Protein AF-0000000085851479 (afdb_homodimer)

Structure (mmCIF, N/CA/C/O backbone):
data_AF-0000000085851479-model_v1
#
loop_
_entity.id
_entity.type
_entity.pdbx_description
1 polymer 'DH domain-containing protein'
#
loop_
_atom_site.group_PDB
_atom_site.id
_atom_site.type_symbol
_atom_site.label_atom_id
_atom_site.label_alt_id
_atom_site.label_comp_id
_atom_site.label_asym_id
_atom_site.label_entity_id
_atom_site.label_seq_id
_atom_site.pdbx_PDB_ins_code
_atom_site.Cartn_x
_atom_site.Cartn_y
_atom_site.Cartn_z
_atom_site.occupancy
_atom_site.B_iso_or_equiv
_atom_site.auth_seq_id
_atom_site.auth_comp_id
_atom_site.auth_asym_id
_atom_site.auth_atom_id
_atom_site.pdbx_PDB_model_num
ATOM 1 N N . SER A 1 1 ? -36.125 -24.547 18.953 1 39.25 1 SER A N 1
ATOM 2 C CA . SER A 1 1 ? -35.969 -23.75 20.172 1 39.25 1 SER A CA 1
ATOM 3 C C . SER A 1 1 ? -35.281 -22.422 19.875 1 39.25 1 SER A C 1
ATOM 5 O O . SER A 1 1 ? -34.625 -22.266 18.844 1 39.25 1 SER A O 1
ATOM 7 N N . ASN A 1 2 ? -35.531 -21.453 20.688 1 46.75 2 ASN A N 1
ATOM 8 C CA . ASN A 1 2 ? -35.062 -20.078 20.641 1 46.75 2 ASN A CA 1
ATOM 9 C C . ASN A 1 2 ? -33.562 -20.031 20.422 1 46.75 2 ASN A C 1
ATOM 11 O O . ASN A 1 2 ? -33.062 -19.141 19.719 1 46.75 2 ASN A O 1
ATOM 15 N N . GLU A 1 3 ? -32.906 -21 20.969 1 50.22 3 GLU A N 1
ATOM 16 C CA . GLU A 1 3 ? -31.438 -21.062 20.891 1 50.22 3 GLU A CA 1
ATOM 17 C C . GLU A 1 3 ? -30.984 -21.422 19.469 1 50.22 3 GLU A C 1
ATOM 19 O O . GLU A 1 3 ? -30 -20.859 18.969 1 50.22 3 GLU A O 1
ATOM 24 N N . MET A 1 4 ? -31.688 -22.312 18.922 1 44.66 4 MET A N 1
ATOM 25 C CA . MET A 1 4 ? -31.328 -22.719 17.562 1 44.66 4 MET A CA 1
ATOM 26 C C . MET A 1 4 ? -31.531 -21.562 16.594 1 44.66 4 MET A C 1
ATOM 28 O O . MET A 1 4 ? -30.719 -21.375 15.68 1 44.66 4 MET A O 1
ATOM 32 N N . LYS A 1 5 ? -32.5 -20.781 16.906 1 50.88 5 LYS A N 1
ATOM 33 C CA . LYS A 1 5 ? -32.781 -19.625 16.062 1 50.88 5 LYS A CA 1
ATOM 34 C C . LYS A 1 5 ? -31.719 -18.547 16.203 1 50.88 5 LYS A C 1
ATOM 36 O O . LYS A 1 5 ? -31.297 -17.953 15.211 1 50.88 5 LYS A O 1
ATOM 41 N N . HIS A 1 6 ? -31.344 -18.578 17.453 1 55.16 6 HIS A N 1
ATOM 42 C CA . HIS A 1 6 ? -30.297 -17.594 17.719 1 55.16 6 HIS A CA 1
ATOM 43 C C . HIS A 1 6 ? -28.984 -17.984 17.047 1 55.16 6 HIS A C 1
ATOM 45 O O . HIS A 1 6 ? -28.297 -17.125 16.484 1 55.16 6 HIS A O 1
ATOM 51 N N . THR A 1 7 ? -28.734 -19.25 17.109 1 54.97 7 THR A N 1
ATOM 52 C CA . THR A 1 7 ? -27.516 -19.75 16.484 1 54.97 7 THR A CA 1
ATOM 53 C C . THR A 1 7 ? -27.594 -19.594 14.969 1 54.97 7 THR A C 1
ATOM 55 O O . THR A 1 7 ? -26.609 -19.219 14.328 1 54.97 7 THR A O 1
ATOM 58 N N . PHE A 1 8 ? -28.719 -19.859 14.586 1 49.66 8 PHE A N 1
ATOM 59 C CA . PHE A 1 8 ? -28.922 -19.75 13.148 1 49.66 8 PHE A CA 1
ATOM 60 C C . PHE A 1 8 ? -28.812 -18.312 12.688 1 49.66 8 PHE A C 1
ATOM 62 O O . PHE A 1 8 ? -28.172 -18.016 11.672 1 49.66 8 PHE A O 1
ATOM 69 N N . LEU A 1 9 ? -29.359 -17.562 13.43 1 55.62 9 LEU A N 1
ATOM 70 C CA . LEU A 1 9 ? -29.312 -16.141 13.102 1 55.62 9 LEU A CA 1
ATOM 71 C C . LEU A 1 9 ? -27.875 -15.609 13.148 1 55.62 9 LEU A C 1
ATOM 73 O O . LEU A 1 9 ? -27.484 -14.812 12.297 1 55.62 9 LEU A O 1
ATOM 77 N N . LYS A 1 10 ? -27.312 -16.203 14.078 1 62.22 10 LYS A N 1
ATOM 78 C CA . LYS A 1 10 ? -25.922 -15.789 14.219 1 62.22 10 LYS A CA 1
ATOM 79 C C . LYS A 1 10 ? -25.094 -16.234 13.023 1 62.22 10 LYS A C 1
ATOM 81 O O . LYS A 1 10 ? -24.281 -15.469 12.508 1 62.22 10 LYS A O 1
ATOM 86 N N . LYS A 1 11 ? -25.359 -17.422 12.641 1 63.19 11 LYS A N 1
ATOM 87 C CA . LYS A 1 11 ? -24.625 -17.953 11.492 1 63.19 11 LYS A CA 1
ATOM 88 C C . LYS A 1 11 ? -24.969 -17.172 10.227 1 63.19 11 LYS A C 1
ATOM 90 O O . LYS A 1 11 ? -24.078 -16.875 9.422 1 63.19 11 LYS A O 1
ATOM 95 N N . CYS A 1 12 ? -26.172 -16.875 10.133 1 63.97 12 CYS A N 1
ATOM 96 C CA . CYS A 1 12 ? -26.625 -16.109 8.969 1 63.97 12 CYS A CA 1
ATOM 97 C C . CYS A 1 12 ? -26 -14.719 8.953 1 63.97 12 CYS A C 1
ATOM 99 O O . CYS A 1 12 ? -25.594 -14.227 7.902 1 63.97 12 CYS A O 1
ATOM 101 N N . LEU A 1 13 ? -25.938 -14.344 10.094 1 67.12 13 LEU A N 1
ATOM 102 C CA . LEU A 1 13 ? -25.391 -12.992 10.195 1 67.12 13 LEU A CA 1
ATOM 103 C C . LEU A 1 13 ? -23.891 -12.992 9.891 1 67.12 13 LEU A C 1
ATOM 105 O O . LEU A 1 13 ? -23.375 -12.062 9.258 1 67.12 13 LEU A O 1
ATOM 109 N N . CYS A 1 14 ? -23.344 -14.039 10.312 1 73.62 14 CYS A N 1
ATOM 110 C CA . CYS A 1 14 ? -21.906 -14.141 10.047 1 73.62 14 CYS A CA 1
ATOM 111 C C . CYS A 1 14 ? -21.641 -14.305 8.562 1 73.62 14 CYS A C 1
ATOM 113 O O . CYS A 1 14 ? -20.703 -13.711 8.023 1 73.62 14 CYS A O 1
ATOM 115 N N . LEU A 1 15 ? -22.469 -15.156 8.008 1 78.75 15 LEU A N 1
ATOM 116 C CA . LEU A 1 15 ? -22.328 -15.352 6.57 1 78.75 15 LEU A CA 1
ATOM 117 C C . LEU A 1 15 ? -22.578 -14.055 5.812 1 78.75 15 LEU A C 1
ATOM 119 O O . LEU A 1 15 ? -21.875 -13.727 4.863 1 78.75 15 LEU A O 1
ATOM 123 N N . PHE A 1 16 ? -23.531 -13.367 6.242 1 78.06 16 PHE A N 1
ATOM 124 C CA . PHE A 1 16 ? -23.859 -12.078 5.645 1 78.06 16 PHE A CA 1
ATOM 125 C C . PHE A 1 16 ? -22.688 -11.109 5.785 1 78.06 16 PHE A C 1
ATOM 127 O O . PHE A 1 16 ? -22.328 -10.414 4.836 1 78.06 16 PHE A O 1
ATOM 134 N N . GLN A 1 17 ? -22.062 -11.148 6.832 1 77.88 17 GLN A N 1
ATOM 135 C CA . GLN A 1 17 ? -20.953 -10.258 7.133 1 77.88 17 GLN A CA 1
ATOM 136 C C . GLN A 1 17 ? -19.766 -10.531 6.219 1 77.88 17 GLN A C 1
ATOM 138 O O . GLN A 1 17 ? -19.125 -9.602 5.723 1 77.88 17 GLN A O 1
ATOM 143 N N . VAL A 1 18 ? -19.578 -11.766 6.008 1 86.81 18 VAL A N 1
ATOM 144 C CA . VAL A 1 18 ? -18.438 -12.133 5.18 1 86.81 18 VAL A CA 1
ATOM 145 C C . VAL A 1 18 ? -18.734 -11.797 3.719 1 86.81 18 VAL A C 1
ATOM 147 O O . VAL A 1 18 ? -17.828 -11.375 2.98 1 86.81 18 VAL A O 1
ATOM 150 N N . ARG A 1 19 ? -19.906 -12 3.359 1 88.81 19 ARG A N 1
ATOM 151 C CA . ARG A 1 19 ? -20.297 -11.633 2.002 1 88.81 19 ARG A CA 1
ATOM 152 C C . ARG A 1 19 ? -20.156 -10.133 1.779 1 88.81 19 ARG A C 1
ATOM 154 O O . ARG A 1 19 ? -19.672 -9.695 0.737 1 88.81 19 ARG A O 1
ATOM 161 N N . PHE A 1 20 ? -20.516 -9.477 2.676 1 84.5 20 PHE A N 1
ATOM 162 C CA . PHE A 1 20 ? -20.438 -8.023 2.568 1 84.5 20 PHE A CA 1
ATOM 163 C C . PHE A 1 20 ? -19 -7.551 2.582 1 84.5 20 PHE A C 1
ATOM 165 O O . PHE A 1 20 ? -18.656 -6.551 1.951 1 84.5 20 PHE A O 1
ATOM 172 N N . GLU A 1 21 ? -18.156 -8.18 3.34 1 88.31 21 GLU A N 1
ATOM 173 C CA . GLU A 1 21 ? -16.734 -7.855 3.355 1 88.31 21 GLU A CA 1
ATOM 174 C C . GLU A 1 21 ? -16.125 -7.969 1.959 1 88.31 21 GLU A C 1
ATOM 176 O O . GLU A 1 21 ? -15.219 -7.211 1.604 1 88.31 21 GLU A O 1
ATOM 181 N N . VAL A 1 22 ? -16.625 -8.953 1.165 1 93.69 22 VAL A N 1
ATOM 182 C CA . VAL A 1 22 ? -16.156 -9.094 -0.211 1 93.69 22 VAL A CA 1
ATOM 183 C C . VAL A 1 22 ? -16.453 -7.812 -0.989 1 93.69 22 VAL A C 1
ATOM 185 O O . VAL A 1 22 ? -15.586 -7.305 -1.711 1 93.69 22 VAL A O 1
ATOM 188 N N . VAL A 1 23 ? -17.594 -7.27 -0.75 1 90.5 23 VAL A N 1
ATOM 189 C CA . VAL A 1 23 ? -18.062 -6.098 -1.482 1 90.5 23 VAL A CA 1
ATOM 190 C C . VAL A 1 23 ? -17.281 -4.863 -1.026 1 90.5 23 VAL A C 1
ATOM 192 O O . VAL A 1 23 ? -16.734 -4.125 -1.851 1 90.5 23 VAL A O 1
ATOM 195 N N . THR A 1 24 ? -17.172 -4.68 0.26 1 85.69 24 THR A N 1
ATOM 196 C CA . THR A 1 24 ? -16.562 -3.475 0.796 1 85.69 24 THR A CA 1
ATOM 197 C C . THR A 1 24 ? -15.055 -3.484 0.54 1 85.69 24 THR A C 1
ATOM 199 O O . THR A 1 24 ? -14.453 -2.438 0.273 1 85.69 24 THR A O 1
ATOM 202 N N . SER A 1 25 ? -14.406 -4.605 0.731 1 90.12 25 SER A N 1
ATOM 203 C CA . SER A 1 25 ? -12.969 -4.68 0.467 1 90.12 25 SER A CA 1
ATOM 204 C C . SER A 1 25 ? -12.672 -4.453 -1.011 1 90.12 25 SER A C 1
ATOM 206 O O . SER A 1 25 ? -11.633 -3.875 -1.356 1 90.12 25 SER A O 1
ATOM 208 N N . GLU A 1 26 ? -13.633 -4.969 -1.928 1 94.25 26 GLU A N 1
ATOM 209 C CA . GLU A 1 26 ? -13.453 -4.699 -3.352 1 94.25 26 GLU A CA 1
ATOM 210 C C . GLU A 1 26 ? -13.562 -3.209 -3.652 1 94.25 26 GLU A C 1
ATOM 212 O O . GLU A 1 26 ? -12.844 -2.688 -4.504 1 94.25 26 GLU A O 1
ATOM 217 N N . ALA A 1 27 ? -14.445 -2.582 -2.973 1 90 27 ALA A N 1
ATOM 218 C CA . ALA A 1 27 ? -14.609 -1.141 -3.141 1 90 27 ALA A CA 1
ATOM 219 C C . ALA A 1 27 ? -13.344 -0.395 -2.723 1 90 27 ALA A C 1
ATOM 221 O O . ALA A 1 27 ? -12.906 0.537 -3.406 1 90 27 ALA A O 1
ATOM 222 N N . SER A 1 28 ? -12.773 -0.755 -1.571 1 88 28 SER A N 1
ATOM 223 C CA . SER A 1 28 ? -11.531 -0.153 -1.096 1 88 28 SER A CA 1
ATOM 224 C C . SER A 1 28 ? -10.391 -0.406 -2.07 1 88 28 SER A C 1
ATOM 226 O O . SER A 1 28 ? -9.578 0.486 -2.326 1 88 28 SER A O 1
ATOM 228 N N . TYR A 1 29 ? -10.344 -1.63 -2.562 1 95 29 TYR A N 1
ATOM 229 C CA . TYR A 1 29 ? -9.336 -2.01 -3.543 1 95 29 TYR A CA 1
ATOM 230 C C . TYR A 1 29 ? -9.469 -1.177 -4.812 1 95 29 TYR A C 1
ATOM 232 O O . TYR A 1 29 ? -8.469 -0.671 -5.336 1 95 29 TYR A O 1
ATOM 240 N N . CYS A 1 30 ? -10.664 -0.998 -5.281 1 95.06 30 CYS A N 1
ATOM 241 C CA . CYS A 1 30 ? -10.93 -0.186 -6.465 1 95.06 30 CYS A CA 1
ATOM 242 C C . CYS A 1 30 ? -10.453 1.248 -6.258 1 95.06 30 CYS A C 1
ATOM 244 O O . CYS A 1 30 ? -9.883 1.854 -7.164 1 95.06 30 CYS A O 1
ATOM 246 N N . ARG A 1 31 ? -10.703 1.735 -5.156 1 91.62 31 ARG A N 1
ATOM 247 C CA . ARG A 1 31 ? -10.266 3.094 -4.848 1 91.62 31 ARG A CA 1
ATOM 248 C C . ARG A 1 31 ? -8.742 3.207 -4.906 1 91.62 31 ARG A C 1
ATOM 250 O O . ARG A 1 31 ? -8.211 4.191 -5.422 1 91.62 31 ARG A O 1
ATOM 257 N N . SER A 1 32 ? -8.086 2.262 -4.293 1 94.62 32 SER A N 1
ATOM 258 C CA . SER A 1 32 ? -6.629 2.256 -4.324 1 94.62 32 SER A CA 1
ATOM 259 C C . SER A 1 32 ? -6.109 2.193 -5.758 1 94.62 32 SER A C 1
ATOM 261 O O . SER A 1 32 ? -5.113 2.838 -6.09 1 94.62 32 SER A O 1
ATOM 263 N N . LEU A 1 33 ? -6.793 1.353 -6.637 1 97.38 33 LEU A N 1
ATOM 264 C CA . LEU A 1 33 ? -6.434 1.265 -8.047 1 97.38 33 LEU A CA 1
ATOM 265 C C . LEU A 1 33 ? -6.641 2.605 -8.742 1 97.38 33 LEU A C 1
ATOM 267 O O . LEU A 1 33 ? -5.848 2.988 -9.609 1 97.38 33 LEU A O 1
ATOM 271 N N . ASP A 1 34 ? -7.688 3.289 -8.312 1 96.88 34 ASP A N 1
ATOM 272 C CA . ASP A 1 34 ? -7.93 4.613 -8.875 1 96.88 34 ASP A CA 1
ATOM 273 C C . ASP A 1 34 ? -6.801 5.578 -8.516 1 96.88 34 ASP A C 1
ATOM 275 O O . ASP A 1 34 ? -6.363 6.367 -9.359 1 96.88 34 ASP A O 1
ATOM 279 N N . ILE A 1 35 ? -6.371 5.512 -7.348 1 95.88 35 ILE A N 1
ATOM 280 C CA . ILE A 1 35 ? -5.32 6.406 -6.871 1 95.88 35 ILE A CA 1
ATOM 281 C C . ILE A 1 35 ? -4.039 6.156 -7.66 1 95.88 35 ILE A C 1
ATOM 283 O O . ILE A 1 35 ? -3.408 7.098 -8.148 1 95.88 35 ILE A O 1
ATOM 287 N N . VAL A 1 36 ? -3.6 4.93 -7.832 1 97.06 36 VAL A N 1
ATOM 288 C CA . VAL A 1 36 ? -2.326 4.645 -8.484 1 97.06 36 VAL A CA 1
ATOM 289 C C . VAL A 1 36 ? -2.412 5.012 -9.969 1 97.06 36 VAL A C 1
ATOM 291 O O . VAL A 1 36 ? -1.451 5.523 -10.539 1 97.06 36 VAL A O 1
ATOM 294 N N . VAL A 1 37 ? -3.523 4.793 -10.578 1 97.19 37 VAL A N 1
ATOM 295 C CA . VAL A 1 37 ? -3.67 5.098 -12 1 97.19 37 VAL A CA 1
ATOM 296 C C . VAL A 1 37 ? -3.721 6.613 -12.195 1 97.19 37 VAL A C 1
ATOM 298 O O . VAL A 1 37 ? -3.016 7.156 -13.047 1 97.19 37 VAL A O 1
ATOM 301 N N . GLU A 1 38 ? -4.504 7.289 -11.375 1 96.38 38 GLU A N 1
ATOM 302 C CA . GLU A 1 38 ? -4.723 8.719 -11.562 1 96.38 38 GLU A CA 1
ATOM 303 C C . GLU A 1 38 ? -3.523 9.531 -11.086 1 96.38 38 GLU A C 1
ATOM 305 O O . GLU A 1 38 ? -3.152 10.523 -11.711 1 96.38 38 GLU A O 1
ATOM 310 N N . ASN A 1 39 ? -2.891 9.125 -10.016 1 96.69 39 ASN A N 1
ATOM 311 C CA . ASN A 1 39 ? -1.846 9.93 -9.383 1 96.69 39 ASN A CA 1
ATOM 312 C C . ASN A 1 39 ? -0.46 9.547 -9.898 1 96.69 39 ASN A C 1
ATOM 314 O O . ASN A 1 39 ? 0.479 10.344 -9.805 1 96.69 39 ASN A O 1
ATOM 318 N N . PHE A 1 40 ? -0.299 8.336 -10.484 1 97.31 40 PHE A N 1
ATOM 319 C CA . PHE A 1 40 ? 1.028 7.895 -10.898 1 97.31 40 PHE A CA 1
ATOM 320 C C . PHE A 1 40 ? 1.048 7.562 -12.383 1 97.31 40 PHE A C 1
ATOM 322 O O . PHE A 1 40 ? 1.773 8.188 -13.156 1 97.31 40 PHE A O 1
ATOM 329 N N . VAL A 1 41 ? 0.233 6.711 -12.836 1 96.44 41 VAL A N 1
ATOM 330 C CA . VAL A 1 41 ? 0.243 6.262 -14.227 1 96.44 41 VAL A CA 1
ATOM 331 C C . VAL A 1 41 ? -0.049 7.438 -15.148 1 96.44 41 VAL A C 1
ATOM 333 O O . VAL A 1 41 ? 0.602 7.598 -16.188 1 96.44 41 VAL A O 1
ATOM 336 N N . MET A 1 42 ? -1.021 8.242 -14.789 1 95.44 42 MET A N 1
ATOM 337 C CA . MET A 1 42 ? -1.469 9.336 -15.648 1 95.44 42 MET A CA 1
ATOM 338 C C . MET A 1 42 ? -0.712 10.617 -15.336 1 95.44 42 MET A C 1
ATOM 340 O O . MET A 1 42 ? -0.934 11.648 -15.977 1 95.44 42 MET A O 1
ATOM 344 N N . ALA A 1 43 ? 0.199 10.578 -14.375 1 95.38 43 ALA A N 1
ATOM 345 C CA . ALA A 1 43 ? 0.942 11.781 -14.008 1 95.38 43 ALA A CA 1
ATOM 346 C C . ALA A 1 43 ? 1.828 12.258 -15.156 1 95.38 43 ALA A C 1
ATOM 348 O O . ALA A 1 43 ? 2.688 11.508 -15.633 1 95.38 43 ALA A O 1
ATOM 349 N N . LYS A 1 44 ? 1.686 13.461 -15.539 1 95.19 44 LYS A N 1
ATOM 350 C CA . LYS A 1 44 ? 2.447 14.031 -16.641 1 95.19 44 LYS A CA 1
ATOM 351 C C . LYS A 1 44 ? 3.939 14.062 -16.328 1 95.19 44 LYS A C 1
ATOM 353 O O . LYS A 1 44 ? 4.77 13.789 -17.203 1 95.19 44 LYS A O 1
ATOM 358 N N . GLN A 1 45 ? 4.254 14.398 -15.156 1 94.62 45 GLN A N 1
ATOM 359 C CA . GLN A 1 45 ? 5.648 14.5 -14.742 1 94.62 45 GLN A CA 1
ATOM 360 C C . GLN A 1 45 ? 6.375 13.172 -14.906 1 94.62 45 GLN A C 1
ATOM 362 O O . GLN A 1 45 ? 7.547 13.141 -15.289 1 94.62 45 GLN A O 1
ATOM 367 N N . LEU A 1 46 ? 5.695 12.094 -14.641 1 94.44 46 LEU A N 1
ATOM 368 C CA . LEU A 1 46 ? 6.293 10.766 -14.766 1 94.44 46 LEU A CA 1
ATOM 369 C C . LEU A 1 46 ? 6.379 10.344 -16.219 1 94.44 46 LEU A C 1
ATOM 371 O O . LEU A 1 46 ? 7.352 9.703 -16.641 1 94.44 46 LEU A O 1
ATOM 375 N N . ASN A 1 47 ? 5.371 10.711 -16.984 1 93.94 47 ASN A N 1
ATOM 376 C CA . ASN A 1 47 ? 5.289 10.289 -18.375 1 93.94 47 ASN A CA 1
ATOM 377 C C . ASN A 1 47 ? 6.379 10.938 -19.234 1 93.94 47 ASN A C 1
ATOM 379 O O . ASN A 1 47 ? 6.805 10.375 -20.234 1 93.94 47 ASN A O 1
ATOM 383 N N . VAL A 1 48 ? 6.852 12.055 -18.734 1 94.62 48 VAL A N 1
ATOM 384 C CA . VAL A 1 48 ? 7.906 12.75 -19.469 1 94.62 48 VAL A CA 1
ATOM 385 C C . VAL A 1 48 ? 9.258 12.102 -19.172 1 94.62 48 VAL A C 1
ATOM 387 O O . VAL A 1 48 ? 10.141 12.078 -20.031 1 94.62 48 VAL A O 1
ATOM 390 N N . ILE A 1 49 ? 9.367 11.57 -18.062 1 95.06 49 ILE A N 1
ATOM 391 C CA . ILE A 1 49 ? 10.656 11.07 -17.594 1 95.06 49 ILE A CA 1
ATOM 392 C C . ILE A 1 49 ? 10.805 9.602 -18.016 1 95.06 49 ILE A C 1
ATOM 394 O O . ILE A 1 49 ? 11.922 9.141 -18.281 1 95.06 49 ILE A O 1
ATOM 398 N N . LEU A 1 50 ? 9.766 8.859 -18.094 1 96.19 50 LEU A N 1
ATOM 399 C CA . LEU A 1 50 ? 9.82 7.414 -18.312 1 96.19 50 LEU A CA 1
ATOM 400 C C . LEU A 1 50 ? 9.828 7.094 -19.812 1 96.19 50 LEU A C 1
ATOM 402 O O . LEU A 1 50 ? 9.062 7.676 -20.578 1 96.19 50 LEU A O 1
ATOM 406 N N . SER A 1 51 ? 10.734 6.203 -20.219 1 95.69 51 SER A N 1
ATOM 407 C CA . SER A 1 51 ? 10.664 5.648 -21.562 1 95.69 51 SER A CA 1
ATOM 408 C C . SER A 1 51 ? 9.43 4.762 -21.734 1 95.69 51 SER A C 1
ATOM 410 O O . SER A 1 51 ? 8.828 4.328 -20.75 1 95.69 51 SER A O 1
ATOM 412 N N . SER A 1 52 ? 9.039 4.52 -22.969 1 93.38 52 SER A N 1
ATOM 413 C CA . SER A 1 52 ? 7.91 3.641 -23.25 1 93.38 52 SER A CA 1
ATOM 414 C C . SER A 1 52 ? 8.133 2.25 -22.656 1 93.38 52 SER A C 1
ATOM 416 O O . SER A 1 52 ? 7.199 1.633 -22.141 1 93.38 52 SER A O 1
ATOM 418 N N . GLN A 1 53 ? 9.305 1.774 -22.688 1 93.81 53 GLN A N 1
ATOM 419 C CA . GLN A 1 53 ? 9.648 0.464 -22.156 1 93.81 53 GLN A CA 1
ATOM 420 C C . GLN A 1 53 ? 9.523 0.441 -20.641 1 93.81 53 GLN A C 1
ATOM 422 O O . GLN A 1 53 ? 8.945 -0.491 -20.062 1 93.81 53 GLN A O 1
ATOM 427 N N . ASP A 1 54 ? 10.047 1.483 -20.062 1 95.19 54 ASP A N 1
ATOM 428 C CA . ASP A 1 54 ? 9.953 1.566 -18.609 1 95.19 54 ASP A CA 1
ATOM 429 C C . ASP A 1 54 ? 8.5 1.628 -18.141 1 95.19 54 ASP A C 1
ATOM 431 O O . ASP A 1 54 ? 8.133 1.001 -17.156 1 95.19 54 ASP A O 1
ATOM 435 N N . LYS A 1 55 ? 7.762 2.379 -18.844 1 94.69 55 LYS A N 1
ATOM 436 C CA . LYS A 1 55 ? 6.348 2.502 -18.516 1 94.69 55 LYS A CA 1
ATOM 437 C C . LYS A 1 55 ? 5.641 1.152 -18.609 1 94.69 55 LYS A C 1
ATOM 439 O O . LYS A 1 55 ? 4.828 0.804 -17.75 1 94.69 55 LYS A O 1
ATOM 444 N N . ASN A 1 56 ? 5.934 0.457 -19.656 1 93.38 56 ASN A N 1
ATOM 445 C CA . ASN A 1 56 ? 5.312 -0.842 -19.891 1 93.38 56 ASN A CA 1
ATOM 446 C C . ASN A 1 56 ? 5.664 -1.84 -18.797 1 93.38 56 ASN A C 1
ATOM 448 O O . ASN A 1 56 ? 4.816 -2.619 -18.359 1 93.38 56 ASN A O 1
ATOM 452 N N . TRP A 1 57 ? 6.875 -1.854 -18.359 1 93.38 57 TRP A N 1
ATOM 453 C CA . TRP A 1 57 ? 7.309 -2.775 -17.312 1 93.38 57 TRP A CA 1
ATOM 454 C C . TRP A 1 57 ? 6.789 -2.334 -15.953 1 93.38 57 TRP A C 1
ATOM 456 O O . TRP A 1 57 ? 6.359 -3.164 -15.148 1 93.38 57 TRP A O 1
ATOM 466 N N . LEU A 1 58 ? 6.789 -1.038 -15.758 1 95.38 58 LEU A N 1
ATOM 467 C CA . LEU A 1 58 ? 6.465 -0.505 -14.438 1 95.38 58 LEU A CA 1
ATOM 468 C C . LEU A 1 58 ? 4.969 -0.604 -14.164 1 95.38 58 LEU A C 1
ATOM 470 O O . LEU A 1 58 ? 4.559 -0.999 -13.07 1 95.38 58 LEU A O 1
ATOM 474 N N . PHE A 1 59 ? 4.156 -0.261 -15.086 1 95.31 59 PHE A N 1
ATOM 475 C CA . PHE A 1 59 ? 2.721 -0.174 -14.852 1 95.31 59 PHE A CA 1
ATOM 476 C C . PHE A 1 59 ? 1.99 -1.328 -15.523 1 95.31 59 PHE A C 1
ATOM 478 O O . PHE A 1 59 ? 0.906 -1.722 -15.086 1 95.31 59 PHE A O 1
ATOM 485 N N . SER A 1 60 ? 2.547 -1.905 -16.516 1 91.12 60 SER A N 1
ATOM 486 C CA . SER A 1 60 ? 2.043 -3.086 -17.219 1 91.12 60 SER A CA 1
ATOM 487 C C . SER A 1 60 ? 0.545 -2.973 -17.484 1 91.12 60 SER A C 1
ATOM 489 O O . SER A 1 60 ? 0.086 -1.991 -18.062 1 91.12 60 SER A O 1
ATOM 491 N N . ARG A 1 61 ? -0.195 -3.928 -16.969 1 91.38 61 ARG A N 1
ATOM 492 C CA . ARG A 1 61 ? -1.62 -4.07 -17.25 1 91.38 61 ARG A CA 1
ATOM 493 C C . ARG A 1 61 ? -2.463 -3.459 -16.141 1 91.38 61 ARG A C 1
ATOM 495 O O . ARG A 1 61 ? -3.58 -3.912 -15.875 1 91.38 61 ARG A O 1
ATOM 502 N N . LEU A 1 62 ? -1.966 -2.441 -15.508 1 95.94 62 LEU A N 1
ATOM 503 C CA . LEU A 1 62 ? -2.643 -1.869 -14.344 1 95.94 62 LEU A CA 1
ATOM 504 C C . LEU A 1 62 ? -3.992 -1.28 -14.742 1 95.94 62 LEU A C 1
ATOM 506 O O . LEU A 1 62 ? -4.949 -1.338 -13.961 1 95.94 62 LEU A O 1
ATOM 510 N N . ASN A 1 63 ? -4.043 -0.744 -15.953 1 96.25 63 ASN A N 1
ATOM 511 C CA . ASN A 1 63 ? -5.312 -0.208 -16.422 1 96.25 63 ASN A CA 1
ATOM 512 C C . ASN A 1 63 ? -6.352 -1.311 -16.609 1 96.25 63 ASN A C 1
ATOM 514 O O . ASN A 1 63 ? -7.531 -1.112 -16.328 1 96.25 63 ASN A O 1
ATOM 518 N N . ASP A 1 64 ? -5.926 -2.396 -17.094 1 97.19 64 ASP A N 1
ATOM 519 C CA . ASP A 1 64 ? -6.82 -3.539 -17.25 1 97.19 64 ASP A CA 1
ATOM 520 C C . ASP A 1 64 ? -7.277 -4.066 -15.891 1 97.19 64 ASP A C 1
ATOM 522 O O . ASP A 1 64 ? -8.438 -4.453 -15.719 1 97.19 64 ASP A O 1
ATOM 526 N N . VAL A 1 65 ? -6.379 -4.129 -14.945 1 98.06 65 VAL A N 1
ATOM 527 C CA . VAL A 1 65 ? -6.699 -4.57 -13.594 1 98.06 65 VAL A CA 1
ATOM 528 C C . VAL A 1 65 ? -7.762 -3.654 -12.992 1 98.06 65 VAL A C 1
ATOM 530 O O . VAL A 1 65 ? -8.727 -4.129 -12.391 1 98.06 65 VAL A O 1
ATOM 533 N N . ARG A 1 66 ? -7.57 -2.344 -13.164 1 98.25 66 ARG A N 1
ATOM 534 C CA . ARG A 1 66 ? -8.531 -1.359 -12.68 1 98.25 66 ARG A CA 1
ATOM 535 C C . ARG A 1 66 ? -9.898 -1.57 -13.32 1 98.25 66 ARG A C 1
ATOM 537 O O . ARG A 1 66 ? -10.922 -1.575 -12.633 1 98.25 66 ARG A O 1
ATOM 544 N N . ALA A 1 67 ? -9.969 -1.764 -14.602 1 98 67 ALA A N 1
ATOM 545 C CA . ALA A 1 67 ? -11.219 -1.915 -15.344 1 98 67 ALA A CA 1
ATOM 546 C C . ALA A 1 67 ? -11.977 -3.152 -14.883 1 98 67 ALA A C 1
ATOM 548 O O . ALA A 1 67 ? -13.195 -3.094 -14.664 1 98 67 ALA A O 1
ATOM 549 N N . ILE A 1 68 ? -11.266 -4.219 -14.719 1 98.19 68 ILE A N 1
ATOM 550 C CA . ILE A 1 68 ? -11.945 -5.457 -14.359 1 98.19 68 ILE A CA 1
ATOM 551 C C . ILE A 1 68 ? -12.414 -5.387 -12.906 1 98.19 68 ILE A C 1
ATOM 553 O O . ILE A 1 68 ? -13.453 -5.945 -12.555 1 98.19 68 ILE A O 1
ATOM 557 N N . SER A 1 69 ? -11.641 -4.809 -12.078 1 98 69 SER A N 1
ATOM 558 C CA . SER A 1 69 ? -12.047 -4.641 -10.688 1 98 69 SER A CA 1
ATOM 559 C C . SER A 1 69 ? -13.32 -3.805 -10.578 1 98 69 SER A C 1
ATOM 561 O O . SER A 1 69 ? -14.227 -4.141 -9.82 1 98 69 SER A O 1
ATOM 563 N N . HIS A 1 70 ? -13.422 -2.691 -11.344 1 97.62 70 HIS A N 1
ATOM 564 C CA . HIS A 1 70 ? -14.617 -1.856 -11.352 1 97.62 70 HIS A CA 1
ATOM 565 C C . HIS A 1 70 ? -15.828 -2.627 -11.867 1 97.62 70 HIS A C 1
ATOM 567 O O . HIS A 1 70 ? -16.938 -2.475 -11.344 1 97.62 70 HIS A O 1
ATOM 573 N N . SER A 1 71 ? -15.617 -3.4 -12.891 1 98.31 71 SER A N 1
ATOM 574 C CA . SER A 1 71 ? -16.703 -4.23 -13.414 1 98.31 71 SER A CA 1
ATOM 575 C C . SER A 1 71 ? -17.188 -5.234 -12.367 1 98.31 71 SER A C 1
ATOM 577 O O . SER A 1 71 ? -18.391 -5.41 -12.18 1 98.31 71 SER A O 1
ATOM 579 N N . PHE A 1 72 ? -16.266 -5.867 -11.719 1 98.5 72 PHE A N 1
ATOM 580 C CA . PHE A 1 72 ? -16.562 -6.828 -10.664 1 98.5 72 PHE A CA 1
ATOM 581 C C . PHE A 1 72 ? -17.344 -6.164 -9.531 1 98.5 72 PHE A C 1
ATOM 583 O O . PHE A 1 72 ? -18.375 -6.676 -9.086 1 98.5 72 PHE A O 1
ATOM 590 N N . LEU A 1 73 ? -16.844 -4.988 -9.133 1 96.75 73 LEU A N 1
ATOM 591 C CA . LEU A 1 73 ? -17.5 -4.258 -8.055 1 96.75 73 LEU A CA 1
ATOM 592 C C . LEU A 1 73 ? -18.922 -3.867 -8.453 1 96.75 73 LEU A C 1
ATOM 594 O O . LEU A 1 73 ? -19.844 -3.969 -7.648 1 96.75 73 LEU A O 1
ATOM 598 N N . SER A 1 74 ? -19.094 -3.467 -9.656 1 96.62 74 SER A N 1
ATOM 599 C CA . SER A 1 74 ? -20.406 -3.088 -10.164 1 96.62 74 SER A CA 1
ATOM 600 C C . SER A 1 74 ? -21.391 -4.254 -10.086 1 96.62 74 SER A C 1
ATOM 602 O O . SER A 1 74 ? -22.531 -4.082 -9.68 1 96.62 74 SER A O 1
ATOM 604 N N . HIS A 1 75 ? -20.969 -5.359 -10.398 1 97.25 75 HIS A N 1
ATOM 605 C CA . HIS A 1 75 ? -21.812 -6.543 -10.352 1 97.25 75 HIS A CA 1
ATOM 606 C C . HIS A 1 75 ? -22.109 -6.965 -8.914 1 97.25 75 HIS A C 1
ATOM 608 O O . HIS A 1 75 ? -23.188 -7.449 -8.617 1 97.25 75 HIS A O 1
ATOM 614 N N . LEU A 1 76 ? -21.109 -6.871 -8.094 1 95.38 76 LEU A N 1
ATOM 615 C CA . LEU A 1 76 ? -21.328 -7.148 -6.684 1 95.38 76 LEU A CA 1
ATOM 616 C C . LEU A 1 76 ? -22.391 -6.215 -6.105 1 95.38 76 LEU A C 1
ATOM 618 O O . LEU A 1 76 ? -23.281 -6.652 -5.379 1 95.38 76 LEU A O 1
ATOM 622 N N . GLU A 1 77 ? -22.266 -4.938 -6.453 1 89.88 77 GLU A N 1
ATOM 623 C CA . GLU A 1 77 ? -23.203 -3.938 -5.965 1 89.88 77 GLU A CA 1
ATOM 624 C C . GLU A 1 77 ? -24.609 -4.195 -6.504 1 89.88 77 GLU A C 1
ATOM 626 O O . GLU A 1 77 ? -25.594 -3.998 -5.793 1 89.88 77 GLU A O 1
ATOM 631 N N . GLN A 1 78 ? -24.734 -4.609 -7.68 1 92.5 78 GLN A N 1
ATOM 632 C CA . GLN A 1 78 ? -26.031 -4.973 -8.258 1 92.5 78 GLN A CA 1
ATOM 633 C C . GLN A 1 78 ? -26.656 -6.145 -7.516 1 92.5 78 GLN A C 1
ATOM 635 O O . GLN A 1 78 ? -27.875 -6.172 -7.305 1 92.5 78 GLN A O 1
ATOM 640 N N . ALA A 1 79 ? -25.875 -7.133 -7.203 1 91.31 79 ALA A N 1
ATOM 641 C CA . ALA A 1 79 ? -26.375 -8.266 -6.43 1 91.31 79 ALA A CA 1
ATOM 642 C C . ALA A 1 79 ? -26.906 -7.816 -5.074 1 91.31 79 ALA A C 1
ATOM 644 O O . ALA A 1 79 ? -27.938 -8.312 -4.613 1 91.31 79 ALA A O 1
ATOM 645 N N . VAL A 1 80 ? -26.234 -6.875 -4.43 1 84.81 80 VAL A N 1
ATOM 646 C CA . VAL A 1 80 ? -26.641 -6.344 -3.139 1 84.81 80 VAL A CA 1
ATOM 647 C C . VAL A 1 80 ? -27.953 -5.582 -3.293 1 84.81 80 VAL A C 1
ATOM 649 O O . VAL A 1 80 ? -28.859 -5.707 -2.461 1 84.81 80 VAL A O 1
ATOM 652 N N . GLU A 1 81 ? -28.062 -4.836 -4.402 1 83.19 81 GLU A N 1
ATOM 653 C CA . GLU A 1 81 ? -29.25 -4.016 -4.645 1 83.19 81 GLU A CA 1
ATOM 654 C C . GLU A 1 81 ? -30.469 -4.883 -4.918 1 83.19 81 GLU A C 1
ATOM 656 O O . GLU A 1 81 ? -31.594 -4.523 -4.547 1 83.19 81 GLU A O 1
ATOM 661 N N . LYS A 1 82 ? -30.25 -5.895 -5.496 1 86.44 82 LYS A N 1
ATOM 662 C CA . LYS A 1 82 ? -31.359 -6.789 -5.84 1 86.44 82 LYS A CA 1
ATOM 663 C C . LYS A 1 82 ? -31.953 -7.441 -4.594 1 86.44 82 LYS A C 1
ATOM 665 O O . LYS A 1 82 ? -33.156 -7.578 -4.477 1 86.44 82 LYS A O 1
ATOM 670 N N . ASP A 1 83 ? -31.078 -7.945 -3.775 1 82.75 83 ASP A N 1
ATOM 671 C CA . ASP A 1 83 ? -31.516 -8.555 -2.527 1 82.75 83 ASP A CA 1
ATOM 672 C C . ASP A 1 83 ? -30.5 -8.328 -1.415 1 82.75 83 ASP A C 1
ATOM 674 O O . ASP A 1 83 ? -29.609 -9.156 -1.206 1 82.75 83 ASP A O 1
ATOM 678 N N . ILE A 1 84 ? -30.719 -7.434 -0.67 1 72.56 84 ILE A N 1
ATOM 679 C CA . ILE A 1 84 ? -29.75 -6.98 0.316 1 72.56 84 ILE A CA 1
ATOM 680 C C . ILE A 1 84 ? -29.594 -8.031 1.411 1 72.56 84 ILE A C 1
ATOM 682 O O . ILE A 1 84 ? -28.516 -8.172 2 1 72.56 84 ILE A O 1
ATOM 686 N N . MET A 1 85 ? -30.625 -8.82 1.639 1 68.62 85 MET A N 1
ATOM 687 C CA . MET A 1 85 ? -30.609 -9.734 2.777 1 68.62 85 MET A CA 1
ATOM 688 C C . MET A 1 85 ? -30.047 -11.094 2.373 1 68.62 85 MET A C 1
ATOM 690 O O . MET A 1 85 ? -29.484 -11.812 3.203 1 68.62 85 MET A O 1
ATOM 694 N N . ARG A 1 86 ? -30.266 -11.43 1.09 1 80.31 86 ARG A N 1
ATOM 695 C CA . ARG A 1 86 ? -29.906 -12.789 0.712 1 80.31 86 ARG A CA 1
ATOM 696 C C . ARG A 1 86 ? -29.016 -12.805 -0.525 1 80.31 86 ARG A C 1
ATOM 698 O O . ARG A 1 86 ? -29.016 -13.766 -1.298 1 80.31 86 ARG A O 1
ATOM 705 N N . PHE A 1 87 ? -28.25 -11.742 -0.719 1 86.75 87 PHE A N 1
ATOM 706 C CA . PHE A 1 87 ? -27.391 -11.711 -1.899 1 86.75 87 PHE A CA 1
ATOM 707 C C . PHE A 1 87 ? -26.234 -12.695 -1.765 1 86.75 87 PHE A C 1
ATOM 709 O O . PHE A 1 87 ? -25.906 -13.117 -0.656 1 86.75 87 PHE A O 1
ATOM 716 N N . THR A 1 88 ? -25.75 -13.172 -2.889 1 91.56 88 THR A N 1
ATOM 717 C CA . THR A 1 88 ? -24.578 -14.039 -2.945 1 91.56 88 THR A CA 1
ATOM 718 C C . THR A 1 88 ? -23.469 -13.383 -3.75 1 91.56 88 THR A C 1
ATOM 720 O O . THR A 1 88 ? -23.719 -12.477 -4.547 1 91.56 88 THR A O 1
ATOM 723 N N . VAL A 1 89 ? -22.281 -13.719 -3.436 1 96.19 89 VAL A N 1
ATOM 724 C CA . VAL A 1 89 ? -21.141 -13.109 -4.125 1 96.19 89 VAL A CA 1
ATOM 725 C C . VAL A 1 89 ? -20.406 -14.156 -4.938 1 96.19 89 VAL A C 1
ATOM 727 O O . VAL A 1 89 ? -19.688 -13.828 -5.887 1 96.19 89 VAL A O 1
ATOM 730 N N . CYS A 1 90 ? -20.531 -15.438 -4.66 1 97.56 90 CYS A N 1
ATOM 731 C CA . CYS A 1 90 ? -19.719 -16.5 -5.262 1 97.56 90 CYS A CA 1
ATOM 732 C C . CYS A 1 90 ? -20.094 -16.688 -6.727 1 97.56 90 CYS A C 1
ATOM 734 O O . CYS A 1 90 ? -19.219 -17 -7.551 1 97.56 90 CYS A O 1
ATOM 736 N N . ASP A 1 91 ? -21.375 -16.547 -7.008 1 97 91 ASP A N 1
ATOM 737 C CA . ASP A 1 91 ? -21.781 -16.641 -8.406 1 97 91 ASP A CA 1
ATOM 738 C C . ASP A 1 91 ? -21.125 -15.555 -9.25 1 97 91 ASP A C 1
ATOM 740 O O . ASP A 1 91 ? -20.688 -15.812 -10.375 1 97 91 ASP A O 1
ATOM 744 N N . THR A 1 92 ? -21.062 -14.375 -8.711 1 97.75 92 THR A N 1
ATOM 745 C CA . THR A 1 92 ? -20.422 -13.258 -9.398 1 97.75 92 THR A CA 1
ATOM 746 C C . THR A 1 92 ? -18.922 -13.523 -9.57 1 97.75 92 THR A C 1
ATOM 748 O O . THR A 1 92 ? -18.359 -13.227 -10.625 1 97.75 92 THR A O 1
ATOM 751 N N . ILE A 1 93 ? -18.312 -14.047 -8.578 1 98.56 93 ILE A N 1
ATOM 752 C CA . ILE A 1 93 ? -16.891 -14.367 -8.617 1 98.56 93 ILE A CA 1
ATOM 753 C C . ILE A 1 93 ? -16.625 -15.398 -9.703 1 98.56 93 ILE A C 1
ATOM 755 O O . ILE A 1 93 ? -15.703 -15.234 -10.516 1 98.56 93 ILE A O 1
ATOM 759 N N . ILE A 1 94 ? -17.422 -16.453 -9.758 1 98.56 94 ILE A N 1
ATOM 760 C CA . ILE A 1 94 ? -17.266 -17.516 -10.75 1 98.56 94 ILE A CA 1
ATOM 761 C C . ILE A 1 94 ? -17.375 -16.938 -12.156 1 98.56 94 ILE A C 1
ATOM 763 O O . ILE A 1 94 ? -16.578 -17.266 -13.031 1 98.56 94 ILE A O 1
ATOM 767 N N . LYS A 1 95 ? -18.312 -16.062 -12.312 1 98.06 95 LYS A N 1
ATOM 768 C CA . LYS A 1 95 ? -18.547 -15.453 -13.617 1 98.06 95 LYS A CA 1
ATOM 769 C C . LYS A 1 95 ? -17.359 -14.609 -14.055 1 98.06 95 LYS A C 1
ATOM 771 O O . LYS A 1 95 ? -17.062 -14.523 -15.25 1 98.06 95 LYS A O 1
ATOM 776 N N . HIS A 1 96 ? -16.625 -14.023 -13.164 1 98.25 96 HIS A N 1
ATOM 777 C CA . HIS A 1 96 ? -15.555 -13.094 -13.484 1 98.25 96 HIS A CA 1
ATOM 778 C C . HIS A 1 96 ? -14.211 -13.805 -13.555 1 98.25 96 HIS A C 1
ATOM 780 O O . HIS A 1 96 ? -13.234 -13.25 -14.062 1 98.25 96 HIS A O 1
ATOM 786 N N . CYS A 1 97 ? -14.078 -15.023 -13.102 1 97.88 97 CYS A N 1
ATOM 787 C CA . CYS A 1 97 ? -12.812 -15.734 -12.945 1 97.88 97 CYS A CA 1
ATOM 788 C C . CYS A 1 97 ? -12.078 -15.836 -14.273 1 97.88 97 CYS A C 1
ATOM 790 O O . CYS A 1 97 ? -10.867 -15.641 -14.336 1 97.88 97 CYS A O 1
ATOM 792 N N . PRO A 1 98 ? -12.797 -16.125 -15.375 1 97.25 98 PRO A N 1
ATOM 793 C CA . PRO A 1 98 ? -12.086 -16.188 -16.656 1 97.25 98 PRO A CA 1
ATOM 794 C C . PRO A 1 98 ? -11.406 -14.859 -17 1 97.25 98 PRO A C 1
ATOM 796 O O . PRO A 1 98 ? -10.266 -14.844 -17.469 1 97.25 98 PRO A O 1
ATOM 799 N N . ARG A 1 99 ? -12.078 -13.812 -16.781 1 97.06 99 ARG A N 1
ATOM 800 C CA . ARG A 1 99 ? -11.516 -12.5 -17.062 1 97.06 99 ARG A CA 1
ATOM 801 C C . ARG A 1 99 ? -10.406 -12.156 -16.062 1 97.06 99 ARG A C 1
ATOM 803 O O . ARG A 1 99 ? -9.414 -11.516 -16.438 1 97.06 99 ARG A O 1
ATOM 810 N N . PHE A 1 100 ? -10.617 -12.523 -14.805 1 97.81 100 PHE A N 1
ATOM 811 C CA . PHE A 1 100 ? -9.562 -12.367 -13.812 1 97.81 100 PHE A CA 1
ATOM 812 C C . PHE A 1 100 ? -8.273 -13.031 -14.281 1 97.81 100 PHE A C 1
ATOM 814 O O . PHE A 1 100 ? -7.199 -12.43 -14.227 1 97.81 100 PHE A O 1
ATOM 821 N N . ARG A 1 101 ? -8.398 -14.219 -14.75 1 96.5 101 ARG A N 1
ATOM 822 C CA . ARG A 1 101 ? -7.234 -14.984 -15.188 1 96.5 101 ARG A CA 1
ATOM 823 C C . ARG A 1 101 ? -6.492 -14.266 -16.312 1 96.5 101 ARG A C 1
ATOM 825 O O . ARG A 1 101 ? -5.262 -14.195 -16.297 1 96.5 101 ARG A O 1
ATOM 832 N N . ASN A 1 102 ? -7.215 -13.719 -17.172 1 96.25 102 ASN A N 1
ATOM 833 C CA . ASN A 1 102 ? -6.648 -13.07 -18.359 1 96.25 102 ASN A CA 1
ATOM 834 C C . ASN A 1 102 ? -5.926 -11.781 -17.984 1 96.25 102 ASN A C 1
ATOM 836 O O . ASN A 1 102 ? -5.043 -11.328 -18.719 1 96.25 102 ASN A O 1
ATOM 840 N N . VAL A 1 103 ? -6.297 -11.234 -16.891 1 97 103 VAL A N 1
ATOM 841 C CA . VAL A 1 103 ? -5.742 -9.922 -16.547 1 97 103 VAL A CA 1
ATOM 842 C C . VAL A 1 103 ? -4.707 -10.07 -15.438 1 97 103 VAL A C 1
ATOM 844 O O . VAL A 1 103 ? -3.605 -9.523 -15.531 1 97 103 VAL A O 1
ATOM 847 N N . TYR A 1 104 ? -5.016 -10.812 -14.422 1 96.62 104 TYR A N 1
ATOM 848 C CA . TYR A 1 104 ? -4.168 -10.875 -13.234 1 96.62 104 TYR A CA 1
ATOM 849 C C . TYR A 1 104 ? -2.941 -11.75 -13.492 1 96.62 104 TYR A C 1
ATOM 851 O O . TYR A 1 104 ? -1.844 -11.438 -13.023 1 96.62 104 TYR A O 1
ATOM 859 N N . VAL A 1 105 ? -3.092 -12.875 -14.211 1 95 105 VAL A N 1
ATOM 860 C CA . VAL A 1 105 ? -1.968 -13.789 -14.406 1 95 105 VAL A CA 1
ATOM 861 C C . VAL A 1 105 ? -0.846 -13.07 -15.156 1 95 105 VAL A C 1
ATOM 863 O O . VAL A 1 105 ? 0.301 -13.055 -14.703 1 95 105 VAL A O 1
ATOM 866 N N . PRO A 1 106 ? -1.152 -12.438 -16.281 1 94.31 106 PRO A N 1
ATOM 867 C CA . PRO A 1 106 ? -0.078 -11.711 -16.953 1 94.31 106 PRO A CA 1
ATOM 868 C C . PRO A 1 106 ? 0.505 -10.586 -16.109 1 94.31 106 PRO A C 1
ATOM 870 O O . PRO A 1 106 ? 1.717 -10.359 -16.125 1 94.31 106 PRO A O 1
ATOM 873 N N . TYR A 1 107 ? -0.299 -9.859 -15.391 1 95.88 107 TYR A N 1
ATOM 874 C CA . TYR A 1 107 ? 0.201 -8.773 -14.555 1 95.88 107 TYR A CA 1
ATOM 875 C C . TYR A 1 107 ? 1.172 -9.305 -13.5 1 95.88 107 TYR A C 1
ATOM 877 O O . TYR A 1 107 ? 2.242 -8.727 -13.289 1 95.88 107 TYR A O 1
ATOM 885 N N . LEU A 1 108 ? 0.753 -10.344 -12.867 1 93.25 108 LEU A N 1
ATOM 886 C CA . LEU A 1 108 ? 1.562 -10.914 -11.797 1 93.25 108 LEU A CA 1
ATOM 887 C C . LEU A 1 108 ? 2.844 -11.531 -12.352 1 93.25 108 LEU A C 1
ATOM 889 O O . LEU A 1 108 ? 3.889 -11.492 -11.695 1 93.25 108 LEU A O 1
ATOM 893 N N . THR A 1 109 ? 2.789 -12.078 -13.492 1 91 109 THR A N 1
ATOM 894 C CA . THR A 1 109 ? 3.959 -12.641 -14.148 1 91 109 THR A CA 1
ATOM 895 C C . THR A 1 109 ? 5.004 -11.562 -14.414 1 91 109 THR A C 1
ATOM 897 O O . THR A 1 109 ? 6.207 -11.828 -14.383 1 91 109 THR A O 1
ATOM 900 N N . ASN A 1 110 ? 4.477 -10.414 -14.594 1 90.62 110 ASN A N 1
ATOM 901 C CA . ASN A 1 110 ? 5.34 -9.281 -14.914 1 90.62 110 ASN A CA 1
ATOM 902 C C . ASN A 1 110 ? 5.945 -8.656 -13.656 1 90.62 110 ASN A C 1
ATOM 904 O O . ASN A 1 110 ? 6.754 -7.734 -13.742 1 90.62 110 ASN A O 1
ATOM 908 N N . GLN A 1 111 ? 5.699 -9.148 -12.539 1 86.62 111 GLN A N 1
ATOM 909 C CA . GLN A 1 111 ? 6.039 -8.5 -11.281 1 86.62 111 GLN A CA 1
ATOM 910 C C . GLN A 1 111 ? 7.551 -8.422 -11.086 1 86.62 111 GLN A C 1
ATOM 912 O O . GLN A 1 111 ? 8.062 -7.434 -10.555 1 86.62 111 GLN A O 1
ATOM 917 N N . SER A 1 112 ? 8.195 -9.438 -11.5 1 83.06 112 SER A N 1
ATOM 918 C CA . SER A 1 112 ? 9.648 -9.414 -11.359 1 83.06 112 SER A CA 1
ATOM 919 C C . SER A 1 112 ? 10.266 -8.273 -12.156 1 83.06 112 SER A C 1
ATOM 921 O O . SER A 1 112 ? 11.141 -7.562 -11.656 1 83.06 112 SER A O 1
ATOM 923 N N . TYR A 1 113 ? 9.805 -8.086 -13.336 1 88.25 113 TYR A N 1
ATOM 924 C CA . TYR A 1 113 ? 10.266 -6.996 -14.188 1 88.25 113 TYR A CA 1
ATOM 925 C C . TYR A 1 113 ? 9.859 -5.645 -13.609 1 88.25 113 TYR A C 1
ATOM 927 O O . TYR A 1 113 ? 10.609 -4.672 -13.695 1 88.25 113 TYR A O 1
ATOM 935 N N . GLN A 1 114 ? 8.734 -5.703 -13.094 1 93.5 114 GLN A N 1
ATOM 936 C CA . GLN A 1 114 ? 8.227 -4.488 -12.461 1 93.5 114 GLN A CA 1
ATOM 937 C C . GLN A 1 114 ? 9.125 -4.051 -11.305 1 93.5 114 GLN A C 1
ATOM 939 O O . GLN A 1 114 ? 9.516 -2.887 -11.227 1 93.5 114 GLN A O 1
ATOM 944 N N . ASP A 1 115 ? 9.516 -4.887 -10.484 1 88.56 115 ASP A N 1
ATOM 945 C CA . ASP A 1 115 ? 10.352 -4.617 -9.32 1 88.56 115 ASP A CA 1
ATOM 946 C C . ASP A 1 115 ? 11.75 -4.172 -9.742 1 88.56 115 ASP A C 1
ATOM 948 O O . ASP A 1 115 ? 12.305 -3.229 -9.172 1 88.56 115 ASP A O 1
ATOM 952 N N . LYS A 1 116 ? 12.297 -4.84 -10.672 1 89.25 116 LYS A N 1
ATOM 953 C CA . LYS A 1 116 ? 13.625 -4.5 -11.172 1 89.25 116 LYS A CA 1
ATOM 954 C C . LYS A 1 116 ? 13.633 -3.109 -11.797 1 89.25 116 LYS A C 1
ATOM 956 O O . LYS A 1 116 ? 14.578 -2.338 -11.594 1 89.25 116 LYS A O 1
ATOM 961 N N . THR A 1 117 ? 12.648 -2.871 -12.602 1 95 117 THR A N 1
ATOM 962 C CA . THR A 1 117 ? 12.539 -1.567 -13.25 1 95 117 THR A CA 1
ATOM 963 C C . THR A 1 117 ? 12.398 -0.461 -12.203 1 95 117 THR A C 1
ATOM 965 O O . THR A 1 117 ? 13.055 0.579 -12.305 1 95 117 THR A O 1
ATOM 968 N N . TYR A 1 118 ? 11.625 -0.651 -11.203 1 95.25 118 TYR A N 1
ATOM 969 C CA . TYR A 1 118 ? 11.43 0.316 -10.125 1 95.25 118 TYR A CA 1
ATOM 970 C C . TYR A 1 118 ? 12.742 0.597 -9.398 1 95.25 118 TYR A C 1
ATOM 972 O O . TYR A 1 118 ? 13.102 1.756 -9.188 1 95.25 118 TYR A O 1
ATOM 980 N N . GLN A 1 119 ? 13.391 -0.421 -9.078 1 89 119 GLN A N 1
ATOM 981 C CA . GLN A 1 119 ? 14.648 -0.291 -8.344 1 89 119 GLN A CA 1
ATOM 982 C C . GLN A 1 119 ? 15.695 0.439 -9.172 1 89 119 GLN A C 1
ATOM 984 O O . GLN A 1 119 ? 16.406 1.311 -8.664 1 89 119 GLN A O 1
ATOM 989 N N . ARG A 1 120 ? 15.812 0.021 -10.352 1 93.94 120 ARG A N 1
ATOM 990 C CA . ARG A 1 120 ? 16.766 0.666 -11.25 1 93.94 120 ARG A CA 1
ATOM 991 C C . ARG A 1 120 ? 16.469 2.158 -11.367 1 93.94 120 ARG A C 1
ATOM 993 O O . ARG A 1 120 ? 17.391 2.98 -11.273 1 93.94 120 ARG A O 1
ATOM 1000 N N . LEU A 1 121 ? 15.195 2.43 -11.617 1 95.38 121 LEU A N 1
ATOM 1001 C CA . LEU A 1 121 ? 14.797 3.826 -11.773 1 95.38 121 LEU A CA 1
ATOM 1002 C C . LEU A 1 121 ? 15.062 4.605 -10.492 1 95.38 121 LEU A C 1
ATOM 1004 O O . LEU A 1 121 ? 15.531 5.746 -10.539 1 95.38 121 LEU A O 1
ATOM 1008 N N . MET A 1 122 ? 14.859 4.055 -9.312 1 91.44 122 MET A N 1
ATOM 1009 C CA . MET A 1 122 ? 15.078 4.695 -8.023 1 91.44 122 MET A CA 1
ATOM 1010 C C . MET A 1 122 ? 16.562 4.941 -7.773 1 91.44 122 MET A C 1
ATOM 1012 O O . MET A 1 122 ? 16.938 5.926 -7.133 1 91.44 122 MET A O 1
ATOM 1016 N N . GLU A 1 123 ? 17.328 4.125 -8.312 1 88.81 123 GLU A N 1
ATOM 1017 C CA . GLU A 1 123 ? 18.766 4.199 -8.07 1 88.81 123 GLU A CA 1
ATOM 1018 C C . GLU A 1 123 ? 19.453 5.082 -9.109 1 88.81 123 GLU A C 1
ATOM 1020 O O . GLU A 1 123 ? 20.375 5.844 -8.781 1 88.81 123 GLU A O 1
ATOM 1025 N N . GLU A 1 124 ? 19 5.012 -10.297 1 92.44 124 GLU A N 1
ATOM 1026 C CA . GLU A 1 124 ? 19.75 5.609 -11.398 1 92.44 124 GLU A CA 1
ATOM 1027 C C . GLU A 1 124 ? 19.156 6.957 -11.805 1 92.44 124 GLU A C 1
ATOM 1029 O O . GLU A 1 124 ? 19.859 7.789 -12.391 1 92.44 124 GLU A O 1
ATOM 1034 N N . SER A 1 125 ? 17.922 7.086 -11.625 1 93.25 125 SER A N 1
ATOM 1035 C CA . SER A 1 125 ? 17.266 8.312 -12.078 1 93.25 125 SER A CA 1
ATOM 1036 C C . SER A 1 125 ? 16.875 9.195 -10.898 1 93.25 125 SER A C 1
ATOM 1038 O O . SER A 1 125 ? 15.859 8.93 -10.234 1 93.25 125 SER A O 1
ATOM 1040 N N . HIS A 1 126 ? 17.609 10.336 -10.773 1 92.75 126 HIS A N 1
ATOM 1041 C CA . HIS A 1 126 ? 17.297 11.289 -9.711 1 92.75 126 HIS A CA 1
ATOM 1042 C C . HIS A 1 126 ? 15.953 11.961 -9.945 1 92.75 126 HIS A C 1
ATOM 1044 O O . HIS A 1 126 ? 15.211 12.203 -8.992 1 92.75 126 HIS A O 1
ATOM 1050 N N . GLU A 1 127 ? 15.695 12.234 -11.148 1 94.94 127 GLU A N 1
ATOM 1051 C CA . GLU A 1 127 ? 14.43 12.875 -11.5 1 94.94 127 GLU A CA 1
ATOM 1052 C C . GLU A 1 127 ? 13.242 11.977 -11.164 1 94.94 127 GLU A C 1
ATOM 1054 O O . GLU A 1 127 ? 12.219 12.453 -10.672 1 94.94 127 GLU A O 1
ATOM 1059 N N . PHE A 1 128 ? 13.383 10.711 -11.492 1 97 128 PHE A N 1
ATOM 1060 C CA . PHE A 1 128 ? 12.32 9.758 -11.172 1 97 128 PHE A CA 1
ATOM 1061 C C . PHE A 1 128 ? 12.062 9.719 -9.672 1 97 128 PHE A C 1
ATOM 1063 O O . PHE A 1 128 ? 10.914 9.773 -9.234 1 97 128 PHE A O 1
ATOM 1070 N N . ARG A 1 129 ? 13.031 9.648 -8.961 1 93.88 129 ARG A N 1
ATOM 1071 C CA . ARG A 1 129 ? 12.93 9.609 -7.504 1 93.88 129 ARG A CA 1
ATOM 1072 C C . ARG A 1 129 ? 12.219 10.844 -6.965 1 93.88 129 ARG A C 1
ATOM 1074 O O . ARG A 1 129 ? 11.328 10.734 -6.121 1 93.88 129 ARG A O 1
ATOM 1081 N N . ARG A 1 130 ? 12.633 11.945 -7.422 1 94.12 130 ARG A N 1
ATOM 1082 C CA . ARG A 1 130 ? 12.07 13.219 -6.977 1 94.12 130 ARG A CA 1
ATOM 1083 C C . ARG A 1 130 ? 10.578 13.297 -7.293 1 94.12 130 ARG A C 1
ATOM 1085 O O . ARG A 1 130 ? 9.773 13.68 -6.438 1 94.12 130 ARG A O 1
ATOM 1092 N N . VAL A 1 131 ? 10.219 12.953 -8.445 1 96.31 131 VAL A N 1
ATOM 1093 C CA . VAL A 1 131 ? 8.836 13.047 -8.891 1 96.31 131 VAL A CA 1
ATOM 1094 C C . VAL A 1 131 ? 7.973 12.055 -8.109 1 96.31 131 VAL A C 1
ATOM 1096 O O . VAL A 1 131 ? 6.863 12.383 -7.688 1 96.31 131 VAL A O 1
ATOM 1099 N N . VAL A 1 132 ? 8.477 10.82 -7.945 1 96.19 132 VAL A N 1
ATOM 1100 C CA . VAL A 1 132 ? 7.73 9.797 -7.215 1 96.19 132 VAL A CA 1
ATOM 1101 C C . VAL A 1 132 ? 7.512 10.25 -5.773 1 96.19 132 VAL A C 1
ATOM 1103 O O . VAL A 1 132 ? 6.41 10.117 -5.234 1 96.19 132 VAL A O 1
ATOM 1106 N N . GLU A 1 133 ? 8.5 10.797 -5.23 1 91.62 133 GLU A N 1
ATOM 1107 C CA . GLU A 1 133 ? 8.391 11.297 -3.865 1 91.62 133 GLU A CA 1
ATOM 1108 C C . GLU A 1 133 ? 7.344 12.406 -3.77 1 91.62 133 GLU A C 1
ATOM 1110 O O . GLU A 1 133 ? 6.574 12.461 -2.807 1 91.62 133 GLU A O 1
ATOM 1115 N N . LYS A 1 134 ? 7.375 13.289 -4.68 1 93.81 134 LYS A N 1
ATOM 1116 C CA . LYS A 1 134 ? 6.402 14.375 -4.73 1 93.81 134 LYS A CA 1
ATOM 1117 C C . LYS A 1 134 ? 4.98 13.844 -4.84 1 93.81 134 LYS A C 1
ATOM 1119 O O . LYS A 1 134 ? 4.082 14.297 -4.133 1 93.81 134 LYS A O 1
ATOM 1124 N N . LEU A 1 135 ? 4.793 12.875 -5.676 1 95.19 135 LEU A N 1
ATOM 1125 C CA . LEU A 1 135 ? 3.473 12.289 -5.891 1 95.19 135 LEU A CA 1
ATOM 1126 C C . LEU A 1 135 ? 3.004 11.539 -4.648 1 95.19 135 LEU A C 1
ATOM 1128 O O . LEU A 1 135 ? 1.816 11.555 -4.32 1 95.19 135 LEU A O 1
ATOM 1132 N N . GLU A 1 136 ? 3.896 10.906 -4.012 1 92.06 136 GLU A N 1
ATOM 1133 C CA . GLU A 1 136 ? 3.58 10.141 -2.809 1 92.06 136 GLU A CA 1
ATOM 1134 C C . GLU A 1 136 ? 3.133 11.062 -1.674 1 92.06 136 GLU A C 1
ATOM 1136 O O . GLU A 1 136 ? 2.441 10.617 -0.752 1 92.06 136 GLU A O 1
ATOM 1141 N N . ARG A 1 137 ? 3.51 12.297 -1.687 1 87.38 137 ARG A N 1
ATOM 1142 C CA . ARG A 1 137 ? 3.166 13.258 -0.643 1 87.38 137 ARG A CA 1
ATOM 1143 C C . ARG A 1 137 ? 1.714 13.703 -0.771 1 87.38 137 ARG A C 1
ATOM 1145 O O . ARG A 1 137 ? 1.152 14.281 0.165 1 87.38 137 ARG A O 1
ATOM 1152 N N . ASN A 1 138 ? 1.131 13.43 -1.971 1 89.31 138 ASN A N 1
ATOM 1153 C CA . ASN A 1 138 ? -0.296 13.695 -2.119 1 89.31 138 ASN A CA 1
ATOM 1154 C C . ASN A 1 138 ? -1.114 12.969 -1.055 1 89.31 138 ASN A C 1
ATOM 1156 O O . ASN A 1 138 ? -0.982 11.758 -0.883 1 89.31 138 ASN A O 1
ATOM 1160 N N . PRO A 1 139 ? -1.948 13.648 -0.339 1 84.75 139 PRO A N 1
ATOM 1161 C CA . PRO A 1 139 ? -2.738 13.047 0.74 1 84.75 139 PRO A CA 1
ATOM 1162 C C . PRO A 1 139 ? -3.6 11.883 0.264 1 84.75 139 PRO A C 1
ATOM 1164 O O . PRO A 1 139 ? -3.92 10.984 1.05 1 84.75 139 PRO A O 1
ATOM 1167 N N . VAL A 1 140 ? -3.936 11.883 -0.998 1 88.88 140 VAL A N 1
ATOM 1168 C CA . VAL A 1 140 ? -4.785 10.812 -1.513 1 88.88 140 VAL A CA 1
ATOM 1169 C C . VAL A 1 140 ? -4.059 9.477 -1.399 1 88.88 140 VAL A C 1
ATOM 1171 O O . VAL A 1 140 ? -4.695 8.422 -1.339 1 88.88 140 VAL A O 1
ATOM 1174 N N . CYS A 1 141 ? -2.727 9.5 -1.317 1 90.19 141 CYS A N 1
ATOM 1175 C CA . CYS A 1 141 ? -1.926 8.281 -1.26 1 90.19 141 CYS A CA 1
ATOM 1176 C C . CYS A 1 141 ? -1.91 7.707 0.151 1 90.19 141 CYS A C 1
ATOM 1178 O O . CYS A 1 141 ? -1.521 6.555 0.351 1 90.19 141 CYS A O 1
ATOM 1180 N N . GLN A 1 142 ? -2.352 8.477 1.056 1 82.69 142 GLN A N 1
ATOM 1181 C CA . GLN A 1 142 ? -2.387 8.023 2.443 1 82.69 142 GLN A CA 1
ATOM 1182 C C . GLN A 1 142 ? -1.029 7.477 2.877 1 82.69 142 GLN A C 1
ATOM 1184 O O . GLN A 1 142 ? -0.951 6.406 3.482 1 82.69 142 GLN A O 1
ATOM 1189 N N . ARG A 1 143 ? 0.046 8.148 2.346 1 80.81 143 ARG A N 1
ATOM 1190 C CA . ARG A 1 143 ? 1.438 7.891 2.701 1 80.81 143 ARG A CA 1
ATOM 1191 C C . ARG A 1 143 ? 1.894 6.535 2.172 1 80.81 143 ARG A C 1
ATOM 1193 O O . ARG A 1 143 ? 2.916 6.004 2.611 1 80.81 143 ARG A O 1
ATOM 1200 N N . LEU A 1 144 ? 1.172 5.957 1.243 1 87.12 144 LEU A N 1
ATOM 1201 C CA . LEU A 1 144 ? 1.6 4.711 0.614 1 87.12 144 LEU A CA 1
ATOM 1202 C C . LEU A 1 144 ? 2.566 4.988 -0.533 1 87.12 144 LEU A C 1
ATOM 1204 O O . LEU A 1 144 ? 2.309 5.852 -1.373 1 87.12 144 LEU A O 1
ATOM 1208 N N . PRO A 1 145 ? 3.631 4.277 -0.51 1 89.94 145 PRO A N 1
ATOM 1209 C CA . PRO A 1 145 ? 4.551 4.43 -1.639 1 89.94 145 PRO A CA 1
ATOM 1210 C C . PRO A 1 145 ? 4.039 3.762 -2.912 1 89.94 145 PRO A C 1
ATOM 1212 O O . PRO A 1 145 ? 3.172 2.889 -2.848 1 89.94 145 PRO A O 1
ATOM 1215 N N . LEU A 1 146 ? 4.586 4.223 -4.008 1 94.12 146 LEU A N 1
ATOM 1216 C CA . LEU A 1 146 ? 4.203 3.664 -5.301 1 94.12 146 LEU A CA 1
ATOM 1217 C C . LEU A 1 146 ? 4.375 2.148 -5.309 1 94.12 146 LEU A C 1
ATOM 1219 O O . LEU A 1 146 ? 3.521 1.427 -5.828 1 94.12 146 LEU A O 1
ATOM 1223 N N . ARG A 1 147 ? 5.414 1.643 -4.754 1 90.69 147 ARG A N 1
ATOM 1224 C CA . ARG A 1 147 ? 5.711 0.214 -4.734 1 90.69 147 ARG A CA 1
ATOM 1225 C C . ARG A 1 147 ? 4.582 -0.567 -4.066 1 90.69 147 ARG A C 1
ATOM 1227 O O . ARG A 1 147 ? 4.262 -1.683 -4.48 1 90.69 147 ARG A O 1
ATOM 1234 N N . SER A 1 148 ? 3.961 -0.003 -3.041 1 90.19 148 SER A N 1
ATOM 1235 C CA . SER A 1 148 ? 2.873 -0.652 -2.316 1 90.19 148 SER A CA 1
ATOM 1236 C C . SER A 1 148 ? 1.618 -0.754 -3.178 1 90.19 148 SER A C 1
ATOM 1238 O O . SER A 1 148 ? 0.871 -1.729 -3.08 1 90.19 148 SER A O 1
ATOM 1240 N N . PHE A 1 149 ? 1.43 0.233 -3.977 1 93.81 149 PHE A N 1
ATOM 1241 C CA . PHE A 1 149 ? 0.281 0.19 -4.875 1 93.81 149 PHE A CA 1
ATOM 1242 C C . PHE A 1 149 ? 0.456 -0.899 -5.926 1 93.81 149 PHE A C 1
ATOM 1244 O O . PHE A 1 149 ? -0.511 -1.561 -6.309 1 93.81 149 PHE A O 1
ATOM 1251 N N . LEU A 1 150 ? 1.689 -1.044 -6.332 1 94.19 150 LEU A N 1
ATOM 1252 C CA . LEU A 1 150 ? 1.976 -1.96 -7.434 1 94.19 150 LEU A CA 1
ATOM 1253 C C . LEU A 1 150 ? 1.761 -3.408 -7.004 1 94.19 150 LEU A C 1
ATOM 1255 O O . LEU A 1 150 ? 1.524 -4.277 -7.844 1 94.19 150 LEU A O 1
ATOM 1259 N N . ILE A 1 151 ? 1.755 -3.75 -5.75 1 92.5 151 ILE A N 1
ATOM 1260 C CA . ILE A 1 151 ? 1.637 -5.121 -5.266 1 92.5 151 ILE A CA 1
ATOM 1261 C C . ILE A 1 151 ? 0.177 -5.43 -4.941 1 92.5 151 ILE A C 1
ATOM 1263 O O . ILE A 1 151 ? -0.185 -6.586 -4.719 1 92.5 151 ILE A O 1
ATOM 1267 N N . LEU A 1 152 ? -0.725 -4.5 -5.008 1 94.44 152 LEU A N 1
ATOM 1268 C CA . LEU A 1 152 ? -2.111 -4.605 -4.57 1 94.44 152 LEU A CA 1
ATOM 1269 C C . LEU A 1 152 ? -2.842 -5.707 -5.332 1 94.44 152 LEU A C 1
ATOM 1271 O O . LEU A 1 152 ? -3.604 -6.477 -4.746 1 94.44 152 LEU A O 1
ATOM 1275 N N . PRO A 1 153 ? -2.641 -5.84 -6.617 1 95.19 153 PRO A N 1
ATOM 1276 C CA . PRO A 1 153 ? -3.379 -6.871 -7.352 1 95.19 153 PRO A CA 1
ATOM 1277 C C . PRO A 1 153 ? -3.078 -8.281 -6.848 1 95.19 153 PRO A C 1
ATOM 1279 O O . PRO A 1 153 ? -3.984 -9.117 -6.754 1 95.19 153 PRO A O 1
ATOM 1282 N N . PHE A 1 154 ? -1.886 -8.539 -6.539 1 91.5 154 PHE A N 1
ATOM 1283 C CA . PHE A 1 154 ? -1.546 -9.828 -5.953 1 91.5 154 PHE A CA 1
ATOM 1284 C C . PHE A 1 154 ? -2.268 -10.031 -4.625 1 91.5 154 PHE A C 1
ATOM 1286 O O . PHE A 1 154 ? -2.826 -11.102 -4.371 1 91.5 154 PHE A O 1
ATOM 1293 N N . GLN A 1 155 ? -2.234 -9.023 -3.814 1 89.56 155 GLN A N 1
ATOM 1294 C CA . GLN A 1 155 ? -2.855 -9.094 -2.496 1 89.56 155 GLN A CA 1
ATOM 1295 C C . GLN A 1 155 ? -4.363 -9.297 -2.607 1 89.56 155 GLN A C 1
ATOM 1297 O O . GLN A 1 155 ? -4.965 -9.992 -1.791 1 89.56 155 GLN A O 1
ATOM 1302 N N . ARG A 1 156 ? -4.84 -8.734 -3.6 1 95.56 156 ARG A N 1
ATOM 1303 C CA . ARG A 1 156 ? -6.289 -8.789 -3.764 1 95.56 156 ARG A CA 1
ATOM 1304 C C . ARG A 1 156 ? -6.762 -10.211 -4.035 1 95.56 156 ARG A C 1
ATOM 1306 O O . ARG A 1 156 ? -7.691 -10.695 -3.387 1 95.56 156 ARG A O 1
ATOM 1313 N N . ILE A 1 157 ? -6.141 -10.844 -5.027 1 94.69 157 ILE A N 1
ATOM 1314 C CA . ILE A 1 157 ? -6.586 -12.18 -5.414 1 94.69 157 ILE A CA 1
ATOM 1315 C C . ILE A 1 157 ? -6.398 -13.148 -4.246 1 94.69 157 ILE A C 1
ATOM 1317 O O . ILE A 1 157 ? -7.234 -14.023 -4.02 1 94.69 157 ILE A O 1
ATOM 1321 N N . THR A 1 158 ? -5.352 -13.039 -3.504 1 91.81 158 THR A N 1
ATOM 1322 C CA . THR A 1 158 ? -5.109 -13.891 -2.348 1 91.81 158 THR A CA 1
ATOM 1323 C C . THR A 1 158 ? -6.145 -13.625 -1.256 1 91.81 158 THR A C 1
ATOM 1325 O O . THR A 1 158 ? -6.652 -14.562 -0.635 1 91.81 158 THR A O 1
ATOM 1328 N N . ARG A 1 159 ? -6.453 -12.344 -1.055 1 91.12 159 ARG A N 1
ATOM 1329 C CA . ARG A 1 159 ? -7.461 -11.984 -0.063 1 91.12 159 ARG A CA 1
ATOM 1330 C C . ARG A 1 159 ? -8.836 -12.492 -0.474 1 91.12 159 ARG A C 1
ATOM 1332 O O . ARG A 1 159 ? -9.625 -12.914 0.373 1 91.12 159 ARG A O 1
ATOM 1339 N N . LEU A 1 160 ? -9.141 -12.359 -1.705 1 96.25 160 LEU A N 1
ATOM 1340 C CA . LEU A 1 160 ? -10.43 -12.82 -2.213 1 96.25 160 LEU A CA 1
ATOM 1341 C C . LEU A 1 160 ? -10.609 -14.312 -1.948 1 96.25 160 LEU A C 1
ATOM 1343 O O . LEU A 1 160 ? -11.695 -14.75 -1.554 1 96.25 160 LEU A O 1
ATOM 1347 N N . LYS A 1 161 ? -9.617 -15.094 -2.164 1 96.38 161 LYS A N 1
ATOM 1348 C CA . LYS A 1 161 ? -9.656 -16.531 -1.873 1 96.38 161 LYS A CA 1
ATOM 1349 C C . LYS A 1 161 ? -9.93 -16.781 -0.394 1 96.38 161 LYS A C 1
ATOM 1351 O O . LYS A 1 161 ? -10.758 -17.625 -0.049 1 96.38 161 LYS A O 1
ATOM 1356 N N . LEU A 1 162 ? -9.242 -16.031 0.421 1 92.38 162 LEU A N 1
ATOM 1357 C CA . LEU A 1 162 ? -9.422 -16.188 1.86 1 92.38 162 LEU A CA 1
ATOM 1358 C C . LEU A 1 162 ? -10.852 -15.844 2.271 1 92.38 162 LEU A C 1
ATOM 1360 O O . LEU A 1 162 ? -11.43 -16.516 3.127 1 92.38 162 LEU A O 1
ATOM 1364 N N . LEU A 1 163 ? -11.398 -14.805 1.741 1 93.75 163 LEU A N 1
ATOM 1365 C CA . LEU A 1 163 ? -12.773 -14.406 2.031 1 93.75 163 LEU A CA 1
ATOM 1366 C C . LEU A 1 163 ? -13.758 -15.492 1.607 1 93.75 163 LEU A C 1
ATOM 1368 O O . LEU A 1 163 ? -14.703 -15.797 2.336 1 93.75 163 LEU A O 1
ATOM 1372 N N . VAL A 1 164 ? -13.523 -16.094 0.401 1 97.31 164 VAL A N 1
ATOM 1373 C CA . VAL A 1 164 ? -14.406 -17.156 -0.09 1 97.31 164 VAL A CA 1
ATOM 1374 C C . VAL A 1 164 ? -14.258 -18.391 0.784 1 97.31 164 VAL A C 1
ATOM 1376 O O . VAL A 1 164 ? -15.234 -19.094 1.043 1 97.31 164 VAL A O 1
ATOM 1379 N N . GLN A 1 165 ? -13.047 -18.656 1.239 1 96.06 165 GLN A N 1
ATOM 1380 C CA . GLN A 1 165 ? -12.828 -19.75 2.176 1 96.06 165 GLN A CA 1
ATOM 1381 C C . GLN A 1 165 ? -13.648 -19.562 3.445 1 96.06 165 GLN A C 1
ATOM 1383 O O . GLN A 1 165 ? -14.219 -20.516 3.973 1 96.06 165 GLN A O 1
ATOM 1388 N N . ASN A 1 166 ? -13.719 -18.359 3.902 1 91.94 166 ASN A N 1
ATOM 1389 C CA . ASN A 1 166 ? -14.539 -18.047 5.066 1 91.94 166 ASN A CA 1
ATOM 1390 C C . ASN A 1 166 ? -16.031 -18.25 4.773 1 91.94 166 ASN A C 1
ATOM 1392 O O . ASN A 1 166 ? -16.781 -18.688 5.652 1 91.94 166 ASN A O 1
ATOM 1396 N N . ILE A 1 167 ? -16.438 -17.953 3.637 1 94.56 167 ILE A N 1
ATOM 1397 C CA . ILE A 1 167 ? -17.828 -18.156 3.234 1 94.56 167 ILE A CA 1
ATOM 1398 C C . ILE A 1 167 ? -18.141 -19.656 3.225 1 94.56 167 ILE A C 1
ATOM 1400 O O . ILE A 1 167 ? -19.188 -20.078 3.707 1 94.56 167 ILE A O 1
ATOM 1404 N N . VAL A 1 168 ? -17.234 -20.469 2.688 1 96.19 168 VAL A N 1
ATOM 1405 C CA . VAL A 1 168 ? -17.422 -21.922 2.645 1 96.19 168 VAL A CA 1
ATOM 1406 C C . VAL A 1 168 ? -17.594 -22.469 4.062 1 96.19 168 VAL A C 1
ATOM 1408 O O . VAL A 1 168 ? -18.5 -23.266 4.316 1 96.19 168 VAL A O 1
ATOM 1411 N N . LYS A 1 169 ? -16.812 -21.984 4.938 1 93.75 169 LYS A N 1
ATOM 1412 C CA . LYS A 1 169 ? -16.812 -22.469 6.32 1 93.75 169 LYS A CA 1
ATOM 1413 C C . LYS A 1 169 ? -18.125 -22.125 7.02 1 93.75 169 LYS A C 1
ATOM 1415 O O . LYS A 1 169 ? -18.562 -22.844 7.918 1 93.75 169 LYS A O 1
ATOM 1420 N N . ARG A 1 170 ? -18.812 -21.078 6.523 1 90.12 170 ARG A N 1
ATOM 1421 C CA . ARG A 1 170 ? -19.984 -20.547 7.238 1 90.12 170 ARG A CA 1
ATOM 1422 C C . ARG A 1 170 ? -21.266 -20.891 6.504 1 90.12 170 ARG A C 1
ATOM 1424 O O . ARG A 1 170 ? -22.359 -20.609 7.004 1 90.12 170 ARG A O 1
ATOM 1431 N N . THR A 1 171 ? -21.125 -21.453 5.363 1 92.31 171 THR A N 1
ATOM 1432 C CA . THR A 1 171 ? -22.297 -21.828 4.578 1 92.31 171 THR A CA 1
ATOM 1433 C C . THR A 1 171 ? -22.766 -23.234 4.941 1 92.31 171 THR A C 1
ATOM 1435 O O . THR A 1 171 ? -21.953 -24.125 5.191 1 92.31 171 THR A O 1
ATOM 1438 N N . ALA A 1 172 ? -24.172 -23.422 5.031 1 91.19 172 ALA A N 1
ATOM 1439 C CA . ALA A 1 172 ? -24.75 -24.719 5.359 1 91.19 172 ALA A CA 1
ATOM 1440 C C . ALA A 1 172 ? -24.312 -25.797 4.367 1 91.19 172 ALA A C 1
ATOM 1442 O O . ALA A 1 172 ? -24.281 -25.562 3.156 1 91.19 172 ALA A O 1
ATOM 1443 N N . PRO A 1 173 ? -23.969 -26.984 4.906 1 92.44 173 PRO A N 1
ATOM 1444 C CA . PRO A 1 173 ? -23.469 -28.062 4.047 1 92.44 173 PRO A CA 1
ATOM 1445 C C . PRO A 1 173 ? -24.531 -28.625 3.117 1 92.44 173 PRO A C 1
ATOM 1447 O O . PRO A 1 173 ? -25.719 -28.609 3.457 1 92.44 173 PRO A O 1
ATOM 1450 N N . LYS A 1 174 ? -24.172 -29.094 1.979 1 94.12 174 LYS A N 1
ATOM 1451 C CA . LYS A 1 174 ? -25 -29.781 1.007 1 94.12 174 LYS A CA 1
ATOM 1452 C C . LYS A 1 174 ? -26.062 -28.859 0.418 1 94.12 174 LYS A C 1
ATOM 1454 O O . LYS A 1 174 ? -27.203 -29.25 0.229 1 94.12 174 LYS A O 1
ATOM 1459 N N . THR A 1 175 ? -25.734 -27.562 0.397 1 93.69 175 THR A N 1
ATOM 1460 C CA . THR A 1 175 ? -26.609 -26.578 -0.24 1 93.69 175 THR A CA 1
ATOM 1461 C C . THR A 1 175 ? -26.016 -26.109 -1.566 1 93.69 175 THR A C 1
ATOM 1463 O O . THR A 1 175 ? -24.844 -26.359 -1.849 1 93.69 175 THR A O 1
ATOM 1466 N N . LYS A 1 176 ? -26.828 -25.609 -2.389 1 93.88 176 LYS A N 1
ATOM 1467 C CA . LYS A 1 176 ? -26.375 -25 -3.641 1 93.88 176 LYS A CA 1
ATOM 1468 C C . LYS A 1 176 ? -25.359 -23.891 -3.383 1 93.88 176 LYS A C 1
ATOM 1470 O O . LYS A 1 176 ? -24.406 -23.734 -4.145 1 93.88 176 LYS A O 1
ATOM 1475 N N . ASP A 1 177 ? -25.609 -23.188 -2.352 1 92.94 177 ASP A N 1
ATOM 1476 C CA . ASP A 1 177 ? -24.719 -22.094 -1.987 1 92.94 177 ASP A CA 1
ATOM 1477 C C . ASP A 1 177 ? -23.312 -22.609 -1.643 1 92.94 177 ASP A C 1
ATOM 1479 O O . ASP A 1 177 ? -22.312 -22 -2.01 1 92.94 177 ASP A O 1
ATOM 1483 N N . GLU A 1 178 ? -23.312 -23.625 -0.971 1 95.31 178 GLU A N 1
ATOM 1484 C CA . GLU A 1 178 ? -22.016 -24.203 -0.619 1 95.31 178 GLU A CA 1
ATOM 1485 C C . GLU A 1 178 ? -21.281 -24.688 -1.859 1 95.31 178 GLU A C 1
ATOM 1487 O O . GLU A 1 178 ? -20.062 -24.516 -1.977 1 95.31 178 GLU A O 1
ATOM 1492 N N . ALA A 1 179 ? -21.984 -25.359 -2.674 1 97.12 179 ALA A N 1
ATOM 1493 C CA . ALA A 1 179 ? -21.391 -25.859 -3.914 1 97.12 179 ALA A CA 1
ATOM 1494 C C . ALA A 1 179 ? -20.797 -24.703 -4.727 1 97.12 179 ALA A C 1
ATOM 1496 O O . ALA A 1 179 ? -19.703 -24.844 -5.297 1 97.12 179 ALA A O 1
ATOM 1497 N N . GLN A 1 180 ? -21.469 -23.625 -4.824 1 97.12 180 GLN A N 1
ATOM 1498 C CA . GLN A 1 180 ? -20.984 -22.453 -5.543 1 97.12 180 GLN A CA 1
ATOM 1499 C C . GLN A 1 180 ? -19.766 -21.859 -4.863 1 97.12 180 GLN A C 1
ATOM 1501 O O . GLN A 1 180 ? -18.812 -21.438 -5.531 1 97.12 180 GLN A O 1
ATOM 1506 N N . ALA A 1 181 ? -19.797 -21.797 -3.598 1 97.75 181 ALA A N 1
ATOM 1507 C CA . ALA A 1 181 ? -18.672 -21.266 -2.842 1 97.75 181 ALA A CA 1
ATOM 1508 C C . ALA A 1 181 ? -17.422 -22.109 -3.049 1 97.75 181 ALA A C 1
ATOM 1510 O O . ALA A 1 181 ? -16.328 -21.578 -3.229 1 97.75 181 ALA A O 1
ATOM 1511 N N . ILE A 1 182 ? -17.594 -23.375 -2.977 1 98.06 182 ILE A N 1
ATOM 1512 C CA . ILE A 1 182 ? -16.469 -24.297 -3.174 1 98.06 182 ILE A CA 1
ATOM 1513 C C . ILE A 1 182 ? -15.922 -24.141 -4.59 1 98.06 182 ILE A C 1
ATOM 1515 O O . ILE A 1 182 ? -14.703 -24.125 -4.789 1 98.06 182 ILE A O 1
ATOM 1519 N N . LYS A 1 183 ? -16.812 -24.062 -5.523 1 98.31 183 LYS A N 1
ATOM 1520 C CA . LYS A 1 183 ? -16.406 -23.859 -6.906 1 98.31 183 LYS A CA 1
ATOM 1521 C C . LYS A 1 183 ? -15.609 -22.578 -7.062 1 98.31 183 LYS A C 1
ATOM 1523 O O . LYS A 1 183 ? -14.562 -22.562 -7.715 1 98.31 183 LYS A O 1
ATOM 1528 N N . ALA A 1 184 ? -16.078 -21.484 -6.504 1 98.44 184 ALA A N 1
ATOM 1529 C CA . ALA A 1 184 ? -15.375 -20.203 -6.547 1 98.44 184 ALA A CA 1
ATOM 1530 C C . ALA A 1 184 ? -13.992 -20.312 -5.918 1 98.44 184 ALA A C 1
ATOM 1532 O O . ALA A 1 184 ? -13.008 -19.797 -6.461 1 98.44 184 ALA A O 1
ATOM 1533 N N . MET A 1 185 ? -13.945 -20.922 -4.809 1 98.12 185 MET A N 1
ATOM 1534 C CA . MET A 1 185 ? -12.688 -21.109 -4.086 1 98.12 185 MET A CA 1
ATOM 1535 C C . MET A 1 185 ? -11.672 -21.844 -4.941 1 98.12 185 MET A C 1
ATOM 1537 O O . MET A 1 185 ? -10.508 -21.438 -5.027 1 98.12 185 MET A O 1
ATOM 1541 N N . LYS A 1 186 ? -12.086 -22.922 -5.551 1 98.12 186 LYS A N 1
ATOM 1542 C CA . LYS A 1 186 ? -11.211 -23.75 -6.379 1 98.12 186 LYS A CA 1
ATOM 1543 C C . LYS A 1 186 ? -10.711 -22.984 -7.594 1 98.12 186 LYS A C 1
ATOM 1545 O O . LYS A 1 186 ? -9.555 -23.125 -7.992 1 98.12 186 LYS A O 1
ATOM 1550 N N . LEU A 1 187 ? -11.594 -22.203 -8.141 1 98.06 187 LEU A N 1
ATOM 1551 C CA . LEU A 1 187 ? -11.219 -21.406 -9.297 1 98.06 187 LEU A CA 1
ATOM 1552 C C . LEU A 1 187 ? -10.172 -20.359 -8.906 1 98.06 187 LEU A C 1
ATOM 1554 O O . LEU A 1 187 ? -9.203 -20.141 -9.648 1 98.06 187 LEU A O 1
ATOM 1558 N N . LEU A 1 188 ? -10.367 -19.75 -7.773 1 97.75 188 LEU A N 1
ATOM 1559 C CA . LEU A 1 188 ? -9.414 -18.766 -7.285 1 97.75 188 LEU A CA 1
ATOM 1560 C C . LEU A 1 188 ? -8.078 -19.422 -6.941 1 97.75 188 LEU A C 1
ATOM 1562 O O . LEU A 1 188 ? -7.016 -18.875 -7.238 1 97.75 188 LEU A O 1
ATOM 1566 N N . GLU A 1 189 ? -8.148 -20.516 -6.328 1 96.69 189 GLU A N 1
ATOM 1567 C CA . GLU A 1 189 ? -6.941 -21.281 -5.996 1 96.69 189 GLU A CA 1
ATOM 1568 C C . GLU A 1 189 ? -6.148 -21.625 -7.25 1 96.69 189 GLU A C 1
ATOM 1570 O O . GLU A 1 189 ? -4.922 -21.531 -7.266 1 96.69 189 GLU A O 1
ATOM 1575 N N . LYS A 1 190 ? -6.859 -22.078 -8.203 1 96.5 190 LYS A N 1
ATOM 1576 C CA . LYS A 1 190 ? -6.223 -22.422 -9.477 1 96.5 190 LYS A CA 1
ATOM 1577 C C . LYS A 1 190 ? -5.559 -21.203 -10.109 1 96.5 190 LYS A C 1
ATOM 1579 O O . LYS A 1 190 ? -4.445 -21.297 -10.633 1 96.5 190 LYS A O 1
ATOM 1584 N N . MET A 1 191 ? -6.188 -20.125 -10.031 1 95.38 191 MET A N 1
ATOM 1585 C CA . MET A 1 191 ? -5.637 -18.906 -10.602 1 95.38 191 MET A CA 1
ATOM 1586 C C . MET A 1 191 ? -4.355 -18.484 -9.883 1 95.38 191 MET A C 1
ATOM 1588 O O . MET A 1 191 ? -3.395 -18.062 -10.516 1 95.38 191 MET A O 1
ATOM 1592 N N . ILE A 1 192 ? -4.402 -18.547 -8.617 1 93.88 192 ILE A N 1
ATOM 1593 C CA . ILE A 1 192 ? -3.227 -18.234 -7.82 1 93.88 192 ILE A CA 1
ATOM 1594 C C . ILE A 1 192 ? -2.088 -19.188 -8.164 1 93.88 192 ILE A C 1
ATOM 1596 O O . ILE A 1 192 ? -0.939 -18.766 -8.312 1 93.88 192 ILE A O 1
ATOM 1600 N N . GLN A 1 193 ? -2.381 -20.438 -8.297 1 94.06 193 GLN A N 1
ATOM 1601 C CA . GLN A 1 193 ? -1.398 -21.453 -8.68 1 94.06 193 GLN A CA 1
ATOM 1602 C C . GLN A 1 193 ? -0.832 -21.172 -10.062 1 94.06 193 GLN A C 1
ATOM 1604 O O . GLN A 1 193 ? 0.38 -21.25 -10.273 1 94.06 193 GLN A O 1
ATOM 1609 N N . ASP A 1 194 ? -1.74 -20.844 -10.984 1 93.31 194 ASP A N 1
ATOM 1610 C CA . ASP A 1 194 ? -1.319 -20.484 -12.336 1 93.31 194 ASP A CA 1
ATOM 1611 C C . ASP A 1 194 ? -0.371 -19.281 -12.312 1 93.31 194 ASP A C 1
ATOM 1613 O O . ASP A 1 194 ? 0.617 -19.25 -13.055 1 93.31 194 ASP A O 1
ATOM 1617 N N . SER A 1 195 ? -0.72 -18.328 -11.523 1 91.81 195 SER A N 1
ATOM 1618 C CA . SER A 1 195 ? 0.105 -17.141 -11.406 1 91.81 195 SER A CA 1
ATOM 1619 C C . SER A 1 195 ? 1.483 -17.469 -10.844 1 91.81 195 SER A C 1
ATOM 1621 O O . SER A 1 195 ? 2.5 -17.016 -11.375 1 91.81 195 SER A O 1
ATOM 1623 N N . ASN A 1 196 ? 1.499 -18.234 -9.844 1 87.69 196 ASN A N 1
ATOM 1624 C CA . ASN A 1 196 ? 2.764 -18.625 -9.234 1 87.69 196 ASN A CA 1
ATOM 1625 C C . ASN A 1 196 ? 3.621 -19.438 -10.203 1 87.69 196 ASN A C 1
ATOM 1627 O O . ASN A 1 196 ? 4.84 -19.266 -10.25 1 87.69 196 ASN A O 1
ATOM 1631 N N . GLU A 1 197 ? 3.037 -20.312 -10.906 1 89.94 197 GLU A N 1
ATOM 1632 C CA . GLU A 1 197 ? 3.744 -21.125 -11.898 1 89.94 197 GLU A CA 1
ATOM 1633 C C . GLU A 1 197 ? 4.305 -20.25 -13.016 1 89.94 197 GLU A C 1
ATOM 1635 O O . GLU A 1 197 ? 5.438 -20.453 -13.461 1 89.94 1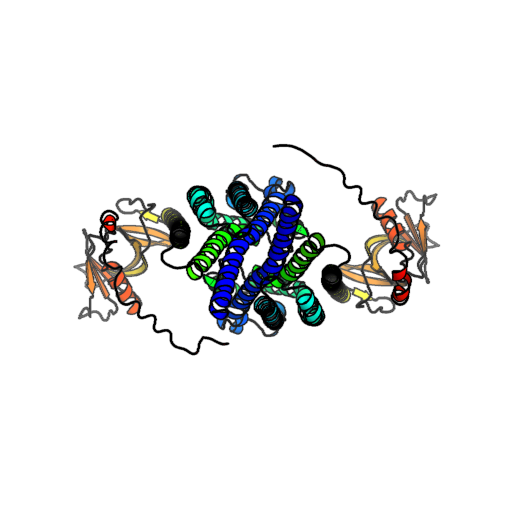97 GLU A O 1
ATOM 1640 N N . SER A 1 198 ? 3.5 -19.359 -13.398 1 90.25 198 SER A N 1
ATOM 1641 C CA . SER A 1 198 ? 3.938 -18.453 -14.461 1 90.25 198 SER A CA 1
ATOM 1642 C C . SER A 1 198 ? 5.109 -17.594 -14 1 90.25 198 SER A C 1
ATOM 1644 O O . SER A 1 198 ? 6.039 -17.344 -14.766 1 90.25 198 SER A O 1
ATOM 1646 N N . ILE A 1 199 ? 5.004 -17.156 -12.852 1 88.44 199 ILE A N 1
ATOM 1647 C CA . ILE A 1 199 ? 6.074 -16.359 -12.266 1 88.44 199 ILE A CA 1
ATOM 1648 C C . ILE A 1 199 ? 7.352 -17.188 -12.188 1 88.44 199 ILE A C 1
ATOM 1650 O O . ILE A 1 199 ? 8.43 -16.719 -12.562 1 88.44 199 ILE A O 1
ATOM 1654 N N . SER A 1 200 ? 7.277 -18.375 -11.734 1 88.44 200 SER A N 1
ATOM 1655 C CA . SER A 1 200 ? 8.422 -19.281 -11.617 1 88.44 200 SER A CA 1
ATOM 1656 C C . SER A 1 200 ? 9.031 -19.594 -12.977 1 88.44 200 SER A C 1
ATOM 1658 O O . SER A 1 200 ? 10.25 -19.625 -13.125 1 88.44 200 SER A O 1
ATOM 1660 N N . GLN A 1 201 ? 8.164 -19.812 -13.914 1 89.25 201 GLN A N 1
ATOM 1661 C CA . GLN A 1 201 ? 8.617 -20.094 -15.273 1 89.25 201 GLN A CA 1
ATOM 1662 C C . GLN A 1 201 ? 9.367 -18.906 -15.859 1 89.25 201 GLN A C 1
ATOM 1664 O O . GLN A 1 201 ? 10.406 -19.078 -16.5 1 89.25 201 GLN A O 1
ATOM 1669 N N . MET A 1 202 ? 8.828 -17.781 -15.609 1 87.94 202 MET A N 1
ATOM 1670 C CA . MET A 1 202 ? 9.461 -16.562 -16.125 1 87.94 202 MET A CA 1
ATOM 1671 C C . MET A 1 202 ? 10.828 -16.359 -15.484 1 87.94 202 MET A C 1
ATOM 1673 O O . MET A 1 202 ? 11.797 -16.016 -16.172 1 87.94 202 MET A O 1
ATOM 1677 N N . LYS A 1 203 ? 10.859 -16.578 -14.281 1 88.56 203 LYS A N 1
ATOM 1678 C CA . LYS A 1 203 ? 12.133 -16.469 -13.586 1 88.56 203 LYS A CA 1
ATOM 1679 C C . LYS A 1 203 ? 13.141 -17.484 -14.125 1 88.56 203 LYS A C 1
ATOM 1681 O O . LYS A 1 203 ? 14.32 -17.172 -14.273 1 88.56 203 LYS A O 1
ATOM 1686 N N . ASN A 1 204 ? 12.68 -18.594 -14.383 1 90.5 204 ASN A N 1
ATOM 1687 C CA . ASN A 1 204 ? 13.516 -19.641 -14.953 1 90.5 204 ASN A CA 1
ATOM 1688 C C . ASN A 1 204 ? 14.023 -19.25 -16.344 1 90.5 204 ASN A C 1
ATOM 1690 O O . ASN A 1 204 ? 15.211 -19.422 -16.641 1 90.5 204 ASN A O 1
ATOM 1694 N N . ILE A 1 205 ? 13.195 -18.797 -17.047 1 90.06 205 ILE A N 1
ATOM 1695 C CA . ILE A 1 205 ? 13.555 -18.391 -18.406 1 90.06 205 ILE A CA 1
ATOM 1696 C C . ILE A 1 205 ? 14.586 -17.266 -18.344 1 90.06 205 ILE A C 1
ATOM 1698 O O . ILE A 1 205 ? 15.562 -17.266 -19.109 1 90.06 205 ILE A O 1
ATOM 1702 N N . GLU A 1 206 ? 14.352 -16.406 -17.516 1 88.06 206 GLU A N 1
ATOM 1703 C CA . GLU A 1 206 ? 15.305 -15.312 -17.344 1 88.06 206 GLU A CA 1
ATOM 1704 C C . GLU A 1 206 ? 16.672 -15.836 -16.938 1 88.06 206 GLU A C 1
ATOM 1706 O O . GLU A 1 206 ? 17.703 -15.352 -17.422 1 88.06 206 GLU A O 1
ATOM 1711 N N . SER A 1 207 ? 16.672 -16.719 -16.109 1 91.5 207 SER A N 1
ATOM 1712 C CA . SER A 1 207 ? 17.922 -17.328 -15.672 1 91.5 207 SER A CA 1
ATOM 1713 C C . SER A 1 207 ? 18.609 -18.062 -16.828 1 91.5 207 SER A C 1
ATOM 1715 O O . SER A 1 207 ? 19.828 -18 -16.969 1 91.5 207 SER A O 1
ATOM 1717 N N . LEU A 1 208 ? 17.859 -18.719 -17.641 1 93.06 208 LEU A N 1
ATOM 1718 C CA . LEU A 1 208 ? 18.391 -19.438 -18.797 1 93.06 208 LEU A CA 1
ATOM 1719 C C . LEU A 1 208 ? 18.953 -18.453 -19.828 1 93.06 208 LEU A C 1
ATOM 1721 O O . LEU A 1 208 ? 19.984 -18.719 -20.438 1 93.06 208 LEU A O 1
ATOM 1725 N N . VAL A 1 209 ? 18.25 -17.391 -19.953 1 92 209 VAL A N 1
ATOM 1726 C CA . VAL A 1 209 ? 18.719 -16.359 -20.875 1 92 209 VAL A CA 1
ATOM 1727 C C . VAL A 1 209 ? 20.062 -15.805 -20.406 1 92 209 VAL A C 1
ATOM 1729 O O . VAL A 1 209 ? 20.984 -15.617 -21.203 1 92 209 VAL A O 1
ATOM 1732 N N . THR A 1 210 ? 20.109 -15.539 -19.156 1 92.06 210 THR A N 1
ATOM 1733 C CA . THR A 1 210 ? 21.344 -15.055 -18.562 1 92.06 210 THR A CA 1
ATOM 1734 C C . THR A 1 210 ? 22.469 -16.078 -18.734 1 92.06 210 THR A C 1
ATOM 1736 O O . THR A 1 210 ? 23.594 -15.719 -19.094 1 92.06 210 THR A O 1
ATOM 1739 N N . LEU A 1 211 ? 22.188 -17.281 -18.516 1 94.12 211 LEU A N 1
ATOM 1740 C CA . LEU A 1 211 ? 23.156 -18.344 -18.672 1 94.12 211 LEU A CA 1
ATOM 1741 C C . LEU A 1 211 ? 23.578 -18.484 -20.141 1 94.12 211 LEU A C 1
ATOM 1743 O O . LEU A 1 211 ? 24.75 -18.672 -20.438 1 94.12 211 LEU A O 1
ATOM 1747 N N . ASN A 1 212 ? 22.656 -18.438 -20.984 1 94 212 ASN A N 1
ATOM 1748 C CA . ASN A 1 212 ? 22.906 -18.562 -22.422 1 94 212 ASN A CA 1
ATOM 1749 C C . ASN A 1 212 ? 23.891 -17.516 -22.906 1 94 212 ASN A C 1
ATOM 1751 O O . ASN A 1 212 ? 24.688 -17.766 -23.812 1 94 212 ASN A O 1
ATOM 1755 N N . ALA A 1 213 ? 23.781 -16.375 -22.312 1 93.38 213 ALA A N 1
ATOM 1756 C CA . ALA A 1 213 ? 24.672 -15.281 -22.688 1 93.38 213 ALA A CA 1
ATOM 1757 C C . ALA A 1 213 ? 26.094 -15.531 -22.172 1 93.38 213 ALA A C 1
ATOM 1759 O O . ALA A 1 213 ? 27.047 -14.945 -22.672 1 93.38 213 ALA A O 1
ATOM 1760 N N . LYS A 1 214 ? 26.25 -16.391 -21.25 1 95.56 214 LYS A N 1
ATOM 1761 C CA . LYS A 1 214 ? 27.531 -16.609 -20.594 1 95.56 214 LYS A CA 1
ATOM 1762 C C . LYS A 1 214 ? 28.156 -17.938 -21.031 1 95.56 214 LYS A C 1
ATOM 1764 O O . LYS A 1 214 ? 29.219 -18.328 -20.547 1 95.56 214 LYS A O 1
ATOM 1769 N N . VAL A 1 215 ? 27.5 -18.609 -21.969 1 95.19 215 VAL A N 1
ATOM 1770 C CA . VAL A 1 215 ? 27.938 -19.969 -22.281 1 95.19 215 VAL A CA 1
ATOM 1771 C C . VAL A 1 215 ? 28.375 -20.047 -23.734 1 95.19 215 VAL A C 1
ATOM 1773 O O . VAL A 1 215 ? 27.75 -19.453 -24.609 1 95.19 215 VAL A O 1
ATOM 1776 N N . ASP A 1 216 ? 29.5 -20.656 -24.031 1 94.81 216 ASP A N 1
ATOM 1777 C CA . ASP A 1 216 ? 29.938 -21.047 -25.359 1 94.81 216 ASP A CA 1
ATOM 1778 C C . ASP A 1 216 ? 30.094 -22.562 -25.453 1 94.81 216 ASP A C 1
ATOM 1780 O O . ASP A 1 216 ? 30.422 -23.219 -24.469 1 94.81 216 ASP A O 1
ATOM 1784 N N . PHE A 1 217 ? 29.844 -23.109 -26.672 1 95.25 217 PHE A N 1
ATOM 1785 C CA . PHE A 1 217 ? 29.891 -24.547 -26.859 1 95.25 217 PHE A CA 1
ATOM 1786 C C . PHE A 1 217 ? 31.109 -24.953 -27.688 1 95.25 217 PHE A C 1
ATOM 1788 O O . PHE A 1 217 ? 31.281 -24.484 -28.812 1 95.25 217 PHE A O 1
ATOM 1795 N N . GLU A 1 218 ? 31.938 -25.734 -27.031 1 94.81 218 GLU A N 1
ATOM 1796 C CA . GLU A 1 218 ? 33.031 -26.391 -27.75 1 94.81 218 GLU A CA 1
ATOM 1797 C C . GLU A 1 218 ? 32.531 -27.672 -28.438 1 94.81 218 GLU A C 1
ATOM 1799 O O . GLU A 1 218 ? 33.125 -28.109 -29.422 1 94.81 218 GLU A O 1
ATOM 1804 N N . CYS A 1 219 ? 31.422 -28.172 -27.938 1 90.38 219 CYS A N 1
ATOM 1805 C CA . CYS A 1 219 ? 30.719 -29.312 -28.5 1 90.38 219 CYS A CA 1
ATOM 1806 C C . CYS A 1 219 ? 29.516 -28.875 -29.328 1 90.38 219 CYS A C 1
ATOM 1808 O O . CYS A 1 219 ? 29.406 -27.703 -29.688 1 90.38 219 CYS A O 1
ATOM 1810 N N . ARG A 1 220 ? 28.797 -29.922 -29.719 1 92.94 220 ARG A N 1
ATOM 1811 C CA . ARG A 1 220 ? 27.562 -29.578 -30.438 1 92.94 220 ARG A CA 1
ATOM 1812 C C . ARG A 1 220 ? 26.719 -28.594 -29.625 1 92.94 220 ARG A C 1
ATOM 1814 O O . ARG A 1 220 ? 26.578 -28.734 -28.422 1 92.94 220 ARG A O 1
ATOM 1821 N N . THR A 1 221 ? 26.219 -27.672 -30.328 1 93.81 221 THR A N 1
ATOM 1822 C CA . THR A 1 221 ? 25.453 -26.625 -29.672 1 93.81 221 THR A CA 1
ATOM 1823 C C . THR A 1 221 ? 24.125 -27.172 -29.172 1 93.81 221 THR A C 1
ATOM 1825 O O . THR A 1 221 ? 23.484 -27.984 -29.844 1 93.81 221 THR A O 1
ATOM 1828 N N . LEU A 1 222 ? 23.734 -26.766 -28.047 1 92.88 222 LEU A N 1
ATOM 1829 C CA . LEU A 1 222 ? 22.453 -27.062 -27.438 1 92.88 222 LEU A CA 1
ATOM 1830 C C . LEU A 1 222 ? 21.656 -25.781 -27.172 1 92.88 222 LEU A C 1
ATOM 1832 O O . LEU A 1 222 ? 22.172 -24.859 -26.531 1 92.88 222 LEU A O 1
ATOM 1836 N N . PRO A 1 223 ? 20.484 -25.766 -27.75 1 94.19 223 PRO A N 1
ATOM 1837 C CA . PRO A 1 223 ? 19.656 -24.625 -27.359 1 94.19 223 PRO A CA 1
ATOM 1838 C C . PRO A 1 223 ? 19.312 -24.641 -25.875 1 94.19 223 PRO A C 1
ATOM 1840 O O . PRO A 1 223 ? 18.688 -25.594 -25.391 1 94.19 223 PRO A O 1
ATOM 1843 N N . LEU A 1 224 ? 19.656 -23.625 -25.156 1 94 224 LEU A N 1
ATOM 1844 C CA . LEU A 1 224 ? 19.5 -23.609 -23.719 1 94 224 LEU A CA 1
ATOM 1845 C C . LEU A 1 224 ? 18.109 -23.078 -23.328 1 94 224 LEU A C 1
ATOM 1847 O O . LEU A 1 224 ? 17.531 -23.531 -22.328 1 94 224 LEU A O 1
ATOM 1851 N N . ILE A 1 225 ? 17.656 -22.156 -24.016 1 93.19 225 ILE A N 1
ATOM 1852 C CA . ILE A 1 225 ? 16.422 -21.469 -23.656 1 93.19 225 ILE A CA 1
ATOM 1853 C C . ILE A 1 225 ? 15.227 -22.359 -24.031 1 93.19 225 ILE A C 1
ATOM 1855 O O . ILE A 1 225 ? 15.031 -22.672 -25.203 1 93.19 225 ILE A O 1
ATOM 1859 N N . SER A 1 226 ? 14.578 -22.812 -23.109 1 90.75 226 SER A N 1
ATOM 1860 C CA . SER A 1 226 ? 13.391 -23.656 -23.266 1 90.75 226 SER A CA 1
ATOM 1861 C C . SER A 1 226 ? 12.375 -23.391 -22.156 1 90.75 226 SER A C 1
ATOM 1863 O O . SER A 1 226 ? 12.75 -23.109 -21.031 1 90.75 226 SER A O 1
ATOM 1865 N N . GLN A 1 227 ? 11.125 -23.562 -22.469 1 87.12 227 GLN A N 1
ATOM 1866 C CA . GLN A 1 227 ? 10.047 -23.312 -21.516 1 87.12 227 GLN A CA 1
ATOM 1867 C C . GLN A 1 227 ? 9.984 -24.406 -20.453 1 87.12 227 GLN A C 1
ATOM 1869 O O . GLN A 1 227 ? 9.617 -24.156 -19.312 1 87.12 227 GLN A O 1
ATOM 1874 N N . SER A 1 228 ? 10.297 -25.578 -20.891 1 89 228 SER A N 1
ATOM 1875 C CA . SER A 1 228 ? 10.125 -26.734 -20.016 1 89 228 SER A CA 1
ATOM 1876 C C . SER A 1 228 ? 11.398 -27.031 -19.234 1 89 228 SER A C 1
ATOM 1878 O O . SER A 1 228 ? 11.383 -27.797 -18.266 1 89 228 SER A O 1
ATOM 1880 N N . ARG A 1 229 ? 12.5 -26.328 -19.578 1 92.38 229 ARG A N 1
ATOM 1881 C CA . ARG A 1 229 ? 13.781 -26.594 -18.938 1 92.38 229 ARG A CA 1
ATOM 1882 C C . ARG A 1 229 ? 13.875 -25.922 -17.578 1 92.38 229 ARG A C 1
ATOM 1884 O O . ARG A 1 229 ? 13.531 -24.734 -17.453 1 92.38 229 ARG A O 1
ATOM 1891 N N . ARG A 1 230 ? 14.258 -26.719 -16.578 1 94 230 ARG A N 1
ATOM 1892 C CA . ARG A 1 230 ? 14.445 -26.203 -15.219 1 94 230 ARG A CA 1
ATOM 1893 C C . ARG A 1 230 ? 15.797 -26.625 -14.656 1 94 230 ARG A C 1
ATOM 1895 O O . ARG A 1 230 ? 16.234 -27.766 -14.867 1 94 230 ARG A O 1
ATOM 1902 N N . LEU A 1 231 ? 16.453 -25.672 -14.031 1 94.5 231 LEU A N 1
ATOM 1903 C CA . LEU A 1 231 ? 17.719 -25.984 -13.375 1 94.5 231 LEU A CA 1
ATOM 1904 C C . LEU A 1 231 ? 17.484 -26.812 -12.117 1 94.5 231 LEU A C 1
ATOM 1906 O O . LEU A 1 231 ? 16.703 -26.422 -11.242 1 94.5 231 LEU A O 1
ATOM 1910 N N . VAL A 1 232 ? 18.016 -27.984 -12.023 1 94.44 232 VAL A N 1
ATOM 1911 C CA . VAL A 1 232 ? 17.891 -28.891 -10.891 1 94.44 232 VAL A CA 1
ATOM 1912 C C . VAL A 1 232 ? 19.031 -28.656 -9.906 1 94.44 232 VAL A C 1
ATOM 1914 O O . VAL A 1 232 ? 18.812 -28.594 -8.695 1 94.44 232 VAL A O 1
ATOM 1917 N N . ARG A 1 233 ? 20.219 -28.578 -10.477 1 95.81 233 ARG A N 1
ATOM 1918 C CA . ARG A 1 233 ? 21.406 -28.375 -9.648 1 95.81 233 ARG A CA 1
ATOM 1919 C C . ARG A 1 233 ? 22.562 -27.844 -10.484 1 95.81 233 ARG A C 1
ATOM 1921 O O . ARG A 1 233 ? 22.641 -28.094 -11.688 1 95.81 233 ARG A O 1
ATOM 1928 N N . GLU A 1 234 ? 23.359 -27.094 -9.867 1 97.31 234 GLU A N 1
ATOM 1929 C CA . GLU A 1 234 ? 24.594 -26.672 -10.508 1 97.31 234 GLU A CA 1
ATOM 1930 C C . GLU A 1 234 ? 25.734 -26.562 -9.5 1 97.31 234 GLU A C 1
ATOM 1932 O O . GLU A 1 234 ? 25.5 -26.406 -8.305 1 97.31 234 GLU A O 1
ATOM 1937 N N . GLY A 1 235 ? 26.891 -26.75 -9.953 1 96.44 235 GLY A N 1
ATOM 1938 C CA . GLY A 1 235 ? 28.016 -26.594 -9.047 1 96.44 235 GLY A CA 1
ATOM 1939 C C . GLY A 1 235 ? 29.312 -27.125 -9.625 1 96.44 235 GLY A C 1
ATOM 1940 O O . GLY A 1 235 ? 29.328 -27.766 -10.68 1 96.44 235 GLY A O 1
ATOM 1941 N N . PRO A 1 236 ? 30.391 -26.781 -8.953 1 96.19 236 PRO A N 1
ATOM 1942 C CA . PRO A 1 236 ? 31.719 -27.234 -9.375 1 96.19 236 PRO A CA 1
ATOM 1943 C C . PRO A 1 236 ? 31.984 -28.688 -8.969 1 96.19 236 PRO A C 1
ATOM 1945 O O . PRO A 1 236 ? 31.547 -29.125 -7.914 1 96.19 236 PRO A O 1
ATOM 1948 N N . VAL A 1 237 ? 32.688 -29.438 -9.836 1 96.56 237 VAL A N 1
ATOM 1949 C CA . VAL A 1 237 ? 33.188 -30.781 -9.57 1 96.56 237 VAL A CA 1
ATOM 1950 C C . VAL A 1 237 ? 34.594 -30.922 -10.203 1 96.56 237 VAL A C 1
ATOM 1952 O O . VAL A 1 237 ? 34.969 -30.156 -11.078 1 96.56 237 VAL A O 1
ATOM 1955 N N . THR A 1 238 ? 35.312 -31.844 -9.711 1 95.38 238 THR A N 1
ATOM 1956 C CA . THR A 1 238 ? 36.625 -32.125 -10.258 1 95.38 238 THR A CA 1
ATOM 1957 C C . THR A 1 238 ? 36.625 -33.438 -11.047 1 95.38 238 THR A C 1
ATOM 1959 O O . THR A 1 238 ? 36.25 -34.469 -10.523 1 95.38 238 THR A O 1
ATOM 1962 N N . GLU A 1 239 ? 37 -33.406 -12.281 1 94.56 239 GLU A N 1
ATOM 1963 C CA . GLU A 1 239 ? 37.125 -34.594 -13.125 1 94.56 239 GLU A CA 1
ATOM 1964 C C . GLU A 1 239 ? 38.531 -35.219 -13 1 94.56 239 GLU A C 1
ATOM 1966 O O . GLU A 1 239 ? 39.531 -34.531 -13.125 1 94.56 239 GLU A O 1
ATOM 1971 N N . LEU A 1 240 ? 38.5 -36.531 -12.82 1 90.12 240 LEU A N 1
ATOM 1972 C CA . LEU A 1 240 ? 39.75 -37.281 -12.805 1 90.12 240 LEU A CA 1
ATOM 1973 C C . LEU A 1 240 ? 39.938 -38.062 -14.102 1 90.12 240 LEU A C 1
ATOM 1975 O O . LEU A 1 240 ? 39.156 -38.969 -14.398 1 90.12 240 LEU A O 1
ATOM 1979 N N . ARG A 1 241 ? 40.875 -37.719 -14.898 1 85.75 241 ARG A N 1
ATOM 1980 C CA . ARG A 1 241 ? 41.125 -38.344 -16.203 1 85.75 241 ARG A CA 1
ATOM 1981 C C . ARG A 1 241 ? 42.344 -39.281 -16.141 1 85.75 241 ARG A C 1
ATOM 1983 O O . ARG A 1 241 ? 43.344 -38.938 -15.539 1 85.75 241 ARG A O 1
ATOM 1990 N N . ASP A 1 242 ? 41.969 -40.719 -16.375 1 71.94 242 ASP A N 1
ATOM 1991 C CA . ASP A 1 242 ? 43.062 -41.688 -16.422 1 71.94 242 ASP A CA 1
ATOM 1992 C C . ASP A 1 242 ? 43.75 -41.688 -17.781 1 71.94 242 ASP A C 1
ATOM 1994 O O . ASP A 1 242 ? 43.125 -41.844 -18.812 1 71.94 242 ASP A O 1
ATOM 1998 N N . PHE A 1 243 ? 44.812 -41.062 -17.953 1 58.09 243 PHE A N 1
ATOM 1999 C CA . PHE A 1 243 ? 45.562 -41.25 -19.188 1 58.09 243 PHE A CA 1
ATOM 2000 C C . PHE A 1 243 ? 46.375 -42.531 -19.125 1 58.09 243 PHE A C 1
ATOM 2002 O O . PHE A 1 243 ? 46.906 -42.906 -18.078 1 58.09 243 PHE A O 1
ATOM 2009 N N . SER A 1 244 ? 45.812 -43.656 -19.969 1 54.88 244 SER A N 1
ATOM 2010 C CA . SER A 1 244 ? 46.438 -44.969 -20.094 1 54.88 244 SER A CA 1
ATOM 2011 C C . SER A 1 244 ? 47.906 -44.906 -19.719 1 54.88 244 SER A C 1
ATOM 2013 O O . SER A 1 244 ? 48.438 -45.844 -19.094 1 54.88 244 SER A O 1
ATOM 2015 N N . LEU A 1 245 ? 48.719 -44.062 -20.406 1 48.19 245 LEU A N 1
ATOM 2016 C CA . LEU A 1 245 ? 50.125 -44.344 -20.359 1 48.19 245 LEU A CA 1
ATOM 2017 C C . LEU A 1 245 ? 50.719 -43.969 -19 1 48.19 245 LEU A C 1
ATOM 2019 O O . LEU A 1 245 ? 51.812 -44.438 -18.625 1 48.19 245 LEU A O 1
ATOM 2023 N N . LYS A 1 246 ? 50.5 -42.625 -18.656 1 50.78 246 LYS A N 1
ATOM 2024 C CA . LYS A 1 246 ? 51.375 -42.156 -17.594 1 50.78 246 LYS A CA 1
ATOM 2025 C C . LYS A 1 246 ? 50.688 -42.219 -16.234 1 50.78 246 LYS A C 1
ATOM 2027 O O . LYS A 1 246 ? 49.5 -41.812 -16.125 1 50.78 246 LYS A O 1
ATOM 2032 N N . ASP A 1 247 ? 50.719 -43.312 -15.406 1 52.31 247 ASP A N 1
ATOM 2033 C CA . ASP A 1 247 ? 50.375 -43.562 -14.008 1 52.31 247 ASP A CA 1
ATOM 2034 C C . ASP A 1 247 ? 49.812 -42.312 -13.344 1 52.31 247 ASP A C 1
ATOM 2036 O O . ASP A 1 247 ? 49.75 -42.219 -12.117 1 52.31 247 ASP A O 1
ATOM 2040 N N . ARG A 1 248 ? 49.719 -41.094 -14.055 1 60.56 248 ARG A N 1
ATOM 2041 C CA . ARG A 1 248 ? 49.281 -39.906 -13.336 1 60.56 248 ARG A CA 1
ATOM 2042 C C . ARG A 1 248 ? 47.875 -39.531 -13.734 1 60.56 248 ARG A C 1
ATOM 2044 O O . ARG A 1 248 ? 47.531 -39.531 -14.922 1 60.56 248 ARG A O 1
ATOM 2051 N N . GLU A 1 249 ? 47.031 -39.469 -12.82 1 68 249 GLU A N 1
ATOM 2052 C CA . GLU A 1 249 ? 45.656 -38.969 -12.992 1 68 249 GLU A CA 1
ATOM 2053 C C . GLU A 1 249 ? 45.625 -37.438 -13.148 1 68 249 GLU A C 1
ATOM 2055 O O . GLU A 1 249 ? 46.25 -36.719 -12.344 1 68 249 GLU A O 1
ATOM 2060 N N . GLU A 1 250 ? 45.188 -36.875 -14.281 1 84.25 250 GLU A N 1
ATOM 2061 C CA . GLU A 1 250 ? 45.031 -35.438 -14.492 1 84.25 250 GLU A CA 1
ATOM 2062 C C . GLU A 1 250 ? 43.688 -34.969 -14.016 1 84.25 250 GLU A C 1
ATOM 2064 O O . GLU A 1 250 ? 42.656 -35.594 -14.266 1 84.25 250 GLU A O 1
ATOM 2069 N N . GLU A 1 251 ? 43.75 -33.875 -13.062 1 89.94 251 GLU A N 1
ATOM 2070 C CA . GLU A 1 251 ? 42.531 -33.25 -12.539 1 89.94 251 GLU A CA 1
ATOM 2071 C C . GLU A 1 251 ? 42.125 -32.062 -13.383 1 89.94 251 GLU A C 1
ATOM 2073 O O . GLU A 1 251 ? 42.969 -31.281 -13.828 1 89.94 251 GLU A O 1
ATOM 2078 N N . ARG A 1 252 ? 40.875 -31.969 -13.633 1 94.06 252 ARG A N 1
ATOM 2079 C CA . ARG A 1 252 ? 40.312 -30.844 -14.344 1 94.06 252 ARG A CA 1
ATOM 2080 C C . ARG A 1 252 ? 39.062 -30.312 -13.609 1 94.06 252 ARG A C 1
ATOM 2082 O O . ARG A 1 252 ? 38.125 -31.062 -13.328 1 94.06 252 ARG A O 1
ATOM 2089 N N . ASN A 1 253 ? 39.094 -28.969 -13.367 1 95.44 253 ASN A N 1
ATOM 2090 C CA . ASN A 1 253 ? 37.938 -28.359 -12.734 1 95.44 253 ASN A CA 1
ATOM 2091 C C . ASN A 1 253 ? 36.812 -28.125 -13.742 1 95.44 253 ASN A C 1
ATOM 2093 O O . ASN A 1 253 ? 36.969 -27.391 -14.719 1 95.44 253 ASN A O 1
ATOM 2097 N N . VAL A 1 254 ? 35.75 -28.75 -13.438 1 96.75 254 VAL A N 1
ATOM 2098 C CA . VAL A 1 254 ? 34.594 -28.594 -14.336 1 96.75 254 VAL A CA 1
ATOM 2099 C C . VAL A 1 254 ? 33.406 -28.062 -13.555 1 96.75 254 VAL A C 1
ATOM 2101 O O . VAL A 1 254 ? 33.406 -28.062 -12.328 1 96.75 254 VAL A O 1
ATOM 2104 N N . TYR A 1 255 ? 32.406 -27.469 -14.266 1 97.75 255 TYR A N 1
ATOM 2105 C CA . TYR A 1 255 ? 31.141 -26.984 -13.719 1 97.75 255 TYR A CA 1
ATOM 2106 C C . TYR A 1 255 ? 29.953 -27.672 -14.383 1 97.75 255 TYR A C 1
ATOM 2108 O O . TYR A 1 255 ? 29.906 -27.797 -15.609 1 97.75 255 TYR A O 1
ATOM 2116 N N . MET A 1 256 ? 29.141 -28.141 -13.531 1 97.81 256 MET A N 1
ATOM 2117 C CA . MET A 1 256 ? 28 -28.891 -14.07 1 97.81 256 MET A CA 1
ATOM 2118 C C . MET A 1 256 ? 26.703 -28.109 -13.867 1 97.81 256 MET A C 1
ATOM 2120 O O . MET A 1 256 ? 26.5 -27.516 -12.805 1 97.81 256 MET A O 1
ATOM 2124 N N . HIS A 1 257 ? 25.891 -27.969 -14.906 1 97.94 257 HIS A N 1
ATOM 2125 C CA . HIS A 1 257 ? 24.5 -27.547 -14.852 1 97.94 257 HIS A CA 1
ATOM 2126 C C . HIS A 1 257 ? 23.562 -28.688 -15.164 1 97.94 257 HIS A C 1
ATOM 2128 O O . HIS A 1 257 ? 23.469 -29.141 -16.312 1 97.94 257 HIS A O 1
ATOM 2134 N N . LEU A 1 258 ? 22.891 -29.156 -14.117 1 97.44 258 LEU A N 1
ATOM 2135 C CA . LEU A 1 258 ? 21.906 -30.219 -14.297 1 97.44 258 LEU A CA 1
ATOM 2136 C C . LEU A 1 258 ? 20.5 -29.641 -14.422 1 97.44 258 LEU A C 1
ATOM 2138 O O . LEU A 1 258 ? 19.969 -29.078 -13.461 1 97.44 258 LEU A O 1
ATOM 2142 N N . PHE A 1 259 ? 19.969 -29.828 -15.648 1 96.81 259 PHE A N 1
ATOM 2143 C CA . PHE A 1 259 ? 18.578 -29.5 -15.867 1 96.81 259 PHE A CA 1
ATOM 2144 C C . PHE A 1 259 ? 17.703 -30.734 -15.82 1 96.81 259 PHE A C 1
ATOM 2146 O O . PHE A 1 259 ? 18.219 -31.859 -15.734 1 96.81 259 PHE A O 1
ATOM 2153 N N . ASN A 1 260 ? 16.422 -30.578 -15.875 1 94.44 260 ASN 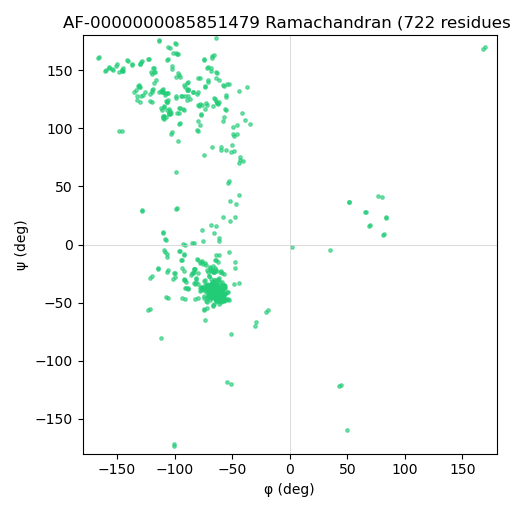A N 1
ATOM 2154 C CA . ASN A 1 260 ? 15.492 -31.688 -15.859 1 94.44 260 ASN A CA 1
ATOM 2155 C C . ASN A 1 260 ? 15.617 -32.531 -17.125 1 94.44 260 ASN A C 1
ATOM 2157 O O . ASN A 1 260 ? 15.258 -33.719 -17.125 1 94.44 260 ASN A O 1
ATOM 2161 N N . ASP A 1 261 ? 16.219 -31.953 -18.172 1 94.56 261 ASP A N 1
ATOM 2162 C CA . ASP A 1 261 ? 16.234 -32.688 -19.438 1 94.56 261 ASP A CA 1
ATOM 2163 C C . ASP A 1 261 ? 17.656 -32.938 -19.922 1 94.56 261 ASP A C 1
ATOM 2165 O O . ASP A 1 261 ? 17.922 -33.875 -20.672 1 94.56 261 ASP A O 1
ATOM 2169 N N . TYR A 1 262 ? 18.641 -31.984 -19.531 1 96.06 262 TYR A N 1
ATOM 2170 C CA . TYR A 1 262 ? 20 -32.156 -20.016 1 96.06 262 TYR A CA 1
ATOM 2171 C C . TYR A 1 262 ? 21 -31.891 -18.891 1 96.06 262 TYR A C 1
ATOM 2173 O O . TYR A 1 262 ? 20.703 -31.188 -17.922 1 96.06 262 TYR A O 1
ATOM 2181 N N . LEU A 1 263 ? 22.156 -32.438 -18.984 1 97.25 263 LEU A N 1
ATOM 2182 C CA . LEU A 1 263 ? 23.328 -32.125 -18.203 1 97.25 263 LEU A CA 1
ATOM 2183 C C . LEU A 1 263 ? 24.359 -31.391 -19.062 1 97.25 263 LEU A C 1
ATOM 2185 O O . LEU A 1 263 ? 24.641 -31.812 -20.188 1 97.25 263 LEU A O 1
ATOM 2189 N N . LEU A 1 264 ? 24.844 -30.25 -18.578 1 97.38 264 LEU A N 1
ATOM 2190 C CA . LEU A 1 264 ? 25.969 -29.547 -19.188 1 97.38 264 LEU A CA 1
ATOM 2191 C C . LEU A 1 264 ? 27.234 -29.719 -18.359 1 97.38 264 LEU A C 1
ATOM 2193 O O . LEU A 1 264 ? 27.203 -29.609 -17.125 1 97.38 264 LEU A O 1
ATOM 2197 N N . VAL A 1 265 ? 28.297 -30.078 -18.969 1 97.38 265 VAL A N 1
ATOM 2198 C CA . VAL A 1 265 ? 29.625 -30.109 -18.375 1 97.38 265 VAL A CA 1
ATOM 2199 C C . VAL A 1 265 ? 30.5 -29.031 -19 1 97.38 265 VAL A C 1
ATOM 2201 O O . VAL A 1 265 ? 30.75 -29.047 -20.219 1 97.38 265 VAL A O 1
ATOM 2204 N N . SER A 1 266 ? 30.891 -28.078 -18.125 1 97.81 266 SER A N 1
ATOM 2205 C CA . SER A 1 266 ? 31.547 -26.906 -18.672 1 97.81 266 SER A CA 1
ATOM 2206 C C . SER A 1 266 ? 32.875 -26.625 -17.953 1 97.81 266 SER A C 1
ATOM 2208 O O . SER A 1 266 ? 33.125 -27.156 -16.875 1 97.81 266 SER A O 1
ATOM 2210 N N . LEU A 1 267 ? 33.75 -25.891 -18.656 1 97.06 267 LEU A N 1
ATOM 2211 C CA . LEU A 1 267 ? 34.938 -25.281 -18.062 1 97.06 267 LEU A CA 1
ATOM 2212 C C . LEU A 1 267 ? 34.688 -23.812 -17.75 1 97.06 267 LEU A C 1
ATOM 2214 O O . LEU A 1 267 ? 34.125 -23.078 -18.578 1 97.06 267 LEU A O 1
ATOM 2218 N N . ARG A 1 268 ? 34.906 -23.391 -16.562 1 95.06 268 ARG A N 1
ATOM 2219 C CA . ARG A 1 268 ? 34.719 -21.984 -16.172 1 95.06 268 ARG A CA 1
ATOM 2220 C C . ARG A 1 268 ? 35.844 -21.109 -16.75 1 95.06 268 ARG A C 1
ATOM 2222 O O . ARG A 1 268 ? 37 -21.5 -16.781 1 95.06 268 ARG A O 1
ATOM 2229 N N . LYS A 1 269 ? 35.438 -20.016 -17.25 1 93 269 LYS A N 1
ATOM 2230 C CA . LYS A 1 269 ? 36.375 -19.031 -17.797 1 93 269 LYS A CA 1
ATOM 2231 C C . LYS A 1 269 ? 36.375 -17.766 -16.969 1 93 269 LYS A C 1
ATOM 2233 O O . LYS A 1 269 ? 35.625 -17.641 -15.992 1 93 269 LYS A O 1
ATOM 2238 N N . GLU A 1 270 ? 37.312 -16.859 -17.375 1 88.31 270 GLU A N 1
ATOM 2239 C CA . GLU A 1 270 ? 37.344 -15.547 -16.719 1 88.31 270 GLU A CA 1
ATOM 2240 C C . GLU A 1 270 ? 36.062 -14.766 -16.953 1 88.31 270 GLU A C 1
ATOM 2242 O O . GLU A 1 270 ? 35.469 -14.867 -18.016 1 88.31 270 GLU A O 1
ATOM 2247 N N . GLY A 1 271 ? 35.594 -13.938 -16.031 1 87.75 271 GLY A N 1
ATOM 2248 C CA . GLY A 1 271 ? 34.438 -13.086 -16.156 1 87.75 271 GLY A CA 1
ATOM 2249 C C . GLY A 1 271 ? 33.125 -13.805 -15.883 1 87.75 271 GLY A C 1
ATOM 2250 O O . GLY A 1 271 ? 32.062 -13.312 -16.219 1 87.75 271 GLY A O 1
ATOM 2251 N N . GLY A 1 272 ? 33.188 -15.016 -15.398 1 90.19 272 GLY A N 1
ATOM 2252 C CA . GLY A 1 272 ? 31.984 -15.742 -15.062 1 90.19 272 GLY A CA 1
ATOM 2253 C C . GLY A 1 272 ? 31.359 -16.438 -16.266 1 90.19 272 GLY A C 1
ATOM 2254 O O . GLY A 1 272 ? 30.156 -16.703 -16.266 1 90.19 272 GLY A O 1
ATOM 2255 N N . ARG A 1 273 ? 32.156 -16.703 -17.234 1 95.69 273 ARG A N 1
ATOM 2256 C CA . ARG A 1 273 ? 31.672 -17.375 -18.438 1 95.69 273 ARG A CA 1
ATOM 2257 C C . ARG A 1 273 ? 31.969 -18.875 -18.391 1 95.69 273 ARG A C 1
ATOM 2259 O O . ARG A 1 273 ? 32.781 -19.312 -17.578 1 95.69 273 ARG A O 1
ATOM 2266 N N . PHE A 1 274 ? 31.266 -19.625 -19.297 1 97.31 274 PHE A N 1
ATOM 2267 C CA . PHE A 1 274 ? 31.406 -21.078 -19.344 1 97.31 274 PHE A CA 1
ATOM 2268 C C . PHE A 1 274 ? 31.625 -21.562 -20.766 1 97.31 274 PHE A C 1
ATOM 2270 O O . PHE A 1 274 ? 31.016 -21.062 -21.703 1 97.31 274 PHE A O 1
ATOM 2277 N N . THR A 1 275 ? 32.594 -22.5 -20.891 1 97.31 275 THR A N 1
ATOM 2278 C CA . THR A 1 275 ? 32.75 -23.266 -22.125 1 97.31 275 THR A CA 1
ATOM 2279 C C . THR A 1 275 ? 32.219 -24.688 -21.953 1 97.31 275 THR A C 1
ATOM 2281 O O . THR A 1 275 ? 32.812 -25.484 -21.234 1 97.31 275 THR A O 1
ATOM 2284 N N . VAL A 1 276 ? 31.125 -24.984 -22.672 1 97.56 276 VAL A N 1
ATOM 2285 C CA . VAL A 1 276 ? 30.531 -26.312 -22.562 1 97.56 276 VAL A CA 1
ATOM 2286 C C . VAL A 1 276 ? 31.359 -27.312 -23.375 1 97.56 276 VAL A C 1
ATOM 2288 O O . VAL A 1 276 ? 31.5 -27.188 -24.594 1 97.56 276 VAL A O 1
ATOM 2291 N N . ILE A 1 277 ? 31.859 -28.328 -22.672 1 96.38 277 ILE A N 1
ATOM 2292 C CA . ILE A 1 277 ? 32.719 -29.312 -23.328 1 96.38 277 ILE A CA 1
ATOM 2293 C C . ILE A 1 277 ? 31.922 -30.562 -23.656 1 96.38 277 ILE A C 1
ATOM 2295 O O . ILE A 1 277 ? 32.281 -31.328 -24.547 1 96.38 277 ILE A O 1
ATOM 2299 N N . ASP A 1 278 ? 30.859 -30.766 -22.906 1 95.31 278 ASP A N 1
ATOM 2300 C CA . ASP A 1 278 ? 30 -31.922 -23.156 1 95.31 278 ASP A CA 1
ATOM 2301 C C . ASP A 1 278 ? 28.594 -31.703 -22.609 1 95.31 278 ASP A C 1
ATOM 2303 O O . ASP A 1 278 ? 28.391 -30.875 -21.719 1 95.31 278 ASP A O 1
ATOM 2307 N N . HIS A 1 279 ? 27.625 -32.344 -23.219 1 96.62 279 HIS A N 1
ATOM 2308 C CA . HIS A 1 279 ? 26.266 -32.375 -22.688 1 96.62 279 HIS A CA 1
ATOM 2309 C C . HIS A 1 279 ? 25.547 -33.656 -23.078 1 96.62 279 HIS A C 1
ATOM 2311 O O . HIS A 1 279 ? 25.922 -34.312 -24.047 1 96.62 279 HIS A O 1
ATOM 2317 N N . ALA A 1 280 ? 24.594 -34.031 -22.328 1 95.88 280 ALA A N 1
ATOM 2318 C CA . ALA A 1 280 ? 23.828 -35.25 -22.594 1 95.88 280 ALA A CA 1
ATOM 2319 C C . ALA A 1 280 ? 22.438 -35.156 -21.984 1 95.88 280 ALA A C 1
ATOM 2321 O O . ALA A 1 280 ? 22.234 -34.5 -20.969 1 95.88 280 ALA A O 1
ATOM 2322 N N . PRO A 1 281 ? 21.453 -35.875 -22.641 1 95.5 281 PRO A N 1
ATOM 2323 C CA . PRO A 1 281 ? 20.141 -35.969 -22 1 95.5 281 PRO A CA 1
ATOM 2324 C C . PRO A 1 281 ? 20.203 -36.719 -20.672 1 95.5 281 PRO A C 1
ATOM 2326 O O . PRO A 1 281 ? 20.922 -37.719 -20.547 1 95.5 281 PRO A O 1
ATOM 2329 N N . VAL A 1 282 ? 19.438 -36.25 -19.812 1 95.56 282 VAL A N 1
ATOM 2330 C CA . VAL A 1 282 ? 19.438 -36.844 -18.484 1 95.56 282 VAL A CA 1
ATOM 2331 C C . VAL A 1 282 ? 19 -38.312 -18.578 1 95.56 282 VAL A C 1
ATOM 2333 O O . VAL A 1 282 ? 19.469 -39.156 -17.797 1 95.56 282 VAL A O 1
ATOM 2336 N N . SER A 1 283 ? 18.141 -38.625 -19.578 1 93.19 283 SER A N 1
ATOM 2337 C CA . SER A 1 283 ? 17.609 -40 -19.75 1 93.19 283 SER A CA 1
ATOM 2338 C C . SER A 1 283 ? 18.734 -40.969 -20.109 1 93.19 283 SER A C 1
ATOM 2340 O O . SER A 1 283 ? 18.562 -42.188 -19.953 1 93.19 283 SER A O 1
ATOM 2342 N N . GLU A 1 284 ? 19.906 -40.438 -20.484 1 94.81 284 GLU A N 1
ATOM 2343 C CA . GLU A 1 284 ? 21 -41.312 -20.938 1 94.81 284 GLU A CA 1
ATOM 2344 C C . GLU A 1 284 ? 22.125 -41.312 -19.906 1 94.81 284 GLU A C 1
ATOM 2346 O O . GLU A 1 284 ? 23.188 -41.906 -20.156 1 94.81 284 GLU A O 1
ATOM 2351 N N . LEU A 1 285 ? 21.828 -40.75 -18.781 1 94.5 285 LEU A N 1
ATOM 2352 C CA . LEU A 1 285 ? 22.875 -40.656 -17.75 1 94.5 285 LEU A CA 1
ATOM 2353 C C . LEU A 1 285 ? 22.75 -41.812 -16.766 1 94.5 285 LEU A C 1
ATOM 2355 O O . LEU A 1 285 ? 21.641 -42.281 -16.484 1 94.5 285 LEU A O 1
ATOM 2359 N N . ARG A 1 286 ? 23.859 -42.312 -16.25 1 94 286 ARG A N 1
ATOM 2360 C CA . ARG A 1 286 ? 23.953 -43.281 -15.148 1 94 286 ARG A CA 1
ATOM 2361 C C . ARG A 1 286 ? 25.031 -42.875 -14.156 1 94 286 ARG A C 1
ATOM 2363 O O . ARG A 1 286 ? 26.125 -42.438 -14.555 1 94 286 ARG A O 1
ATOM 2370 N N . VAL A 1 287 ? 24.609 -42.906 -12.969 1 93.69 287 VAL A N 1
ATOM 2371 C CA . VAL A 1 287 ? 25.562 -42.531 -11.938 1 93.69 287 VAL A CA 1
ATOM 2372 C C . VAL A 1 287 ? 25.844 -43.719 -11.016 1 93.69 287 VAL A C 1
ATOM 2374 O O . VAL A 1 287 ? 24.938 -44.5 -10.703 1 93.69 287 VAL A O 1
ATOM 2377 N N . GLU A 1 288 ? 27.141 -43.812 -10.633 1 90.44 288 GLU A N 1
ATOM 2378 C CA . GLU A 1 288 ? 27.562 -44.875 -9.727 1 90.44 288 GLU A CA 1
ATOM 2379 C C . GLU A 1 288 ? 28.422 -44.312 -8.594 1 90.44 288 GLU A C 1
ATOM 2381 O O . GLU A 1 288 ? 29.375 -43.562 -8.836 1 90.44 288 GLU A O 1
ATOM 2386 N N . ASN A 1 289 ? 27.875 -44.656 -7.496 1 88.94 289 ASN A N 1
ATOM 2387 C CA . ASN A 1 289 ? 28.703 -44.312 -6.34 1 88.94 289 ASN A CA 1
ATOM 2388 C C . ASN A 1 289 ? 30.031 -45.062 -6.355 1 88.94 289 ASN A C 1
ATOM 2390 O O . ASN A 1 289 ? 30.078 -46.25 -6.637 1 88.94 289 ASN A O 1
ATOM 2394 N N . CYS A 1 290 ? 31.062 -44.281 -6.355 1 79 290 CYS A N 1
ATOM 2395 C CA . CYS A 1 290 ? 32.406 -44.906 -6.332 1 79 290 CYS A CA 1
ATOM 2396 C C . CYS A 1 290 ? 33 -44.844 -4.934 1 79 290 CYS A C 1
ATOM 2398 O O . CYS A 1 290 ? 33.188 -43.75 -4.387 1 79 290 CYS A O 1
ATOM 2400 N N . ARG A 1 291 ? 32.812 -46 -4.219 1 65.5 291 ARG A N 1
ATOM 2401 C CA . ARG A 1 291 ? 33.469 -46 -2.918 1 65.5 291 ARG A CA 1
ATOM 2402 C C . ARG A 1 291 ? 34.969 -45.688 -3.057 1 65.5 291 ARG A C 1
ATOM 2404 O O . ARG A 1 291 ? 35.438 -45.375 -4.152 1 65.5 291 ARG A O 1
ATOM 2411 N N . PHE A 1 292 ? 35.875 -46.531 -2.703 1 55.38 292 PHE A N 1
ATOM 2412 C CA . PHE A 1 292 ? 37.312 -46.281 -2.625 1 55.38 292 PHE A CA 1
ATOM 2413 C C . PHE A 1 292 ? 38 -46.75 -3.9 1 55.38 292 PHE A C 1
ATOM 2415 O O . PHE A 1 292 ? 37.594 -47.75 -4.508 1 55.38 292 PHE A O 1
ATOM 2422 N N . LYS A 1 293 ? 38.375 -45.75 -4.801 1 53.19 293 LYS A N 1
ATOM 2423 C CA . LYS A 1 293 ? 39.406 -46.375 -5.633 1 53.19 293 LYS A CA 1
ATOM 2424 C C . LYS A 1 293 ? 40.531 -46.938 -4.781 1 53.19 293 LYS A C 1
ATOM 2426 O O . LYS A 1 293 ? 40.969 -46.281 -3.826 1 53.19 293 LYS A O 1
ATOM 2431 N N . LEU A 1 294 ? 40.625 -48.25 -4.875 1 46.47 294 LEU A N 1
ATOM 2432 C CA . LEU A 1 294 ? 41.656 -48.906 -4.094 1 46.47 294 LEU A CA 1
ATOM 2433 C C . LEU A 1 294 ? 42.875 -48 -3.865 1 46.47 294 LEU A C 1
ATOM 2435 O O . LEU A 1 294 ? 43.375 -47.938 -2.748 1 46.47 294 LEU A O 1
ATOM 2439 N N . HIS A 1 295 ? 43.594 -47.688 -4.949 1 50.12 295 HIS A N 1
ATOM 2440 C CA . HIS A 1 295 ? 44.938 -47.188 -4.742 1 50.12 295 HIS A CA 1
ATOM 2441 C C . HIS A 1 295 ? 44.938 -45.688 -4.441 1 50.12 295 HIS A C 1
ATOM 2443 O O . HIS A 1 295 ? 45.938 -45.156 -4.012 1 50.12 295 HIS A O 1
ATOM 2449 N N . SER A 1 296 ? 43.812 -44.906 -4.832 1 57.16 296 SER A N 1
ATOM 2450 C CA . SER A 1 296 ? 43.969 -43.469 -4.641 1 57.16 296 SER A CA 1
ATOM 2451 C C . SER A 1 296 ? 43.125 -43 -3.463 1 57.16 296 SER A C 1
ATOM 2453 O O . SER A 1 296 ? 42.094 -43.594 -3.125 1 57.16 296 SER A O 1
ATOM 2455 N N . LEU A 1 297 ? 43.594 -42.375 -2.412 1 60.69 297 LEU A N 1
ATOM 2456 C CA . LEU A 1 297 ? 43.094 -41.719 -1.217 1 60.69 297 LEU A CA 1
ATOM 2457 C C . LEU A 1 297 ? 42.031 -40.688 -1.581 1 60.69 297 LEU A C 1
ATOM 2459 O O . LEU A 1 297 ? 41.719 -39.781 -0.784 1 60.69 297 LEU A O 1
ATOM 2463 N N . GLN A 1 298 ? 41.5 -40.844 -2.709 1 72.88 298 GLN A N 1
ATOM 2464 C CA . GLN A 1 298 ? 40.531 -39.75 -3.031 1 72.88 298 GLN A CA 1
ATOM 2465 C C . GLN A 1 298 ? 39.156 -40.094 -2.516 1 72.88 298 GLN A C 1
ATOM 2467 O O . GLN A 1 298 ? 38.688 -41.219 -2.621 1 72.88 298 GLN A O 1
ATOM 2472 N N . LYS A 1 299 ? 38.594 -39.156 -1.766 1 83.12 299 LYS A N 1
ATOM 2473 C CA . LYS A 1 299 ? 37.25 -39.312 -1.174 1 83.12 299 LYS A CA 1
ATOM 2474 C C . LYS A 1 299 ? 36.219 -38.531 -1.979 1 83.12 299 LYS A C 1
ATOM 2476 O O . LYS A 1 299 ? 36.562 -37.719 -2.844 1 83.12 299 LYS A O 1
ATOM 2481 N N . ASN A 1 300 ? 34.938 -38.938 -1.97 1 90.88 300 ASN A N 1
ATOM 2482 C CA . ASN A 1 300 ? 33.781 -38.25 -2.531 1 90.88 300 ASN A CA 1
ATOM 2483 C C . ASN A 1 300 ? 33.719 -38.375 -4.047 1 90.88 300 ASN A C 1
ATOM 2485 O O . ASN A 1 300 ? 33.531 -37.406 -4.766 1 90.88 300 ASN A O 1
ATOM 2489 N N . LEU A 1 301 ? 34.031 -39.625 -4.453 1 91.81 301 LEU A N 1
ATOM 2490 C CA . LEU A 1 301 ? 34.062 -39.906 -5.883 1 91.81 301 LEU A CA 1
ATOM 2491 C C . LEU A 1 301 ? 32.781 -40.531 -6.355 1 91.81 301 LEU A C 1
ATOM 2493 O O . LEU A 1 301 ? 32.125 -41.25 -5.598 1 91.81 301 LEU A O 1
ATOM 2497 N N . PHE A 1 302 ? 32.375 -40.281 -7.539 1 93.19 302 PHE A N 1
ATOM 2498 C CA . PHE A 1 302 ? 31.297 -40.969 -8.211 1 93.19 302 PHE A CA 1
ATOM 2499 C C . PHE A 1 302 ? 31.531 -41.031 -9.719 1 93.19 302 PHE A C 1
ATOM 2501 O O . PHE A 1 302 ? 32.25 -40.188 -10.266 1 93.19 302 PHE A O 1
ATOM 2508 N N . HIS A 1 303 ? 31.062 -42.094 -10.406 1 93.06 303 HIS A N 1
ATOM 2509 C CA . HIS A 1 303 ? 31.156 -42.25 -11.852 1 93.06 303 HIS A CA 1
ATOM 2510 C C . HIS A 1 303 ? 29.906 -41.75 -12.555 1 93.06 303 HIS A C 1
ATOM 2512 O O . HIS A 1 303 ? 28.781 -42.094 -12.156 1 93.06 303 HIS A O 1
ATOM 2518 N N . LEU A 1 304 ? 30.094 -40.906 -13.5 1 94.75 304 LEU A N 1
ATOM 2519 C CA . LEU A 1 304 ? 29.016 -40.438 -14.352 1 94.75 304 LEU A CA 1
ATOM 2520 C C . LEU A 1 304 ? 29.141 -41 -15.758 1 94.75 304 LEU A C 1
ATOM 2522 O O . LEU A 1 304 ? 30.094 -40.688 -16.484 1 94.75 304 LEU A O 1
ATOM 2526 N N . HIS A 1 305 ? 28.25 -41.844 -16.078 1 93.44 305 HIS A N 1
ATOM 2527 C CA . HIS A 1 305 ? 28.25 -42.438 -17.406 1 93.44 305 HIS A CA 1
ATOM 2528 C C . HIS A 1 305 ? 27.375 -41.656 -18.375 1 93.44 305 HIS A C 1
ATOM 2530 O O . HIS A 1 305 ? 26.156 -41.562 -18.172 1 93.44 305 HIS A O 1
ATOM 2536 N N . MET A 1 306 ? 27.906 -41.094 -19.391 1 93.75 306 MET A N 1
ATOM 2537 C CA . MET A 1 306 ? 27.234 -40.406 -20.484 1 93.75 306 MET A CA 1
ATOM 2538 C C . MET A 1 306 ? 27.25 -41.25 -21.75 1 93.75 306 MET A C 1
ATOM 2540 O O . MET A 1 306 ? 27.906 -42.312 -21.797 1 93.75 306 MET A O 1
ATOM 2544 N N . PRO A 1 307 ? 26.531 -40.875 -22.766 1 91.31 307 PRO A N 1
ATOM 2545 C CA . PRO A 1 307 ? 26.469 -41.688 -23.984 1 91.31 307 PRO A CA 1
ATOM 2546 C C . PRO A 1 307 ? 27.844 -41.906 -24.625 1 91.31 307 PRO A C 1
ATOM 2548 O O . PRO A 1 307 ? 28.172 -43 -25.078 1 91.31 307 PRO A O 1
ATOM 2551 N N . GLN A 1 308 ? 28.703 -40.875 -24.578 1 86.88 308 GLN A N 1
ATOM 2552 C CA . GLN A 1 308 ? 29.953 -41 -25.328 1 86.88 308 GLN A CA 1
ATOM 2553 C C . GLN A 1 308 ? 31.141 -41.219 -24.406 1 86.88 308 GLN A C 1
ATOM 2555 O O . GLN A 1 308 ? 32.219 -41.594 -24.859 1 86.88 308 GLN A O 1
ATOM 2560 N N . LYS A 1 309 ? 30.906 -41.094 -23.109 1 90.56 309 LYS A N 1
ATOM 2561 C CA . LYS A 1 309 ? 32.062 -41.188 -22.234 1 90.56 309 LYS A CA 1
ATOM 2562 C C . LYS A 1 309 ? 31.625 -41.375 -20.781 1 90.56 309 LYS A C 1
ATOM 2564 O O . LYS A 1 309 ? 30.484 -41.062 -20.438 1 90.56 309 LYS A O 1
ATOM 2569 N N . ALA A 1 310 ? 32.562 -41.844 -19.984 1 91.62 310 ALA A N 1
ATOM 2570 C CA . ALA A 1 310 ? 32.406 -41.938 -18.547 1 91.62 310 ALA A CA 1
ATOM 2571 C C . ALA A 1 310 ? 33.344 -41 -17.828 1 91.62 310 ALA A C 1
ATOM 2573 O O . ALA A 1 310 ? 34.5 -40.875 -18.203 1 91.62 310 ALA A O 1
ATOM 2574 N N . LEU A 1 311 ? 32.75 -40.281 -16.922 1 92.75 311 LEU A N 1
ATOM 2575 C CA . LEU A 1 311 ? 33.531 -39.344 -16.156 1 92.75 311 LEU A CA 1
ATOM 2576 C C . LEU A 1 311 ? 33.688 -39.781 -14.703 1 92.75 311 LEU A C 1
ATOM 2578 O O . LEU A 1 311 ? 32.719 -40.281 -14.102 1 92.75 311 LEU A O 1
ATOM 2582 N N . LEU A 1 312 ? 34.906 -39.688 -14.266 1 92.31 312 LEU A N 1
ATOM 2583 C CA . LEU A 1 312 ? 35.156 -39.844 -12.828 1 92.31 312 LEU A CA 1
ATOM 2584 C C . LEU A 1 312 ? 35.219 -38.469 -12.164 1 92.31 312 LEU A C 1
ATOM 2586 O O . LEU A 1 312 ? 36.125 -37.688 -12.469 1 92.31 312 LEU A O 1
ATOM 2590 N N . LEU A 1 313 ? 34.25 -38.312 -11.258 1 94.44 313 LEU A N 1
ATOM 2591 C CA . LEU A 1 313 ? 34.125 -36.969 -10.688 1 94.44 313 LEU A CA 1
ATOM 2592 C C . LEU A 1 313 ? 34.312 -37 -9.172 1 94.44 313 LEU A C 1
ATOM 2594 O O . LEU A 1 313 ? 33.938 -37.969 -8.516 1 94.44 313 LEU A O 1
ATOM 2598 N N . ARG A 1 314 ? 34.875 -35.875 -8.695 1 94.19 314 ARG A N 1
ATOM 2599 C CA . ARG A 1 314 ? 35.125 -35.688 -7.262 1 94.19 314 ARG A CA 1
ATOM 2600 C C . ARG A 1 314 ? 34.531 -34.375 -6.762 1 94.19 314 ARG A C 1
ATOM 2602 O O . ARG A 1 314 ? 34.625 -33.344 -7.426 1 94.19 314 ARG A O 1
ATOM 2609 N N . THR A 1 315 ? 33.719 -34.438 -5.637 1 94.75 315 THR A N 1
ATOM 2610 C CA . THR A 1 315 ? 33.188 -33.25 -4.996 1 94.75 315 THR A CA 1
ATOM 2611 C C . THR A 1 315 ? 34.031 -32.875 -3.775 1 94.75 315 THR A C 1
ATOM 2613 O O . THR A 1 315 ? 34.844 -33.688 -3.295 1 94.75 315 THR A O 1
ATOM 2616 N N . ASP A 1 316 ? 33.844 -31.594 -3.275 1 92.62 316 ASP A N 1
ATOM 2617 C CA . ASP A 1 316 ? 34.625 -31.109 -2.135 1 92.62 316 ASP A CA 1
ATOM 2618 C C . ASP A 1 316 ? 34.125 -31.75 -0.833 1 92.62 316 ASP A C 1
ATOM 2620 O O . ASP A 1 316 ? 34.906 -31.875 0.124 1 92.62 316 ASP A O 1
ATOM 2624 N N . THR A 1 317 ? 32.844 -32.062 -0.758 1 93.69 317 THR A N 1
ATOM 2625 C CA . THR A 1 317 ? 32.281 -32.656 0.445 1 93.69 317 THR A CA 1
ATOM 2626 C C . THR A 1 317 ? 31.453 -33.906 0.099 1 93.69 317 THR A C 1
ATOM 2628 O O . THR A 1 317 ? 31.016 -34.062 -1.044 1 93.69 317 THR A O 1
ATOM 2631 N N . GLN A 1 318 ? 31.359 -34.75 1.125 1 90.56 318 GLN A N 1
ATOM 2632 C CA . GLN A 1 318 ? 30.516 -35.938 0.978 1 90.56 318 GLN A CA 1
ATOM 2633 C C . GLN A 1 318 ? 29.062 -35.531 0.727 1 90.56 318 GLN A C 1
ATOM 2635 O O . GLN A 1 318 ? 28.344 -36.219 -0.018 1 90.56 318 GLN A O 1
ATOM 2640 N N . ALA A 1 319 ? 28.641 -34.5 1.357 1 92.12 319 ALA A N 1
ATOM 2641 C CA . ALA A 1 319 ? 27.266 -34.031 1.191 1 92.12 319 ALA A CA 1
ATOM 2642 C C . ALA A 1 319 ? 27 -33.656 -0.264 1 92.12 319 ALA A C 1
ATOM 2644 O O . ALA A 1 319 ? 25.938 -34 -0.808 1 92.12 319 ALA A O 1
ATOM 2645 N N . ASN A 1 320 ? 27.922 -33 -0.859 1 93.94 320 ASN A N 1
ATOM 2646 C CA . ASN A 1 320 ? 27.766 -32.625 -2.258 1 93.94 320 ASN A CA 1
ATOM 2647 C C . ASN A 1 320 ? 27.75 -33.844 -3.174 1 93.94 320 ASN A C 1
ATOM 2649 O O . ASN A 1 320 ? 27.016 -33.875 -4.164 1 93.94 320 ASN A O 1
ATOM 2653 N N . LYS A 1 321 ? 28.625 -34.812 -2.852 1 93.62 321 LYS A N 1
ATOM 2654 C CA . LYS A 1 321 ? 28.625 -36.062 -3.615 1 93.62 321 LYS A CA 1
ATOM 2655 C C . LYS A 1 321 ? 27.25 -36.719 -3.611 1 93.62 321 LYS A C 1
ATOM 2657 O O . LYS A 1 321 ? 26.719 -37.062 -4.668 1 93.62 321 LYS A O 1
ATOM 2662 N N . LEU A 1 322 ? 26.719 -36.781 -2.447 1 93.31 322 LEU A N 1
ATOM 2663 C CA . LEU A 1 322 ? 25.438 -37.438 -2.289 1 93.31 322 LEU A CA 1
ATOM 2664 C C . LEU A 1 322 ? 24.328 -36.656 -2.971 1 93.31 322 LEU A C 1
ATOM 2666 O O . LEU A 1 322 ? 23.391 -37.25 -3.539 1 93.31 322 LEU A O 1
ATOM 2670 N N . ARG A 1 323 ? 24.344 -35.406 -2.928 1 95.12 323 ARG A N 1
ATOM 2671 C CA . ARG A 1 323 ? 23.344 -34.562 -3.568 1 95.12 323 ARG A CA 1
ATOM 2672 C C . ARG A 1 323 ? 23.391 -34.719 -5.086 1 95.12 323 ARG A C 1
ATOM 2674 O O . ARG A 1 323 ? 22.344 -34.719 -5.742 1 95.12 323 ARG A O 1
ATOM 2681 N N . TRP A 1 324 ? 24.594 -34.781 -5.66 1 95.69 324 TRP A N 1
ATOM 2682 C CA . TRP A 1 324 ? 24.719 -35 -7.098 1 95.69 324 TRP A CA 1
ATOM 2683 C C . TRP A 1 324 ? 24.172 -36.344 -7.508 1 95.69 324 TRP A C 1
ATOM 2685 O O . TRP A 1 324 ? 23.438 -36.469 -8.484 1 95.69 324 TRP A O 1
ATOM 2695 N N . ILE A 1 325 ? 24.594 -37.312 -6.73 1 93.88 325 ILE A N 1
ATOM 2696 C CA . ILE A 1 325 ? 24.125 -38.656 -7.035 1 93.88 325 ILE A CA 1
ATOM 2697 C C . ILE A 1 325 ? 22.609 -38.719 -6.996 1 93.88 325 ILE A C 1
ATOM 2699 O O . ILE A 1 325 ? 21.969 -39.312 -7.875 1 93.88 325 ILE A O 1
ATOM 2703 N N . SER A 1 326 ? 22.047 -38.094 -5.984 1 94.12 326 SER A N 1
ATOM 2704 C CA . SER A 1 326 ? 20.609 -38.031 -5.844 1 94.12 326 SER A CA 1
ATOM 2705 C C . SER A 1 326 ? 19.953 -37.312 -7.016 1 94.12 326 SER A C 1
ATOM 2707 O O . SER A 1 326 ? 18.953 -37.781 -7.57 1 94.12 326 SER A O 1
ATOM 2709 N N . ALA A 1 327 ? 20.484 -36.25 -7.43 1 95.38 327 ALA A N 1
ATOM 2710 C CA . ALA A 1 327 ? 19.938 -35.406 -8.492 1 95.38 327 ALA A CA 1
ATOM 2711 C C . ALA A 1 327 ? 20.031 -36.125 -9.844 1 95.38 327 ALA A C 1
ATOM 2713 O O . ALA A 1 327 ? 19.141 -36 -10.68 1 95.38 327 ALA A O 1
ATOM 2714 N N . LEU A 1 328 ? 21.094 -36.875 -9.977 1 94.19 328 LEU A N 1
ATOM 2715 C CA . LEU A 1 328 ? 21.375 -37.5 -11.258 1 94.19 328 LEU A CA 1
ATOM 2716 C C . LEU A 1 328 ? 20.609 -38.812 -11.383 1 94.19 328 LEU A C 1
ATOM 2718 O O . LEU A 1 328 ? 20.438 -39.344 -12.492 1 94.19 328 LEU A O 1
ATOM 2722 N N . SER A 1 329 ? 20.234 -39.469 -10.203 1 88.25 329 SER A N 1
ATOM 2723 C CA . SER A 1 329 ? 19.547 -40.75 -10.188 1 88.25 329 SER A CA 1
ATOM 2724 C C . SER A 1 329 ? 18.031 -40.56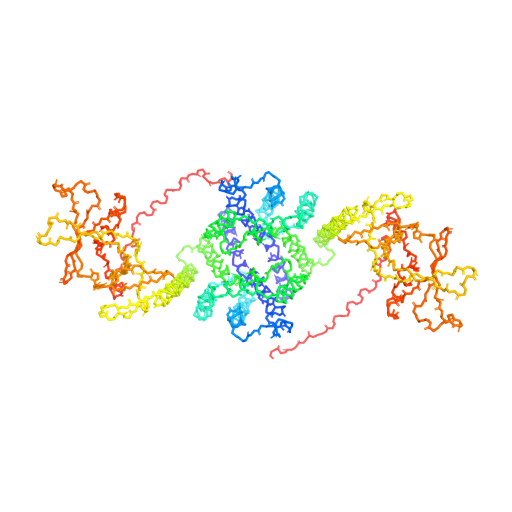2 -10.352 1 88.25 329 SER A C 1
ATOM 2726 O O . SER A 1 329 ? 17.297 -41.531 -10.547 1 88.25 329 SER A O 1
ATOM 2728 N N . ARG A 1 330 ? 17.422 -39.531 -10.062 1 67.38 330 ARG A N 1
ATOM 2729 C CA . ARG A 1 330 ? 15.977 -39.281 -9.977 1 67.38 330 ARG A CA 1
ATOM 2730 C C . ARG A 1 330 ? 15.297 -39.594 -11.305 1 67.38 330 ARG A C 1
ATOM 2732 O O . ARG A 1 330 ? 15.727 -39.094 -12.352 1 67.38 330 ARG A O 1
ATOM 2739 N N . PRO A 1 331 ? 14.492 -40.781 -11.422 1 55.31 331 PRO A N 1
ATOM 2740 C CA . PRO A 1 331 ? 13.57 -40.875 -12.555 1 55.31 331 PRO A CA 1
ATOM 2741 C C . PRO A 1 331 ? 12.727 -39.594 -12.727 1 55.31 331 PRO A C 1
ATOM 2743 O O . PRO A 1 331 ? 12.195 -39.062 -11.75 1 55.31 331 PRO A O 1
ATOM 2746 N N . TYR A 1 332 ? 13.211 -38.688 -13.258 1 48.88 332 TYR A N 1
ATOM 2747 C CA . TYR A 1 332 ? 12.344 -37.531 -13.367 1 48.88 332 TYR A CA 1
ATOM 2748 C C . TYR A 1 332 ? 10.969 -37.906 -13.891 1 48.88 332 TYR A C 1
ATOM 2750 O O . TYR A 1 332 ? 10.852 -38.562 -14.938 1 48.88 332 TYR A O 1
ATOM 2758 N N . PRO A 1 333 ? 9.93 -38.188 -13.117 1 41.66 333 PRO A N 1
ATOM 2759 C CA . PRO A 1 333 ? 8.609 -38.5 -13.648 1 41.66 333 PRO A CA 1
ATOM 2760 C C . PRO A 1 333 ? 8.266 -37.719 -14.914 1 41.66 333 PRO A C 1
ATOM 2762 O O . PRO A 1 333 ? 8.555 -36.531 -15 1 41.66 333 PRO A O 1
ATOM 2765 N N . GLU A 1 334 ? 8.32 -38.344 -16.062 1 38 334 GLU A N 1
ATOM 2766 C CA . GLU A 1 334 ? 7.645 -37.75 -17.219 1 38 334 GLU A CA 1
ATOM 2767 C C . GLU A 1 334 ? 6.285 -37.156 -16.812 1 38 334 GLU A C 1
ATOM 2769 O O . GLU A 1 334 ? 5.402 -37.906 -16.375 1 38 334 GLU A O 1
ATOM 2774 N N . ILE A 1 335 ? 6.121 -36.156 -16.156 1 35.19 335 ILE A N 1
ATOM 2775 C CA . ILE A 1 335 ? 4.785 -35.594 -15.977 1 35.19 335 ILE A CA 1
ATOM 2776 C C . ILE A 1 335 ? 4.043 -35.594 -17.312 1 35.19 335 ILE A C 1
ATOM 2778 O O . ILE A 1 335 ? 4.426 -34.875 -18.2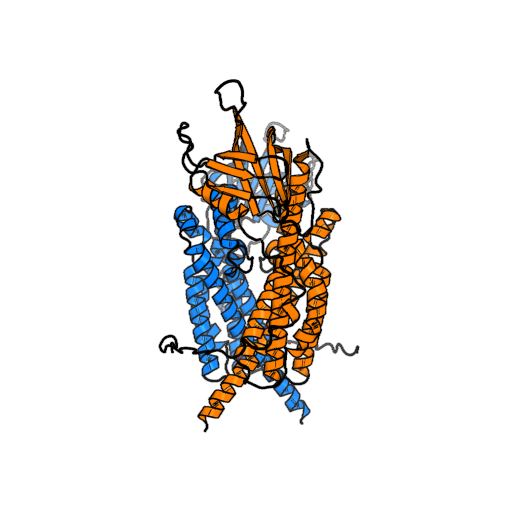34 1 35.19 335 ILE A O 1
ATOM 2782 N N . ASP A 1 336 ? 3.68 -36.719 -17.797 1 31.44 336 ASP A N 1
ATOM 2783 C CA . ASP A 1 336 ? 2.67 -36.781 -18.859 1 31.44 336 ASP A CA 1
ATOM 2784 C C . ASP A 1 336 ? 1.429 -35.969 -18.484 1 31.44 336 ASP A C 1
ATOM 2786 O O . ASP A 1 336 ? 0.682 -36.375 -17.578 1 31.44 336 ASP A O 1
ATOM 2790 N N . PHE A 1 337 ? 1.425 -34.75 -18.734 1 29.64 337 PHE A N 1
ATOM 2791 C CA . PHE A 1 337 ? 0.273 -33.844 -18.594 1 29.64 337 PHE A CA 1
ATOM 2792 C C . PHE A 1 337 ? -0.962 -34.469 -19.234 1 29.64 337 PHE A C 1
ATOM 2794 O O . PHE A 1 337 ? -2.055 -33.906 -19.156 1 29.64 337 PHE A O 1
ATOM 2801 N N . SER A 1 338 ? -0.782 -35.406 -20.109 1 30.09 338 SER A N 1
ATOM 2802 C CA . SER A 1 338 ? -1.986 -35.906 -20.75 1 30.09 338 SER A CA 1
ATOM 2803 C C . SER A 1 338 ? -2.857 -36.688 -19.75 1 30.09 338 SER A C 1
ATOM 2805 O O . SER A 1 338 ? -4.074 -36.75 -19.922 1 30.09 338 SER A O 1
ATOM 2807 N N . ALA A 1 339 ? -2.223 -37.531 -18.938 1 30.38 339 ALA A N 1
ATOM 2808 C CA . ALA A 1 339 ? -3.027 -38.5 -18.188 1 30.38 339 ALA A CA 1
ATOM 2809 C C . ALA A 1 339 ? -3.732 -37.844 -17.016 1 30.38 339 ALA A C 1
ATOM 2811 O O . ALA A 1 339 ? -4.406 -38.5 -16.219 1 30.38 339 ALA A O 1
ATOM 2812 N N . VAL A 1 340 ? -3.406 -36.688 -16.609 1 28.44 340 VAL A N 1
ATOM 2813 C CA . VAL A 1 340 ? -4.09 -36.094 -15.453 1 28.44 340 VAL A CA 1
ATOM 2814 C C . VAL A 1 340 ? -5.578 -35.938 -15.766 1 28.44 340 VAL A C 1
ATOM 2816 O O . VAL A 1 340 ? -6.328 -35.375 -14.961 1 28.44 340 VAL A O 1
ATOM 2819 N N . GLN A 1 341 ? -6.043 -36.375 -16.922 1 25.11 341 GLN A N 1
ATOM 2820 C CA . GLN A 1 341 ? -7.492 -36.219 -17.047 1 25.11 341 GLN A CA 1
ATOM 2821 C C . GLN A 1 341 ? -8.219 -37.125 -16.047 1 25.11 341 GLN A C 1
ATOM 2823 O O . GLN A 1 341 ? -9.242 -36.719 -15.484 1 25.11 341 GLN A O 1
ATOM 2828 N N . GLY A 1 342 ? -7.914 -38.469 -16.031 1 25.19 342 GLY A N 1
ATOM 2829 C CA . GLY A 1 342 ? -8.914 -39.406 -15.57 1 25.19 342 GLY A CA 1
ATOM 2830 C C . GLY A 1 342 ? -9.031 -39.5 -14.062 1 25.19 342 GLY A C 1
ATOM 2831 O O . GLY A 1 342 ? -10.07 -39.875 -13.531 1 25.19 342 GLY A O 1
ATOM 2832 N N . MET A 1 343 ? -7.906 -39.594 -13.383 1 24.05 343 MET A N 1
ATOM 2833 C CA . MET A 1 343 ? -8.016 -40.25 -12.078 1 24.05 343 MET A CA 1
ATOM 2834 C C . MET A 1 343 ? -8.672 -39.312 -11.062 1 24.05 343 MET A C 1
ATOM 2836 O O . MET A 1 343 ? -8.727 -39.625 -9.875 1 24.05 343 MET A O 1
ATOM 2840 N N . CYS A 1 344 ? -9.102 -38.125 -11.453 1 22.12 344 CYS A N 1
ATOM 2841 C CA . CYS A 1 344 ? -9.617 -37.281 -10.383 1 22.12 344 CYS A CA 1
ATOM 2842 C C . CYS A 1 344 ? -10.859 -37.906 -9.75 1 22.12 344 CYS A C 1
ATOM 2844 O O . CYS A 1 344 ? -11.461 -37.312 -8.852 1 22.12 344 CYS A O 1
ATOM 2846 N N . THR A 1 345 ? -11.383 -39 -10.391 1 21.59 345 THR A N 1
ATOM 2847 C CA . THR A 1 345 ? -12.727 -39.219 -9.875 1 21.59 345 THR A CA 1
ATOM 2848 C C . THR A 1 345 ? -12.68 -39.75 -8.438 1 21.59 345 THR A C 1
ATOM 2850 O O . THR A 1 345 ? -13.508 -39.375 -7.609 1 21.59 345 THR A O 1
ATOM 2853 N N . SER A 1 346 ? -11.938 -40.875 -8.234 1 22.84 346 SER A N 1
ATOM 2854 C CA . SER A 1 346 ? -12.383 -41.75 -7.16 1 22.84 346 SER A CA 1
ATOM 2855 C C . SER A 1 346 ? -11.906 -41.25 -5.805 1 22.84 346 SER A C 1
ATOM 2857 O O . SER A 1 346 ? -12.336 -41.75 -4.762 1 22.84 346 SER A O 1
ATOM 2859 N N . CYS A 1 347 ? -10.734 -40.625 -5.809 1 19.95 347 CYS A N 1
ATOM 2860 C CA . CYS A 1 347 ? -10.156 -40.594 -4.473 1 19.95 347 CYS A CA 1
ATOM 2861 C C . CYS A 1 347 ? -10.992 -39.75 -3.529 1 19.95 347 CYS A C 1
ATOM 2863 O O . CYS A 1 347 ? -10.539 -39.375 -2.447 1 19.95 347 CYS A O 1
ATOM 2865 N N . PHE A 1 348 ? -12.234 -39.344 -3.986 1 19.16 348 PHE A N 1
ATOM 2866 C CA . PHE A 1 348 ? -13.07 -38.531 -3.123 1 19.16 348 PHE A CA 1
ATOM 2867 C C . PHE A 1 348 ? -13.398 -39.25 -1.827 1 19.16 348 PHE A C 1
ATOM 2869 O O . PHE A 1 348 ? -14.094 -38.719 -0.963 1 19.16 348 PHE A O 1
ATOM 2876 N N . LYS A 1 349 ? -13.336 -40.594 -1.771 1 19.31 349 LYS A N 1
ATOM 2877 C CA . LYS A 1 349 ? -14.219 -41.125 -0.737 1 19.31 349 LYS A CA 1
ATOM 2878 C C . LYS A 1 349 ? -13.602 -41 0.648 1 19.31 349 LYS A C 1
ATOM 2880 O O . LYS A 1 349 ? -14.242 -41.281 1.657 1 19.31 349 LYS A O 1
ATOM 2885 N N . ARG A 1 350 ? -12.336 -41.125 0.734 1 19.23 350 ARG A N 1
ATOM 2886 C CA . ARG A 1 350 ? -12.094 -41.656 2.078 1 19.23 350 ARG A CA 1
ATOM 2887 C C . ARG A 1 350 ? -12.5 -40.625 3.137 1 19.23 350 ARG A C 1
ATOM 2889 O O . ARG A 1 350 ? -12.547 -39.438 2.863 1 19.23 350 ARG A O 1
ATOM 2896 N N . ASN A 1 351 ? -12.672 -41.188 4.492 1 18.38 351 ASN A N 1
ATOM 2897 C CA . ASN A 1 351 ? -13.352 -40.938 5.758 1 18.38 351 ASN A CA 1
ATOM 2898 C C . ASN A 1 351 ? -12.797 -39.688 6.453 1 18.38 351 ASN A C 1
ATOM 2900 O O . ASN A 1 351 ? -11.594 -39.594 6.711 1 18.38 351 ASN A O 1
ATOM 2904 N N . CYS A 1 352 ? -13.297 -38.562 6.066 1 16.61 352 CYS A N 1
ATOM 2905 C CA . CYS A 1 352 ? -13.18 -37.281 6.75 1 16.61 352 CYS A CA 1
ATOM 2906 C C . CYS A 1 352 ? -13.414 -37.406 8.25 1 16.61 352 CYS A C 1
ATOM 2908 O O . CYS A 1 352 ? -14.539 -37.25 8.727 1 16.61 352 CYS A O 1
ATOM 2910 N N . ARG A 1 353 ? -12.844 -38.469 8.852 1 17.52 353 ARG A N 1
ATOM 2911 C CA . ARG A 1 353 ? -13.148 -38.438 10.281 1 17.52 353 ARG A CA 1
ATOM 2912 C C . ARG A 1 353 ? -12.625 -37.156 10.922 1 17.52 353 ARG A C 1
ATOM 2914 O O . ARG A 1 353 ? -11.414 -36.906 10.93 1 17.52 353 ARG A O 1
ATOM 2921 N N . VAL A 1 354 ? -13.422 -36.125 10.812 1 16.64 354 VAL A N 1
ATOM 2922 C CA . VAL A 1 354 ? -13.32 -34.812 11.438 1 16.64 354 VAL A CA 1
ATOM 2923 C C . VAL A 1 354 ? -13.172 -34.969 12.945 1 16.64 354 VAL A C 1
ATOM 2925 O O . VAL A 1 354 ? -14.109 -35.406 13.625 1 16.64 354 VAL A O 1
ATOM 2928 N N . LYS A 1 355 ? -12.258 -35.688 13.453 1 17.95 355 LYS A N 1
ATOM 2929 C CA . LYS A 1 355 ? -12.219 -35.625 14.914 1 17.95 355 LYS A CA 1
ATOM 2930 C C . LYS A 1 355 ? -12.234 -34.156 15.391 1 17.95 355 LYS A C 1
ATOM 2932 O O . LYS A 1 355 ? -11.383 -33.375 14.992 1 17.95 355 LYS A O 1
ATOM 2937 N N . VAL A 1 356 ? -13.43 -33.625 15.844 1 16.83 356 VAL A N 1
ATOM 2938 C CA . VAL A 1 356 ? -13.945 -32.469 16.578 1 16.83 356 VAL A CA 1
ATOM 2939 C C . VAL A 1 356 ? -13.195 -32.312 17.891 1 16.83 356 VAL A C 1
ATOM 2941 O O . VAL A 1 356 ? -13.438 -33.062 18.844 1 16.83 356 VAL A O 1
ATOM 2944 N N . ASN A 1 357 ? -11.969 -32.531 18.047 1 16.77 357 ASN A N 1
ATOM 2945 C CA . ASN A 1 357 ? -11.586 -32.344 19.438 1 16.77 357 ASN A CA 1
ATOM 2946 C C . ASN A 1 357 ? -12.211 -31.094 20.031 1 16.77 357 ASN A C 1
ATOM 2948 O O . ASN A 1 357 ? -12.352 -30.078 19.344 1 16.77 357 ASN A O 1
ATOM 2952 N N . SER A 1 358 ? -12.898 -31.109 21.344 1 17.2 358 SER A N 1
ATOM 2953 C CA . SER A 1 358 ? -13.641 -30.422 22.391 1 17.2 358 SER A CA 1
ATOM 2954 C C . SER A 1 358 ? -12.906 -29.156 22.844 1 17.2 358 SER A C 1
ATOM 2956 O O . SER A 1 358 ? -13.281 -28.547 23.844 1 17.2 358 SER A O 1
ATOM 2958 N N . LEU A 1 359 ? -11.781 -28.672 22.578 1 16.16 359 LEU A N 1
ATOM 2959 C CA . LEU A 1 359 ? -11.43 -27.531 23.422 1 16.16 359 LEU A CA 1
ATOM 2960 C C . LEU A 1 359 ? -12.625 -26.609 23.625 1 16.16 359 LEU A C 1
ATOM 2962 O O . LEU A 1 359 ? -13.203 -26.125 22.641 1 16.16 359 LEU A O 1
ATOM 2966 N N . MET A 1 360 ? -13.406 -26.359 25.078 1 15.42 360 MET A N 1
ATOM 2967 C CA . MET A 1 360 ? -13.641 -25.938 26.453 1 15.42 360 MET A CA 1
ATOM 2968 C C . MET A 1 360 ? -13.219 -24.484 26.656 1 15.42 360 MET A C 1
ATOM 2970 O O . MET A 1 360 ? -12.43 -23.953 25.875 1 15.42 360 MET A O 1
ATOM 2974 N N . LEU A 1 361 ? -12.859 -23.797 28.219 1 17.08 361 LEU A N 1
ATOM 2975 C CA . LEU A 1 361 ? -13.406 -23.062 29.359 1 17.08 361 LEU A CA 1
ATOM 2976 C C . LEU A 1 361 ? -12.805 -21.672 29.438 1 17.08 361 LEU A C 1
ATOM 2978 O O . LEU A 1 361 ? -13.453 -20.734 29.906 1 17.08 361 LEU A O 1
ATOM 2982 N N . ILE A 1 362 ? -11.57 -21.078 29.922 1 16.73 362 ILE A N 1
ATOM 2983 C CA . ILE A 1 362 ? -11.609 -19.781 30.562 1 16.73 362 ILE A CA 1
ATOM 2984 C C . ILE A 1 362 ? -12.125 -18.734 29.562 1 16.73 362 ILE A C 1
ATOM 2986 O O . ILE A 1 362 ? -11.562 -18.562 28.484 1 16.73 362 ILE A O 1
ATOM 2990 N N . ILE A 1 363 ? -13.148 -18.391 30.297 1 15.67 363 ILE A N 1
ATOM 2991 C CA . ILE A 1 363 ? -13.43 -17.438 31.359 1 15.67 363 ILE A CA 1
ATOM 2992 C C . ILE A 1 363 ? -12.172 -17.188 32.188 1 15.67 363 ILE A C 1
ATOM 2994 O O . ILE A 1 363 ? -11.539 -18.141 32.656 1 15.67 363 ILE A O 1
ATOM 2998 N N . SER B 1 1 ? -45.719 3.4 2.918 1 39.81 1 SER B N 1
ATOM 2999 C CA . SER B 1 1 ? -45.75 2.645 1.672 1 39.81 1 SER B CA 1
ATOM 3000 C C . SER B 1 1 ? -44.531 1.733 1.538 1 39.81 1 SER B C 1
ATOM 3002 O O . SER B 1 1 ? -43.5 1.959 2.186 1 39.81 1 SER B O 1
ATOM 3004 N N . ASN B 1 2 ? -44.719 0.65 0.86 1 46.44 2 ASN B N 1
ATOM 3005 C CA . ASN B 1 2 ? -43.75 -0.4 0.575 1 46.44 2 ASN B CA 1
ATOM 3006 C C . ASN B 1 2 ? -42.375 0.181 0.162 1 46.44 2 ASN B C 1
ATOM 3008 O O . ASN B 1 2 ? -41.344 -0.354 0.527 1 46.44 2 ASN B O 1
ATOM 3012 N N . GLU B 1 3 ? -42.469 1.35 -0.517 1 50.28 3 GLU B N 1
ATOM 3013 C CA . GLU B 1 3 ? -41.25 2.012 -1.019 1 50.28 3 GLU B CA 1
ATOM 3014 C C . GLU B 1 3 ? -40.469 2.641 0.119 1 50.28 3 GLU B C 1
ATOM 3016 O O . GLU B 1 3 ? -39.219 2.58 0.127 1 50.28 3 GLU B O 1
ATOM 3021 N N . MET B 1 4 ? -41.219 3.205 1.011 1 44.56 4 MET B N 1
ATOM 3022 C CA . MET B 1 4 ? -40.531 3.832 2.143 1 44.56 4 MET B CA 1
ATOM 3023 C C . MET B 1 4 ? -39.844 2.789 3.006 1 44.56 4 MET B C 1
ATOM 3025 O O . MET B 1 4 ? -38.719 3.02 3.486 1 44.56 4 MET B O 1
ATOM 3029 N N . LYS B 1 5 ? -40.438 1.676 3.037 1 49.62 5 LYS B N 1
ATOM 3030 C CA . LYS B 1 5 ? -39.875 0.594 3.834 1 49.62 5 LYS B CA 1
ATOM 3031 C C . LYS B 1 5 ? -38.625 0.023 3.174 1 49.62 5 LYS B C 1
ATOM 3033 O O . LYS B 1 5 ? -37.656 -0.267 3.85 1 49.62 5 LYS B O 1
ATOM 3038 N N . HIS B 1 6 ? -38.875 0.08 1.87 1 54.91 6 HIS B N 1
ATOM 3039 C CA . HIS B 1 6 ? -37.719 -0.432 1.116 1 54.91 6 HIS B CA 1
ATOM 3040 C C . HIS B 1 6 ? -36.531 0.502 1.228 1 54.91 6 HIS B C 1
ATOM 3042 O O . HIS B 1 6 ? -35.375 0.046 1.381 1 54.91 6 HIS B O 1
ATOM 3048 N N . THR B 1 7 ? -36.875 1.788 1.189 1 54.66 7 THR B N 1
ATOM 3049 C CA . THR B 1 7 ? -35.781 2.775 1.304 1 54.66 7 THR B CA 1
ATOM 3050 C C . THR B 1 7 ? -35.188 2.752 2.701 1 54.66 7 THR B C 1
ATOM 3052 O O . THR B 1 7 ? -33.969 2.855 2.854 1 54.66 7 THR B O 1
ATOM 3055 N N . PHE B 1 8 ? -36.062 2.586 3.541 1 49.19 8 PHE B N 1
ATOM 3056 C CA . PHE B 1 8 ? -35.625 2.539 4.926 1 49.19 8 PHE B CA 1
ATOM 3057 C C . PHE B 1 8 ? -34.75 1.301 5.176 1 49.19 8 PHE B C 1
ATOM 3059 O O . PHE B 1 8 ? -33.719 1.385 5.809 1 49.19 8 PHE B O 1
ATOM 3066 N N . LEU B 1 9 ? -35.219 0.325 4.652 1 55.16 9 LEU B N 1
ATOM 3067 C CA . LEU B 1 9 ? -34.469 -0.924 4.809 1 55.16 9 LEU B CA 1
ATOM 3068 C C . LEU B 1 9 ? -33.125 -0.838 4.137 1 55.16 9 LEU B C 1
ATOM 3070 O O . LEU B 1 9 ? -32.125 -1.332 4.672 1 55.16 9 LEU B O 1
ATOM 3074 N N . LYS B 1 10 ? -33.25 -0.154 3.105 1 62.31 10 LYS B N 1
ATOM 3075 C CA . LYS B 1 10 ? -32 0.013 2.371 1 62.31 10 LYS B CA 1
ATOM 3076 C C . LYS B 1 10 ? -31.016 0.862 3.162 1 62.31 10 LYS B C 1
ATOM 3078 O O . LYS B 1 10 ? -29.828 0.542 3.225 1 62.31 10 LYS B O 1
ATOM 3083 N N . LYS B 1 11 ? -31.578 1.873 3.719 1 62.34 11 LYS B N 1
ATOM 3084 C CA . LYS B 1 11 ? -30.719 2.746 4.508 1 62.34 11 LYS B CA 1
ATOM 3085 C C . LYS B 1 11 ? -30.172 2.016 5.727 1 62.34 11 LYS B C 1
ATOM 3087 O O . LYS B 1 11 ? -28.984 2.158 6.059 1 62.34 11 LYS B O 1
ATOM 3092 N N . CYS B 1 12 ? -31 1.257 6.27 1 63.69 12 CYS B N 1
ATOM 3093 C CA . CYS B 1 12 ? -30.578 0.493 7.441 1 63.69 12 CYS B CA 1
ATOM 3094 C C . CYS B 1 12 ? -29.516 -0.534 7.078 1 63.69 12 CYS B C 1
ATOM 3096 O O . CYS B 1 12 ? -28.547 -0.722 7.816 1 63.69 12 CYS B O 1
ATOM 3098 N N . LEU B 1 13 ? -29.781 -0.959 5.984 1 66.56 13 LEU B N 1
ATOM 3099 C CA . LEU B 1 13 ? -28.828 -1.982 5.543 1 66.56 13 LEU B CA 1
ATOM 3100 C C . LEU B 1 13 ? -27.484 -1.367 5.203 1 66.56 13 LEU B C 1
ATOM 3102 O O . LEU B 1 13 ? -26.438 -1.954 5.496 1 66.56 13 LEU B O 1
ATOM 3106 N N . CYS B 1 14 ? -27.625 -0.217 4.672 1 73.25 14 CYS B N 1
ATOM 3107 C CA . CYS B 1 14 ? -26.375 0.466 4.332 1 73.25 14 CYS B CA 1
ATOM 3108 C C . CYS B 1 14 ? -25.609 0.855 5.586 1 73.25 14 CYS B C 1
ATOM 3110 O O . CYS B 1 14 ? -24.375 0.724 5.633 1 73.25 14 CYS B O 1
ATOM 3112 N N . LEU B 1 15 ? -26.391 1.358 6.512 1 78.62 15 LEU B N 1
ATOM 3113 C CA . LEU B 1 15 ? -25.766 1.723 7.773 1 78.62 15 LEU B CA 1
ATOM 3114 C C . LEU B 1 15 ? -25.156 0.498 8.445 1 78.62 15 LEU B C 1
ATOM 3116 O O . LEU B 1 15 ? -24.047 0.564 8.984 1 78.62 15 LEU B O 1
ATOM 3120 N N . PHE B 1 16 ? -25.844 -0.55 8.383 1 78 16 PHE B N 1
ATOM 3121 C CA . PHE B 1 16 ? -25.344 -1.803 8.945 1 78 16 PHE B CA 1
ATOM 3122 C C . PHE B 1 16 ? -24.062 -2.234 8.242 1 78 16 PHE B C 1
ATOM 3124 O O . PHE B 1 16 ? -23.109 -2.652 8.898 1 78 16 PHE B O 1
ATOM 3131 N N . GLN B 1 17 ? -24.031 -2.047 7.062 1 77.88 17 GLN B N 1
ATOM 3132 C CA . GLN B 1 17 ? -22.891 -2.451 6.254 1 77.88 17 GLN B CA 1
ATOM 3133 C C . GLN B 1 17 ? -21.641 -1.647 6.617 1 77.88 17 GLN B C 1
ATOM 3135 O O . GLN B 1 17 ? -20.547 -2.203 6.719 1 77.88 17 GLN B O 1
ATOM 3140 N N . VAL B 1 18 ? -21.875 -0.438 6.801 1 86.75 18 VAL B N 1
ATOM 3141 C CA . VAL B 1 18 ? -20.734 0.42 7.105 1 86.75 18 VAL B CA 1
ATOM 3142 C C . VAL B 1 18 ? -20.234 0.131 8.523 1 86.75 18 VAL B C 1
ATOM 3144 O O . VAL B 1 18 ? -19.031 0.165 8.781 1 86.75 18 VAL B O 1
ATOM 3147 N N . ARG B 1 19 ? -21.141 -0.097 9.391 1 88.75 19 ARG B N 1
ATOM 3148 C CA . ARG B 1 19 ? -20.766 -0.461 10.75 1 88.75 19 ARG B CA 1
ATOM 3149 C C . ARG B 1 19 ? -19.969 -1.761 10.758 1 88.75 19 ARG B C 1
ATOM 3151 O O . ARG B 1 19 ? -18.953 -1.871 11.461 1 88.75 19 ARG B O 1
ATOM 3158 N N . PHE B 1 20 ? -20.359 -2.609 10.008 1 84.31 20 PHE B N 1
ATOM 3159 C CA . PHE B 1 20 ? -19.688 -3.898 9.945 1 84.31 20 PHE B CA 1
ATOM 3160 C C . PHE B 1 20 ? -18.312 -3.758 9.297 1 84.31 20 PHE B C 1
ATOM 3162 O O . PHE B 1 20 ? -17.391 -4.488 9.641 1 84.31 20 PHE B O 1
ATOM 3169 N N . GLU B 1 21 ? -18.203 -2.908 8.344 1 88.12 21 GLU B N 1
ATOM 3170 C CA . GLU B 1 21 ? -16.906 -2.645 7.711 1 88.12 21 GLU B CA 1
ATOM 3171 C C . GLU B 1 21 ? -15.883 -2.172 8.734 1 88.12 21 GLU B C 1
ATOM 3173 O O . GLU B 1 21 ? -14.695 -2.475 8.617 1 88.12 21 GLU B O 1
ATOM 3178 N N . VAL B 1 22 ? -16.328 -1.415 9.703 1 93.69 22 VAL B N 1
ATOM 3179 C CA . VAL B 1 22 ? -15.438 -0.978 10.766 1 93.69 22 VAL B CA 1
ATOM 3180 C C . VAL B 1 22 ? -14.852 -2.193 11.484 1 93.69 22 VAL B C 1
ATOM 31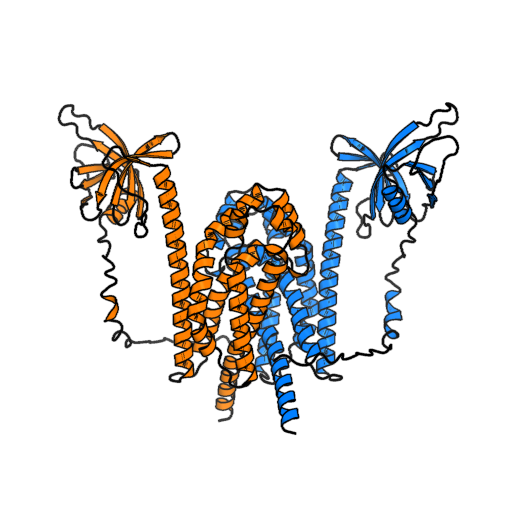82 O O . VAL B 1 22 ? -13.648 -2.254 11.734 1 93.69 22 VAL B O 1
ATOM 3185 N N . VAL B 1 23 ? -15.695 -3.154 11.719 1 90.56 23 VAL B N 1
ATOM 3186 C CA . VAL B 1 23 ? -15.305 -4.344 12.477 1 90.56 23 VAL B CA 1
ATOM 3187 C C . VAL B 1 23 ? -14.367 -5.203 11.625 1 90.56 23 VAL B C 1
ATOM 3189 O O . VAL B 1 23 ? -13.281 -5.586 12.078 1 90.56 23 VAL B O 1
ATOM 3192 N N . THR B 1 24 ? -14.734 -5.48 10.391 1 85.5 24 THR B N 1
ATOM 3193 C CA . THR B 1 24 ? -13.969 -6.387 9.539 1 85.5 24 THR B CA 1
ATOM 3194 C C . THR B 1 24 ? -12.633 -5.766 9.156 1 85.5 24 THR B C 1
ATOM 3196 O O . THR B 1 24 ? -11.617 -6.465 9.062 1 85.5 24 THR B O 1
ATOM 3199 N N . SER B 1 25 ? -12.648 -4.453 8.836 1 90 25 SER B N 1
ATOM 3200 C CA . SER B 1 25 ? -11.391 -3.793 8.492 1 90 25 SER B CA 1
ATOM 3201 C C . SER B 1 25 ? -10.445 -3.748 9.688 1 90 25 SER B C 1
ATOM 3203 O O . SER B 1 25 ? -9.227 -3.836 9.516 1 90 25 SER B O 1
ATOM 3205 N N . GLU B 1 26 ? -11.039 -3.609 10.914 1 94.19 26 GLU B N 1
ATOM 3206 C CA . GLU B 1 26 ? -10.195 -3.654 12.102 1 94.19 26 GLU B CA 1
ATOM 3207 C C . GLU B 1 26 ? -9.57 -5.035 12.281 1 94.19 26 GLU B C 1
ATOM 3209 O O . GLU B 1 26 ? -8.414 -5.148 12.703 1 94.19 26 GLU B O 1
ATOM 3214 N N . ALA B 1 27 ? -10.336 -6.008 12.016 1 90 27 ALA B N 1
ATOM 3215 C CA . ALA B 1 27 ? -9.828 -7.375 12.102 1 90 27 ALA B CA 1
ATOM 3216 C C . ALA B 1 27 ? -8.672 -7.594 11.133 1 90 27 ALA B C 1
ATOM 3218 O O . ALA B 1 27 ? -7.66 -8.211 11.492 1 90 27 ALA B O 1
ATOM 3219 N N . SER B 1 28 ? -8.828 -7.152 9.914 1 88.06 28 SER B N 1
ATOM 3220 C CA . SER B 1 28 ? -7.77 -7.254 8.914 1 88.06 28 SER B CA 1
ATOM 3221 C C . SER B 1 28 ? -6.531 -6.477 9.344 1 88.06 28 SER B C 1
ATOM 3223 O O . SER B 1 28 ? -5.402 -6.941 9.156 1 88.06 28 SER B O 1
ATOM 3225 N N . TYR B 1 29 ? -6.777 -5.301 9.852 1 95.06 29 TYR B N 1
ATOM 3226 C CA . TYR B 1 29 ? -5.695 -4.465 10.359 1 95.06 29 TYR B CA 1
ATOM 3227 C C . TYR B 1 29 ? -4.945 -5.16 11.492 1 95.06 29 TYR B C 1
ATOM 3229 O O . TYR B 1 29 ? -3.713 -5.184 11.5 1 95.06 29 TYR B O 1
ATOM 3237 N N . CYS B 1 30 ? -5.664 -5.75 12.391 1 95.06 30 CYS B N 1
ATOM 3238 C CA . CYS B 1 30 ? -5.07 -6.484 13.5 1 95.06 30 CYS B CA 1
ATOM 3239 C C . CYS B 1 30 ? -4.199 -7.629 13 1 95.06 30 CYS B C 1
ATOM 3241 O O . CYS B 1 30 ? -3.117 -7.871 13.531 1 95.06 30 CYS B O 1
ATOM 3243 N N . ARG B 1 31 ? -4.66 -8.289 12.055 1 91.81 31 ARG B N 1
ATOM 3244 C CA . ARG B 1 31 ? -3.896 -9.391 11.469 1 91.81 31 ARG B CA 1
ATOM 3245 C C . ARG B 1 31 ? -2.58 -8.891 10.883 1 91.81 31 ARG B C 1
ATOM 3247 O O . ARG B 1 31 ? -1.541 -9.531 11.039 1 91.81 31 ARG B O 1
ATOM 3254 N N . SER B 1 32 ? -2.672 -7.797 10.18 1 94.69 32 SER B N 1
ATOM 3255 C CA . SER B 1 32 ? -1.462 -7.215 9.609 1 94.69 32 SER B CA 1
ATOM 3256 C C . SER B 1 32 ? -0.473 -6.82 10.703 1 94.69 32 SER B C 1
ATOM 3258 O O . SER B 1 32 ? 0.738 -6.984 10.539 1 94.69 32 SER B O 1
ATOM 3260 N N . LEU B 1 33 ? -1.01 -6.27 11.781 1 97.5 33 LEU B N 1
ATOM 3261 C CA . LEU B 1 33 ? -0.156 -5.918 12.906 1 97.5 33 LEU B CA 1
ATOM 3262 C C . LEU B 1 33 ? 0.492 -7.16 13.508 1 97.5 33 LEU B C 1
ATOM 3264 O O . LEU B 1 33 ? 1.655 -7.125 13.914 1 97.5 33 LEU B O 1
ATOM 3268 N N . ASP B 1 34 ? -0.261 -8.227 13.555 1 97 34 ASP B N 1
ATOM 3269 C CA . ASP B 1 34 ? 0.291 -9.484 14.047 1 97 34 ASP B CA 1
ATOM 3270 C C . ASP B 1 34 ? 1.449 -9.961 13.172 1 97 34 ASP B C 1
ATOM 3272 O O . ASP B 1 34 ? 2.469 -10.43 13.68 1 97 34 ASP B O 1
ATOM 3276 N N . ILE B 1 35 ? 1.276 -9.82 11.93 1 96 35 ILE B N 1
ATOM 3277 C CA . ILE B 1 35 ? 2.295 -10.266 10.992 1 96 35 ILE B CA 1
ATOM 3278 C C . ILE B 1 35 ? 3.576 -9.461 11.195 1 96 35 ILE B C 1
ATOM 3280 O O . ILE B 1 35 ? 4.664 -10.031 11.297 1 96 35 ILE B O 1
ATOM 3284 N N . VAL B 1 36 ? 3.516 -8.18 11.266 1 97.12 36 VAL B N 1
ATOM 3285 C CA . VAL B 1 36 ? 4.715 -7.359 11.352 1 97.12 36 VAL B CA 1
ATOM 3286 C C . VAL B 1 36 ? 5.402 -7.594 12.695 1 97.12 36 VAL B C 1
ATOM 3288 O O . VAL B 1 36 ? 6.633 -7.637 12.773 1 97.12 36 VAL B O 1
ATOM 3291 N N . VAL B 1 37 ? 4.66 -7.758 13.742 1 97.19 37 VAL B N 1
ATOM 3292 C CA . VAL B 1 37 ? 5.254 -7.961 15.062 1 97.19 37 VAL B CA 1
ATOM 3293 C C . VAL B 1 37 ? 5.887 -9.352 15.133 1 97.19 37 VAL B C 1
ATOM 3295 O O . VAL B 1 37 ? 7.035 -9.492 15.562 1 97.19 37 VAL B O 1
ATOM 3298 N N . GLU B 1 38 ? 5.199 -10.352 14.641 1 96.44 38 GLU B N 1
ATOM 3299 C CA . GLU B 1 38 ? 5.66 -11.727 14.781 1 96.44 38 GLU B CA 1
ATOM 3300 C C . GLU B 1 38 ? 6.77 -12.039 13.781 1 96.44 38 GLU B C 1
ATOM 3302 O O . GLU B 1 38 ? 7.723 -12.75 14.109 1 96.44 38 GLU B O 1
ATOM 3307 N N . ASN B 1 39 ? 6.648 -11.516 12.617 1 96.75 39 ASN B N 1
ATOM 3308 C CA . ASN B 1 39 ? 7.562 -11.891 11.539 1 96.75 39 ASN B CA 1
ATOM 3309 C C . ASN B 1 39 ? 8.766 -10.953 11.469 1 96.75 39 ASN B C 1
ATOM 3311 O O . ASN B 1 39 ? 9.812 -11.312 10.93 1 96.75 39 ASN B O 1
ATOM 3315 N N . PHE B 1 40 ? 8.664 -9.742 11.992 1 97.38 40 PHE B N 1
ATOM 3316 C CA . PHE B 1 40 ? 9.758 -8.781 11.852 1 97.38 40 PHE B CA 1
ATOM 3317 C C . PHE B 1 40 ? 10.258 -8.328 13.227 1 97.38 40 PHE B C 1
ATOM 3319 O O . PHE B 1 40 ? 11.414 -8.555 13.57 1 97.38 40 PHE B O 1
ATOM 3326 N N . VAL B 1 41 ? 9.43 -7.82 14.055 1 96.5 41 VAL B N 1
ATOM 3327 C CA . VAL B 1 41 ? 9.836 -7.281 15.352 1 96.5 41 VAL B CA 1
ATOM 3328 C C . VAL B 1 41 ? 10.445 -8.391 16.203 1 96.5 41 VAL B C 1
ATOM 3330 O O . VAL B 1 41 ? 11.469 -8.188 16.859 1 96.5 41 VAL B O 1
ATOM 3333 N N . MET B 1 42 ? 9.828 -9.555 16.188 1 95.44 42 MET B N 1
ATOM 3334 C CA . MET B 1 42 ? 10.242 -10.648 17.062 1 95.44 42 MET B CA 1
ATOM 3335 C C . MET B 1 42 ? 11.242 -11.555 16.344 1 95.44 42 MET B C 1
ATOM 3337 O O . MET B 1 42 ? 11.734 -12.523 16.938 1 95.44 42 MET B O 1
ATOM 3341 N N . ALA B 1 43 ? 11.57 -11.242 15.141 1 95.44 43 ALA B N 1
ATOM 3342 C CA . ALA B 1 43 ? 12.5 -12.086 14.383 1 95.44 43 ALA B CA 1
ATOM 3343 C C . ALA B 1 43 ? 13.883 -12.062 15.016 1 95.44 43 ALA B C 1
ATOM 3345 O O . ALA B 1 43 ? 14.5 -11 15.148 1 95.44 43 ALA B O 1
ATOM 3346 N N . LYS B 1 44 ? 14.406 -13.188 15.297 1 95.19 44 LYS B N 1
ATOM 3347 C CA . LYS B 1 44 ? 15.719 -13.312 15.938 1 95.19 44 LYS B CA 1
ATOM 3348 C C . LYS B 1 44 ? 16.828 -12.773 15.023 1 95.19 44 LYS B C 1
ATOM 3350 O O . LYS B 1 44 ? 17.75 -12.125 15.492 1 95.19 44 LYS B O 1
ATOM 3355 N N . GLN B 1 45 ? 16.703 -13.062 13.82 1 94.56 45 GLN B N 1
ATOM 3356 C CA . GLN B 1 45 ? 17.719 -12.648 12.859 1 94.56 45 GLN B CA 1
ATOM 3357 C C . GLN B 1 45 ? 17.859 -11.125 12.828 1 94.56 45 GLN B C 1
ATOM 3359 O O . GLN B 1 45 ? 18.953 -10.602 12.688 1 94.56 45 GLN B O 1
ATOM 3364 N N . LEU B 1 46 ? 16.781 -10.445 12.938 1 94.5 46 LEU B N 1
ATOM 3365 C CA . LEU B 1 46 ? 16.812 -8.984 12.922 1 94.5 46 LEU B CA 1
ATOM 3366 C C . LEU B 1 46 ? 17.312 -8.43 14.25 1 94.5 46 LEU B C 1
ATOM 3368 O O . LEU B 1 46 ? 18.031 -7.426 14.273 1 94.5 46 LEU B O 1
ATOM 3372 N N . ASN B 1 47 ? 16.938 -9.094 15.352 1 93.94 47 ASN B N 1
ATOM 3373 C CA . ASN B 1 47 ? 17.281 -8.609 16.688 1 93.94 47 ASN B CA 1
ATOM 3374 C C . ASN B 1 47 ? 18.781 -8.711 16.938 1 93.94 47 ASN B C 1
ATOM 3376 O O . ASN B 1 47 ? 19.328 -7.938 17.734 1 93.94 47 ASN B O 1
ATOM 3380 N N . VAL B 1 48 ? 19.406 -9.562 16.203 1 94.62 48 VAL B N 1
ATOM 3381 C CA . VAL B 1 48 ? 20.859 -9.719 16.359 1 94.62 48 VAL B CA 1
ATOM 3382 C C . VAL B 1 48 ? 21.578 -8.617 15.594 1 94.62 48 VAL B C 1
ATOM 3384 O O . VAL B 1 48 ? 22.656 -8.164 16.016 1 94.62 48 VAL B O 1
ATOM 3387 N N . ILE B 1 49 ? 21 -8.195 14.609 1 95 49 ILE B N 1
ATOM 3388 C CA . ILE B 1 49 ? 21.672 -7.266 13.703 1 95 49 ILE B CA 1
ATOM 3389 C C . ILE B 1 49 ? 21.375 -5.832 14.133 1 95 49 ILE B C 1
ATOM 3391 O O . ILE B 1 49 ? 22.219 -4.945 13.961 1 95 49 ILE B O 1
ATOM 3395 N N . LEU B 1 50 ? 20.281 -5.562 14.688 1 96.19 50 LEU B N 1
ATOM 3396 C CA . LEU B 1 50 ? 19.859 -4.199 14.992 1 96.19 50 LEU B CA 1
ATOM 3397 C C . LEU B 1 50 ? 20.344 -3.764 16.359 1 96.19 50 LEU B C 1
ATOM 3399 O O . LEU B 1 50 ? 20.266 -4.527 17.328 1 96.19 50 LEU B O 1
ATOM 3403 N N . SER B 1 51 ? 20.906 -2.557 16.469 1 95.62 51 SER B N 1
ATOM 3404 C CA . SER B 1 51 ? 21.188 -1.955 17.766 1 95.62 51 SER B CA 1
ATOM 3405 C C . SER B 1 51 ? 19.891 -1.615 18.516 1 95.62 51 SER B C 1
ATOM 3407 O O . SER B 1 51 ? 18.812 -1.548 17.906 1 95.62 51 SER B O 1
ATOM 3409 N N . SER B 1 52 ? 19.984 -1.416 19.797 1 93.38 52 SER B N 1
ATOM 3410 C CA . SER B 1 52 ? 18.812 -1.035 20.594 1 93.38 52 SER B CA 1
ATOM 3411 C C . SER B 1 52 ? 18.203 0.271 20.094 1 93.38 52 SER B C 1
ATOM 3413 O O . SER B 1 52 ? 16.984 0.42 20.078 1 93.38 52 SER B O 1
ATOM 3415 N N . GLN B 1 53 ? 19.016 1.15 19.688 1 93.81 53 GLN B N 1
ATOM 3416 C CA . GLN B 1 53 ? 18.547 2.438 19.172 1 93.81 53 GLN B CA 1
ATOM 3417 C C . GLN B 1 53 ? 17.812 2.271 17.859 1 93.81 53 GLN B C 1
ATOM 3419 O O . GLN B 1 53 ? 16.734 2.844 17.656 1 93.81 53 GLN B O 1
ATOM 3424 N N . ASP B 1 54 ? 18.406 1.492 17.016 1 95.06 54 ASP B N 1
ATOM 3425 C CA . ASP B 1 54 ? 17.766 1.249 15.734 1 95.06 54 ASP B CA 1
ATOM 3426 C C . ASP B 1 54 ? 16.406 0.581 15.914 1 95.06 54 ASP B C 1
ATOM 3428 O O . ASP B 1 54 ? 15.438 0.921 15.219 1 95.06 54 ASP B O 1
ATOM 3432 N N . LYS B 1 55 ? 16.391 -0.355 16.797 1 94.69 55 LYS B N 1
ATOM 3433 C CA . LYS B 1 55 ? 15.133 -1.056 17.078 1 94.69 55 LYS B CA 1
ATOM 3434 C C . LYS B 1 55 ? 14.062 -0.093 17.578 1 94.69 55 LYS B C 1
ATOM 3436 O O . LYS B 1 55 ? 12.906 -0.171 17.156 1 94.69 55 LYS B O 1
ATOM 3441 N N . ASN B 1 56 ? 14.461 0.766 18.438 1 93.38 56 ASN B N 1
ATOM 3442 C CA . ASN B 1 56 ? 13.531 1.728 19.031 1 93.38 56 ASN B CA 1
ATOM 3443 C C . ASN B 1 56 ? 12.977 2.684 17.969 1 93.38 56 ASN B C 1
ATOM 3445 O O . ASN B 1 56 ? 11.797 3.021 18 1 93.38 56 ASN B O 1
ATOM 3449 N N . TRP B 1 57 ? 13.797 3.113 17.078 1 93.31 57 TRP B N 1
ATOM 3450 C CA . TRP B 1 57 ? 13.359 4.035 16.047 1 93.31 57 TRP B CA 1
ATOM 3451 C C . TRP B 1 57 ? 12.539 3.307 14.984 1 93.31 57 TRP B C 1
ATOM 3453 O O . TRP B 1 57 ? 11.523 3.822 14.508 1 93.31 57 TRP B O 1
ATOM 3463 N N . LEU B 1 58 ? 12.961 2.135 14.688 1 95.38 58 LEU B N 1
ATOM 3464 C CA . LEU B 1 58 ? 12.359 1.4 13.578 1 95.38 58 LEU B CA 1
ATOM 3465 C C . LEU B 1 58 ? 10.977 0.878 13.961 1 95.38 58 LEU B C 1
ATOM 3467 O O . LEU B 1 58 ? 10.039 0.979 13.172 1 95.38 58 LEU B O 1
ATOM 3471 N N . PHE B 1 59 ? 10.844 0.296 15.109 1 95.31 59 PHE B N 1
ATOM 3472 C CA . PHE B 1 59 ? 9.602 -0.369 15.477 1 95.31 59 PHE B CA 1
ATOM 3473 C C . PHE B 1 59 ? 8.82 0.459 16.5 1 95.31 59 PHE B C 1
ATOM 3475 O O . PHE B 1 59 ? 7.598 0.353 16.594 1 95.31 59 PHE B O 1
ATOM 3482 N N . SER B 1 60 ? 9.461 1.32 17.203 1 91.06 60 SER B N 1
ATOM 3483 C CA . SER B 1 60 ? 8.867 2.262 18.156 1 91.06 60 SER B CA 1
ATOM 3484 C C . SER B 1 60 ? 7.793 1.591 19 1 91.06 60 SER B C 1
ATOM 3486 O O . SER B 1 60 ? 8.047 0.564 19.641 1 91.06 60 SER B O 1
ATOM 3488 N N . ARG B 1 61 ? 6.609 2.104 18.938 1 91.38 61 ARG B N 1
ATOM 3489 C CA . ARG B 1 61 ? 5.508 1.692 19.797 1 91.38 61 ARG B CA 1
ATOM 3490 C C . ARG B 1 61 ? 4.59 0.706 19.078 1 91.38 61 ARG B C 1
ATOM 3492 O O . ARG B 1 61 ? 3.389 0.658 19.359 1 91.38 61 ARG B O 1
ATOM 3499 N N . LEU B 1 62 ? 5.141 -0.067 18.188 1 95.94 62 LEU B N 1
ATOM 3500 C CA . LEU B 1 62 ? 4.328 -0.959 17.375 1 95.94 62 LEU B CA 1
ATOM 3501 C C . LEU B 1 62 ? 3.613 -1.993 18.234 1 95.94 62 LEU B C 1
ATOM 3503 O O . LEU B 1 62 ? 2.484 -2.387 17.938 1 95.94 62 LEU B O 1
ATOM 3507 N N . ASN B 1 63 ? 4.289 -2.443 19.312 1 96.31 63 ASN B N 1
ATOM 3508 C CA . ASN B 1 63 ? 3.654 -3.391 20.219 1 96.31 63 ASN B CA 1
ATOM 3509 C C . ASN B 1 63 ? 2.443 -2.775 20.922 1 96.31 63 ASN B C 1
ATOM 3511 O O . ASN B 1 63 ? 1.433 -3.447 21.125 1 96.31 63 ASN B O 1
ATOM 3515 N N . ASP B 1 64 ? 2.551 -1.527 21.297 1 97.19 64 ASP B N 1
ATOM 3516 C CA . ASP B 1 64 ? 1.431 -0.821 21.906 1 97.19 64 ASP B CA 1
ATOM 3517 C C . ASP B 1 64 ? 0.285 -0.64 20.906 1 97.19 64 ASP B C 1
ATOM 3519 O O . ASP B 1 64 ? -0.886 -0.762 21.281 1 97.19 64 ASP B O 1
ATOM 3523 N N . VAL B 1 65 ? 0.632 -0.352 19.656 1 98.06 65 VAL B N 1
ATOM 3524 C CA . VAL B 1 65 ? -0.364 -0.197 18.609 1 98.06 65 VAL B CA 1
ATOM 3525 C C . VAL B 1 65 ? -1.124 -1.508 18.422 1 98.06 65 VAL B C 1
ATOM 3527 O O . VAL B 1 65 ? -2.354 -1.511 18.312 1 98.06 65 VAL B O 1
ATOM 3530 N N . ARG B 1 66 ? -0.405 -2.584 18.375 1 98.25 66 ARG B N 1
ATOM 3531 C CA . ARG B 1 66 ? -1.007 -3.908 18.25 1 98.25 66 ARG B CA 1
ATOM 3532 C C . ARG B 1 66 ? -1.946 -4.195 19.422 1 98.25 66 ARG B C 1
ATOM 3534 O O . ARG B 1 66 ? -3.07 -4.66 19.219 1 98.25 66 ARG B O 1
ATOM 3541 N N . ALA B 1 67 ? -1.508 -3.932 20.625 1 98 67 ALA B N 1
ATOM 3542 C CA . ALA B 1 67 ? -2.287 -4.227 21.828 1 98 67 ALA B CA 1
ATOM 3543 C C . ALA B 1 67 ? -3.594 -3.439 21.844 1 98 67 ALA B C 1
ATOM 3545 O O . ALA B 1 67 ? -4.656 -3.992 22.141 1 98 67 ALA B O 1
ATOM 3546 N N . ILE B 1 68 ? -3.518 -2.195 21.5 1 98.25 68 ILE B N 1
ATOM 3547 C CA . ILE B 1 68 ? -4.715 -1.364 21.562 1 98.25 68 ILE B CA 1
ATOM 3548 C C . ILE B 1 68 ? -5.672 -1.742 20.438 1 98.25 68 ILE B C 1
ATOM 3550 O O . ILE B 1 68 ? -6.891 -1.679 20.609 1 98.25 68 ILE B O 1
ATOM 3554 N N . SER B 1 69 ? -5.133 -2.07 19.297 1 98.06 69 SER B N 1
ATOM 3555 C CA . SER B 1 69 ? -5.977 -2.514 18.188 1 98.06 69 SER B CA 1
ATOM 3556 C C . SER B 1 69 ? -6.738 -3.785 18.547 1 98.06 69 SER B C 1
ATOM 3558 O O . SER B 1 69 ? -7.93 -3.904 18.266 1 98.06 69 SER B O 1
ATOM 3560 N N . HIS B 1 70 ? -6.074 -4.73 19.203 1 97.62 70 HIS B N 1
ATOM 3561 C CA . HIS B 1 70 ? -6.727 -5.965 19.625 1 97.62 70 HIS B CA 1
ATOM 3562 C C . HIS B 1 70 ? -7.809 -5.691 20.656 1 97.62 70 HIS B C 1
ATOM 3564 O O . HIS B 1 70 ? -8.875 -6.312 20.625 1 97.62 70 HIS B O 1
ATOM 3570 N N . SER B 1 71 ? -7.516 -4.852 21.562 1 98.31 71 SER B N 1
ATOM 3571 C CA . SER B 1 71 ? -8.508 -4.469 22.547 1 98.31 71 SER B CA 1
ATOM 3572 C C . SER B 1 71 ? -9.734 -3.838 21.891 1 98.31 71 SER B C 1
ATOM 3574 O O . SER B 1 71 ? -10.867 -4.168 22.234 1 98.31 71 SER B O 1
ATOM 3576 N N . PHE B 1 72 ? -9.508 -2.941 21 1 98.5 72 PHE B N 1
ATOM 3577 C CA . PHE B 1 72 ? -10.57 -2.275 20.266 1 98.5 72 PHE B CA 1
ATOM 3578 C C . PHE B 1 72 ? -11.414 -3.289 19.5 1 98.5 72 PHE B C 1
ATOM 3580 O O . PHE B 1 72 ? -12.641 -3.27 19.562 1 98.5 72 PHE B O 1
ATOM 3587 N N . LEU B 1 73 ? -10.711 -4.191 18.797 1 96.75 73 LEU B N 1
ATOM 3588 C CA . LEU B 1 73 ? -11.406 -5.223 18.031 1 96.75 73 LEU B CA 1
ATOM 3589 C C . LEU B 1 73 ? -12.25 -6.102 18.953 1 96.75 73 LEU B C 1
ATOM 3591 O O . LEU B 1 73 ? -13.391 -6.445 18.609 1 96.75 73 LEU B O 1
ATOM 3595 N N . SER B 1 74 ? -11.719 -6.453 20.062 1 96.62 74 SER B N 1
ATOM 3596 C CA . SER B 1 74 ? -12.445 -7.277 21.016 1 96.62 74 SER B CA 1
ATOM 3597 C C . SER B 1 74 ? -13.742 -6.605 21.469 1 96.62 74 SER B C 1
ATOM 3599 O O . SER B 1 74 ? -14.781 -7.254 21.547 1 96.62 74 SER B O 1
ATOM 3601 N N . HIS B 1 75 ? -13.719 -5.355 21.719 1 97.19 75 HIS B N 1
ATOM 3602 C CA . HIS B 1 75 ? -14.906 -4.613 22.125 1 97.19 75 HIS B CA 1
ATOM 3603 C C . HIS B 1 75 ? -15.906 -4.477 20.984 1 97.19 75 HIS B C 1
ATOM 3605 O O . HIS B 1 75 ? -17.125 -4.496 21.203 1 97.19 75 HIS B O 1
ATOM 3611 N N . LEU B 1 76 ? -15.359 -4.285 19.781 1 95.31 76 LEU B N 1
ATOM 3612 C CA . LEU B 1 76 ? -16.234 -4.246 18.625 1 95.31 76 LEU B CA 1
ATOM 3613 C C . LEU B 1 76 ? -16.969 -5.574 18.453 1 95.31 76 LEU B C 1
ATOM 3615 O O . LEU B 1 76 ? -18.188 -5.59 18.203 1 95.31 76 LEU B O 1
ATOM 3619 N N . GLU B 1 77 ? -16.25 -6.605 18.594 1 89.88 77 GLU B N 1
ATOM 3620 C CA . GLU B 1 77 ? -16.828 -7.938 18.453 1 89.88 77 GLU B CA 1
ATOM 3621 C C . GLU B 1 77 ? -17.859 -8.211 19.547 1 89.88 77 GLU B C 1
ATOM 3623 O O . GLU B 1 77 ? -18.891 -8.844 19.297 1 89.88 77 GLU B O 1
ATOM 3628 N N . GLN B 1 78 ? -17.641 -7.785 20.719 1 92.5 78 GLN B N 1
ATOM 3629 C CA . GLN B 1 78 ? -18.594 -7.918 21.812 1 92.5 78 GLN B CA 1
ATOM 3630 C C . GLN B 1 78 ? -19.891 -7.16 21.5 1 92.5 78 GLN B C 1
ATOM 3632 O O . GLN B 1 78 ? -20.984 -7.641 21.812 1 92.5 78 GLN B O 1
ATOM 3637 N N . ALA B 1 79 ? -19.75 -6 20.969 1 91.12 79 ALA B N 1
ATOM 3638 C CA . ALA B 1 79 ? -20.938 -5.223 20.578 1 91.12 79 ALA B CA 1
ATOM 3639 C C . ALA B 1 79 ? -21.75 -5.969 19.531 1 91.12 79 ALA B C 1
ATOM 3641 O O . ALA B 1 79 ? -22.984 -5.965 19.578 1 91.12 79 ALA B O 1
ATOM 3642 N N . VAL B 1 80 ? -21.094 -6.582 18.609 1 84.62 80 VAL B N 1
ATOM 3643 C CA . VAL B 1 80 ? -21.766 -7.348 17.562 1 84.62 80 VAL B CA 1
ATOM 3644 C C . VAL B 1 80 ? -22.469 -8.547 18.172 1 84.62 80 VAL B C 1
ATOM 3646 O O . VAL B 1 80 ? -23.609 -8.859 17.812 1 84.62 80 VAL B O 1
ATOM 3649 N N . GLU B 1 81 ? -21.812 -9.195 19.094 1 83.19 81 GLU B N 1
ATOM 3650 C CA . GLU B 1 81 ? -22.359 -10.391 19.719 1 83.19 81 GLU B CA 1
ATOM 3651 C C . GLU B 1 81 ? -23.594 -10.055 20.562 1 83.19 81 GLU B C 1
ATOM 3653 O O . GLU B 1 81 ? -24.531 -10.859 20.656 1 83.19 81 GLU B O 1
ATOM 3658 N N . LYS B 1 82 ? -23.578 -8.969 21.156 1 86.44 82 LYS B N 1
ATOM 3659 C CA . LYS B 1 82 ? -24.688 -8.555 22 1 86.44 82 LYS B CA 1
ATOM 3660 C C . LYS B 1 82 ? -25.938 -8.305 21.188 1 86.44 82 LYS B C 1
ATOM 3662 O O . LYS B 1 82 ? -27.047 -8.672 21.594 1 86.44 82 LYS B O 1
ATOM 3667 N N . ASP B 1 83 ? -25.781 -7.594 20.094 1 82.75 83 ASP B N 1
ATOM 3668 C CA . ASP B 1 83 ? -26.891 -7.32 19.203 1 82.75 83 ASP B CA 1
ATOM 3669 C C . ASP B 1 83 ? -26.422 -7.215 17.75 1 82.75 83 ASP B C 1
ATOM 3671 O O . ASP B 1 83 ? -26.125 -6.121 17.266 1 82.75 83 ASP B O 1
ATOM 3675 N N . ILE B 1 84 ? -26.547 -8.18 17.094 1 72.81 84 ILE B N 1
ATOM 3676 C CA . ILE B 1 84 ? -25.969 -8.297 15.75 1 72.81 84 ILE B CA 1
ATOM 3677 C C . ILE B 1 84 ? -26.719 -7.371 14.789 1 72.81 84 ILE B C 1
ATOM 3679 O O . ILE B 1 84 ? -26.141 -6.875 13.82 1 72.81 84 ILE B O 1
ATOM 3683 N N . MET B 1 85 ? -27.969 -7.086 15.07 1 68.75 85 MET B N 1
ATOM 3684 C CA . MET B 1 85 ? -28.797 -6.348 14.117 1 68.75 85 MET B CA 1
ATOM 3685 C C . MET B 1 85 ? -28.703 -4.848 14.367 1 68.75 85 MET B C 1
ATOM 3687 O O . MET B 1 85 ? -28.859 -4.047 13.445 1 68.75 85 MET B O 1
ATOM 3691 N N . ARG B 1 86 ? -28.484 -4.508 15.68 1 79.94 86 ARG B N 1
ATOM 3692 C CA . ARG B 1 86 ? -28.562 -3.086 15.992 1 79.94 86 ARG B CA 1
ATOM 3693 C C . ARG B 1 86 ? -27.328 -2.615 16.75 1 79.94 86 ARG B C 1
ATOM 3695 O O . ARG B 1 86 ? -27.391 -1.675 17.547 1 79.94 86 ARG B O 1
ATOM 3702 N N . PHE B 1 87 ? -26.203 -3.268 16.484 1 86.81 87 PHE B N 1
ATOM 3703 C CA . PHE B 1 87 ? -25 -2.857 17.188 1 86.81 87 PHE B CA 1
ATOM 3704 C C . PHE B 1 87 ? -24.5 -1.512 16.688 1 86.81 87 PHE B C 1
ATOM 3706 O O . PHE B 1 87 ? -24.844 -1.096 15.578 1 86.81 87 PHE B O 1
ATOM 3713 N N . THR B 1 88 ? -23.828 -0.791 17.578 1 91.5 88 THR B N 1
ATOM 3714 C CA . THR B 1 88 ? -23.172 0.467 17.219 1 91.5 88 THR B CA 1
ATOM 3715 C C . THR B 1 88 ? -21.672 0.376 17.438 1 91.5 88 THR B C 1
ATOM 3717 O O . THR B 1 88 ? -21.188 -0.479 18.172 1 91.5 88 THR B O 1
ATOM 3720 N N . VAL B 1 89 ? -20.953 1.158 16.656 1 96.12 89 VAL B N 1
ATOM 3721 C CA . VAL B 1 89 ? -19.5 1.1 16.75 1 96.12 89 VAL B CA 1
ATOM 3722 C C . VAL B 1 89 ? -18.969 2.43 17.281 1 96.12 89 VAL B C 1
ATOM 3724 O O . VAL B 1 89 ? -17.859 2.494 17.812 1 96.12 89 VAL B O 1
ATOM 3727 N N . CYS B 1 90 ? -19.703 3.484 17.203 1 97.56 90 CYS B N 1
ATOM 3728 C CA . CYS B 1 90 ? -19.219 4.824 17.516 1 97.56 90 CYS B CA 1
ATOM 3729 C C . CYS B 1 90 ? -18.984 4.992 19.016 1 97.56 90 CYS B C 1
ATOM 3731 O O . CYS B 1 90 ? -18.047 5.684 19.422 1 97.56 90 CYS B O 1
ATOM 3733 N N . ASP B 1 91 ? -19.844 4.418 19.781 1 96.94 91 ASP B N 1
ATOM 3734 C CA . ASP B 1 91 ? -19.641 4.469 21.219 1 96.94 91 ASP B CA 1
ATOM 3735 C C . ASP B 1 91 ? -18.328 3.816 21.625 1 96.94 91 ASP B C 1
ATOM 3737 O O . ASP B 1 91 ? -17.609 4.324 22.484 1 96.94 91 ASP B O 1
ATOM 3741 N N . THR B 1 92 ? -18.047 2.668 21.016 1 97.75 92 THR B N 1
ATOM 3742 C CA . THR B 1 92 ? -16.781 1.968 21.266 1 97.75 92 THR B CA 1
ATOM 3743 C C . THR B 1 92 ? -15.594 2.818 20.828 1 97.75 92 THR B C 1
ATOM 3745 O O . THR B 1 92 ? -14.57 2.859 21.516 1 97.75 92 THR B O 1
ATOM 3748 N N . ILE B 1 93 ? -15.719 3.469 19.703 1 98.5 93 ILE B N 1
ATOM 3749 C CA . ILE B 1 93 ? -14.656 4.324 19.188 1 98.5 93 ILE B CA 1
ATOM 3750 C C . ILE B 1 93 ? -14.398 5.473 20.156 1 98.5 93 ILE B C 1
ATOM 3752 O O . ILE B 1 93 ? -13.242 5.754 20.5 1 98.5 93 ILE B O 1
ATOM 3756 N N . ILE B 1 94 ? -15.453 6.125 20.625 1 98.56 94 ILE B N 1
ATOM 3757 C CA . ILE B 1 94 ? -15.336 7.246 21.562 1 98.56 94 ILE B CA 1
ATOM 3758 C C . ILE B 1 94 ? -14.609 6.801 22.828 1 98.56 94 ILE B C 1
ATOM 3760 O O . ILE B 1 94 ? -13.727 7.5 23.312 1 98.56 94 ILE B O 1
ATOM 3764 N N . LYS B 1 95 ? -14.953 5.648 23.281 1 98.06 95 LYS B N 1
ATOM 3765 C CA . LYS B 1 95 ? -14.375 5.113 24.516 1 98.06 95 LYS B CA 1
ATOM 3766 C C . LYS B 1 95 ? -12.875 4.852 24.344 1 98.06 95 LYS B C 1
ATOM 3768 O O . LYS B 1 95 ? -12.102 4.992 25.281 1 98.06 95 LYS B O 1
ATOM 3773 N N . HIS B 1 96 ? -12.438 4.531 23.172 1 98.19 96 HIS B N 1
ATOM 3774 C CA . HIS B 1 96 ? -11.047 4.133 22.938 1 98.19 96 HIS B CA 1
ATOM 3775 C C . HIS B 1 96 ? -10.203 5.328 22.516 1 98.19 96 HIS B C 1
ATOM 3777 O O . HIS B 1 96 ? -8.969 5.25 22.5 1 98.19 96 HIS B O 1
ATOM 3783 N N . CYS B 1 97 ? -10.773 6.43 22.156 1 97.88 97 CYS B N 1
ATOM 3784 C CA . CYS B 1 97 ? -10.07 7.562 21.562 1 97.88 97 CYS B CA 1
ATOM 3785 C C . CYS B 1 97 ? -8.961 8.062 22.469 1 97.88 97 CYS B C 1
ATOM 3787 O O . CYS B 1 97 ? -7.859 8.367 22 1 97.88 97 CYS B O 1
ATOM 3789 N N . PRO B 1 98 ? -9.203 8.172 23.797 1 97.25 98 PRO B N 1
ATOM 3790 C CA . PRO B 1 98 ? -8.102 8.617 24.656 1 97.25 98 PRO B CA 1
ATOM 3791 C C . PRO B 1 98 ? -6.883 7.699 24.578 1 97.25 98 PRO B C 1
ATOM 3793 O O . PRO B 1 98 ? -5.746 8.18 24.531 1 97.25 98 PRO B O 1
ATOM 3796 N N . ARG B 1 99 ? -7.117 6.449 24.562 1 97 99 ARG B N 1
ATOM 3797 C CA . ARG B 1 99 ? -6.016 5.496 24.453 1 97 99 ARG B CA 1
ATOM 3798 C C . ARG B 1 99 ? -5.383 5.531 23.078 1 97 99 ARG B C 1
ATOM 3800 O O . ARG B 1 99 ? -4.168 5.371 22.938 1 97 99 ARG B O 1
ATOM 3807 N N . PHE B 1 100 ? -6.223 5.664 22.047 1 97.81 100 PHE B N 1
ATOM 3808 C CA . PHE B 1 100 ? -5.699 5.844 20.688 1 97.81 100 PHE B CA 1
ATOM 3809 C C . PHE B 1 100 ? -4.711 7.004 20.656 1 97.81 100 PHE B C 1
ATOM 3811 O O . PHE B 1 100 ? -3.613 6.871 20.109 1 97.81 100 PHE B O 1
ATOM 3818 N N . ARG B 1 101 ? -5.109 8.102 21.234 1 96.5 101 ARG B N 1
ATOM 3819 C CA . ARG B 1 101 ? -4.277 9.297 21.203 1 96.5 101 ARG B CA 1
ATOM 3820 C C . ARG B 1 101 ? -2.92 9.039 21.859 1 96.5 101 ARG B C 1
ATOM 3822 O O . ARG B 1 101 ? -1.887 9.461 21.328 1 96.5 101 ARG B O 1
ATOM 3829 N N . ASN B 1 102 ? -2.916 8.312 22.906 1 96.19 102 ASN B N 1
ATOM 3830 C CA . ASN B 1 102 ? -1.703 8.055 23.672 1 96.19 102 ASN B CA 1
ATOM 3831 C C . ASN B 1 102 ? -0.755 7.117 22.922 1 96.19 102 ASN B C 1
ATOM 3833 O O . ASN B 1 102 ? 0.45 7.113 23.188 1 96.19 102 ASN B O 1
ATOM 3837 N N . VAL B 1 103 ? -1.316 6.383 22.016 1 97 103 VAL B N 1
ATOM 3838 C CA . VAL B 1 103 ? -0.486 5.371 21.375 1 97 103 VAL B CA 1
ATOM 3839 C C . VAL B 1 103 ? -0.158 5.812 19.938 1 97 103 VAL B C 1
ATOM 3841 O O . VAL B 1 103 ? 0.999 5.754 19.516 1 97 103 VAL B O 1
ATOM 3844 N N . TYR B 1 104 ? -1.105 6.285 19.219 1 96.62 104 TYR B N 1
ATOM 3845 C CA . TYR B 1 104 ? -0.924 6.57 17.797 1 96.62 104 TYR B CA 1
ATOM 3846 C C . TYR B 1 104 ? -0.159 7.875 17.609 1 96.62 104 TYR B C 1
ATOM 3848 O O . TYR B 1 104 ? 0.667 7.984 16.703 1 96.62 104 TYR B O 1
ATOM 3856 N N . VAL B 1 105 ? -0.448 8.922 18.422 1 95 105 VAL B N 1
ATOM 3857 C CA . VAL B 1 105 ? 0.197 10.219 18.219 1 95 105 VAL B CA 1
ATOM 3858 C C . VAL B 1 105 ? 1.71 10.07 18.375 1 95 105 VAL B C 1
ATOM 3860 O O . VAL B 1 105 ? 2.469 10.461 17.484 1 95 105 VAL B O 1
ATOM 3863 N N . PRO B 1 106 ? 2.184 9.445 19.453 1 94.31 106 PRO B N 1
ATOM 3864 C CA . PRO B 1 106 ? 3.635 9.273 19.562 1 94.31 106 PRO B CA 1
ATOM 3865 C C . PRO B 1 106 ? 4.203 8.398 18.438 1 94.31 106 PRO B C 1
ATOM 3867 O O . PRO B 1 106 ? 5.293 8.672 17.938 1 94.31 106 PRO B O 1
ATOM 3870 N N . TYR B 1 107 ? 3.523 7.363 18.062 1 95.88 107 TYR B N 1
ATOM 3871 C CA . TYR B 1 107 ? 4.012 6.496 17 1 95.88 107 TYR B CA 1
ATOM 3872 C C . TYR B 1 107 ? 4.16 7.27 15.695 1 95.88 107 TYR B C 1
ATOM 3874 O O . TYR B 1 107 ? 5.18 7.148 15.008 1 95.88 107 TYR B O 1
ATOM 3882 N N . LEU B 1 108 ? 3.166 7.98 15.383 1 93.19 108 LEU B N 1
ATOM 3883 C CA . LEU B 1 108 ? 3.162 8.719 14.125 1 93.19 108 LEU B CA 1
ATOM 3884 C C . LEU B 1 108 ? 4.199 9.844 14.148 1 93.19 108 LEU B C 1
ATOM 3886 O O . LEU B 1 108 ? 4.801 10.156 13.117 1 93.19 108 LEU B O 1
ATOM 3890 N N . THR B 1 109 ? 4.387 10.438 15.281 1 90.88 109 THR B N 1
ATOM 3891 C CA . THR B 1 109 ? 5.402 11.477 15.438 1 90.88 109 THR B CA 1
ATOM 3892 C C . THR B 1 109 ? 6.793 10.914 15.156 1 90.88 109 THR B C 1
ATOM 3894 O O . THR B 1 109 ? 7.66 11.625 14.648 1 90.88 109 THR B O 1
ATOM 3897 N N . ASN B 1 110 ? 6.906 9.664 15.414 1 90.56 110 ASN B N 1
ATOM 3898 C CA . ASN B 1 110 ? 8.195 9.008 15.25 1 90.56 110 ASN B CA 1
ATOM 3899 C C . ASN B 1 110 ? 8.414 8.562 13.805 1 90.56 110 ASN B C 1
ATOM 3901 O O . ASN B 1 110 ? 9.484 8.055 13.461 1 90.56 110 ASN B O 1
ATOM 3905 N N . GLN B 1 111 ? 7.547 8.797 12.961 1 86.62 111 GLN B N 1
ATOM 3906 C CA . GLN B 1 111 ? 7.559 8.219 11.617 1 86.62 111 GLN B CA 1
ATOM 3907 C C . GLN B 1 111 ? 8.758 8.727 10.812 1 86.62 111 GLN B C 1
ATOM 3909 O O . GLN B 1 111 ? 9.352 7.977 10.039 1 86.62 111 GLN B O 1
ATOM 3914 N N . SER B 1 112 ? 9.047 9.977 10.984 1 83 112 SER B N 1
ATOM 3915 C CA . SER B 1 112 ? 10.195 10.508 10.25 1 83 112 SER B CA 1
ATOM 3916 C C . SER B 1 112 ? 11.477 9.773 10.625 1 83 112 SER B C 1
ATOM 3918 O O . SER B 1 112 ? 12.273 9.43 9.75 1 83 112 SER B O 1
ATOM 3920 N N . TYR B 1 113 ? 11.648 9.531 11.883 1 88.12 113 TYR B N 1
ATOM 3921 C CA . TYR B 1 113 ? 12.812 8.789 12.359 1 88.12 113 TYR B CA 1
ATOM 3922 C C . TYR B 1 113 ? 12.773 7.344 11.883 1 88.12 113 TYR B C 1
ATOM 3924 O O . TYR B 1 113 ? 13.805 6.762 11.562 1 88.12 113 TYR B O 1
ATOM 3932 N N . GLN B 1 114 ? 11.625 6.891 11.883 1 93.44 114 GLN B N 1
ATOM 3933 C CA . GLN B 1 114 ? 11.438 5.523 11.406 1 93.44 114 GLN B CA 1
ATOM 3934 C C . GLN B 1 114 ? 11.867 5.375 9.953 1 93.44 114 GLN B C 1
ATOM 3936 O O . GLN B 1 114 ? 12.617 4.461 9.617 1 93.44 114 GLN B O 1
ATOM 3941 N N . ASP B 1 115 ? 11.508 6.234 9.125 1 88.5 115 ASP B N 1
ATOM 3942 C CA . ASP B 1 115 ? 11.828 6.211 7.699 1 88.5 115 ASP B CA 1
ATOM 3943 C C . ASP B 1 115 ? 13.32 6.398 7.465 1 88.5 115 ASP B C 1
ATOM 3945 O O . ASP B 1 115 ? 13.922 5.699 6.641 1 88.5 115 ASP B O 1
ATOM 3949 N N . LYS B 1 116 ? 13.891 7.309 8.156 1 89.12 116 LYS B N 1
ATOM 3950 C CA . LYS B 1 116 ? 15.32 7.562 8.031 1 89.12 116 LYS B CA 1
ATOM 3951 C C . LYS B 1 116 ? 16.141 6.352 8.469 1 89.12 116 LYS B C 1
ATOM 3953 O O . LYS B 1 116 ? 17.125 6 7.824 1 89.12 116 LYS B O 1
ATOM 3958 N N . THR B 1 117 ? 15.75 5.824 9.555 1 94.94 117 THR B N 1
ATOM 3959 C CA . THR B 1 117 ? 16.438 4.648 10.062 1 94.94 117 THR B CA 1
ATOM 3960 C C . THR B 1 117 ? 16.328 3.486 9.078 1 94.94 117 THR B C 1
ATOM 3962 O O . THR B 1 117 ? 17.312 2.803 8.805 1 94.94 117 THR B O 1
ATOM 3965 N N . TYR B 1 118 ? 15.234 3.252 8.555 1 95.19 118 TYR B N 1
ATOM 3966 C CA . TYR B 1 118 ? 15.008 2.193 7.578 1 95.19 118 TYR B CA 1
ATOM 3967 C C . TYR B 1 118 ? 15.891 2.389 6.352 1 95.19 118 TYR B C 1
ATOM 3969 O O . TYR B 1 118 ? 16.562 1.453 5.906 1 95.19 118 TYR B O 1
ATOM 3977 N N . GLN B 1 119 ? 15.867 3.566 5.844 1 89 119 GLN B N 1
ATOM 3978 C CA . GLN B 1 119 ? 16.656 3.875 4.652 1 89 119 GLN B CA 1
ATOM 3979 C C . GLN B 1 119 ? 18.141 3.697 4.906 1 89 119 GLN B C 1
ATOM 3981 O O . GLN B 1 119 ? 18.859 3.137 4.074 1 89 119 GLN B O 1
ATOM 3986 N N . ARG B 1 120 ? 18.562 4.223 5.996 1 94 120 ARG B N 1
ATOM 3987 C CA . ARG B 1 120 ? 19.969 4.086 6.355 1 94 120 ARG B CA 1
ATOM 3988 C C . ARG B 1 120 ? 20.375 2.619 6.449 1 94 120 ARG B C 1
ATOM 3990 O O . ARG B 1 120 ? 21.406 2.219 5.906 1 94 120 ARG B O 1
ATOM 3997 N N . LEU B 1 121 ? 19.531 1.885 7.129 1 95.38 121 LEU B N 1
ATOM 3998 C CA . LEU B 1 121 ? 19.812 0.465 7.305 1 95.38 121 LEU B CA 1
ATOM 3999 C C . LEU B 1 121 ? 19.812 -0.26 5.965 1 95.38 121 LEU B C 1
ATOM 4001 O O . LEU B 1 121 ? 20.656 -1.111 5.707 1 95.38 121 LEU B O 1
ATOM 4005 N N . MET B 1 122 ? 18.953 0.06 5.078 1 91.56 122 MET B N 1
ATOM 4006 C CA . MET B 1 122 ? 18.844 -0.555 3.76 1 91.56 122 MET B CA 1
ATOM 4007 C C . MET B 1 122 ? 20.062 -0.214 2.902 1 91.56 122 MET B C 1
ATOM 4009 O O . MET B 1 122 ? 20.484 -1.024 2.08 1 91.56 122 MET B O 1
ATOM 4013 N N . GLU B 1 123 ? 20.578 0.89 3.104 1 89 123 GLU B N 1
ATOM 4014 C CA . GLU B 1 123 ? 21.688 1.368 2.289 1 89 123 GLU B CA 1
ATOM 4015 C C . GLU B 1 123 ? 23.031 0.923 2.867 1 89 123 GLU B C 1
ATOM 4017 O O . GLU B 1 123 ? 23.938 0.557 2.121 1 89 123 GLU B O 1
ATOM 4022 N N . GLU B 1 124 ? 23.125 0.933 4.168 1 92.44 124 GLU B N 1
ATOM 4023 C CA . GLU B 1 124 ? 24.422 0.783 4.801 1 92.44 124 GLU B CA 1
ATOM 4024 C C . GLU B 1 124 ? 24.641 -0.647 5.285 1 92.44 124 GLU B C 1
ATOM 4026 O O . GLU B 1 124 ? 25.781 -1.083 5.461 1 92.44 124 GLU B O 1
ATOM 4031 N N . SER B 1 125 ? 23.594 -1.312 5.598 1 93.12 125 SER B N 1
ATOM 4032 C CA . SER B 1 125 ? 23.734 -2.648 6.172 1 93.12 125 SER B CA 1
ATOM 4033 C C . SER B 1 125 ? 23.266 -3.719 5.191 1 93.12 125 SER B C 1
ATOM 4035 O O . SER B 1 125 ? 22.062 -3.941 5.031 1 93.12 125 SER B O 1
ATOM 4037 N N . HIS B 1 126 ? 24.266 -4.461 4.684 1 92.69 126 HIS B N 1
ATOM 4038 C CA . HIS B 1 126 ? 23.938 -5.547 3.766 1 92.69 126 HIS B CA 1
ATOM 4039 C C . HIS B 1 126 ? 23.203 -6.672 4.477 1 92.69 126 HIS B C 1
ATOM 4041 O O . HIS B 1 126 ? 22.297 -7.281 3.906 1 92.69 126 HIS B O 1
ATOM 4047 N N . GLU B 1 127 ? 23.594 -6.918 5.633 1 94.88 127 GLU B N 1
ATOM 4048 C CA . GLU B 1 127 ? 22.969 -7.973 6.418 1 94.88 127 GLU B CA 1
ATOM 4049 C C . GLU B 1 127 ? 21.5 -7.648 6.688 1 94.88 127 GLU B C 1
ATOM 4051 O O . GLU B 1 127 ? 20.641 -8.531 6.617 1 94.88 127 GLU B O 1
ATOM 4056 N N . PHE B 1 128 ? 21.25 -6.43 7.043 1 97 128 PHE B N 1
ATOM 4057 C CA . PHE B 1 128 ? 19.875 -6.004 7.277 1 97 128 PHE B CA 1
ATOM 4058 C C . PHE B 1 128 ? 19.016 -6.199 6.027 1 97 128 PHE B C 1
ATOM 4060 O O . PHE B 1 128 ? 17.922 -6.742 6.098 1 97 128 PHE B O 1
ATOM 4067 N N . ARG B 1 129 ? 19.5 -5.828 4.98 1 93.81 129 ARG B N 1
ATOM 4068 C CA . ARG B 1 129 ? 18.797 -5.957 3.709 1 93.81 129 ARG B CA 1
ATOM 4069 C C . ARG B 1 129 ? 18.484 -7.418 3.406 1 93.81 129 ARG B C 1
ATOM 4071 O O . ARG B 1 129 ? 17.359 -7.746 3.018 1 93.81 129 ARG B O 1
ATOM 4078 N N . ARG B 1 130 ? 19.438 -8.219 3.572 1 94.06 130 ARG B N 1
ATOM 4079 C CA . ARG B 1 130 ? 19.297 -9.641 3.291 1 94.06 130 ARG B CA 1
ATOM 4080 C C . ARG B 1 130 ? 18.234 -10.266 4.188 1 94.06 130 ARG B C 1
ATOM 4082 O O . ARG B 1 130 ? 17.375 -11.008 3.709 1 94.06 130 ARG B O 1
ATOM 4089 N N . VAL B 1 131 ? 18.281 -9.984 5.387 1 96.44 131 VAL B N 1
ATOM 4090 C CA . VAL B 1 131 ? 17.375 -10.578 6.355 1 96.44 131 VAL B CA 1
ATOM 4091 C C . VAL B 1 131 ? 15.953 -10.078 6.094 1 96.44 131 VAL B C 1
ATOM 4093 O O . VAL B 1 131 ? 14.992 -10.852 6.141 1 96.44 131 VAL B O 1
ATOM 4096 N N . VAL B 1 132 ? 15.812 -8.781 5.855 1 96.25 132 VAL B N 1
ATOM 4097 C CA . VAL B 1 132 ? 14.5 -8.203 5.594 1 96.25 132 VAL B CA 1
ATOM 4098 C C . VAL B 1 132 ? 13.898 -8.828 4.336 1 96.25 132 VAL B C 1
ATOM 4100 O O . VAL B 1 132 ? 12.719 -9.188 4.316 1 96.25 132 VAL B O 1
ATOM 4103 N N . GLU B 1 133 ? 14.688 -9 3.391 1 91.69 133 GLU B N 1
ATOM 4104 C CA . GLU B 1 133 ? 14.227 -9.625 2.156 1 91.69 133 GLU B CA 1
ATOM 4105 C C . GLU B 1 133 ? 13.766 -11.055 2.404 1 91.69 133 GLU B C 1
ATOM 4107 O O . GLU B 1 133 ? 12.75 -11.492 1.845 1 91.69 133 GLU B O 1
ATOM 4112 N N . LYS B 1 134 ? 14.516 -11.75 3.117 1 93.88 134 LYS B N 1
ATOM 4113 C CA . LYS B 1 134 ? 14.164 -13.117 3.467 1 93.88 134 LYS B CA 1
ATOM 4114 C C . LYS B 1 134 ? 12.836 -13.18 4.207 1 93.88 134 LYS B C 1
ATOM 4116 O O . LYS B 1 134 ? 11.984 -14.016 3.896 1 93.88 134 LYS B O 1
ATOM 4121 N N . LEU B 1 135 ? 12.648 -12.312 5.141 1 95.38 135 LEU B N 1
ATOM 4122 C CA . LEU B 1 135 ? 11.422 -12.281 5.93 1 95.38 135 LEU B CA 1
ATOM 4123 C C . LEU B 1 135 ? 10.234 -11.883 5.07 1 95.38 135 LEU B C 1
ATOM 4125 O O . LEU B 1 135 ? 9.125 -12.398 5.258 1 95.38 135 LEU B O 1
ATOM 4129 N N . GLU B 1 136 ? 10.461 -11 4.152 1 92.12 136 GLU B N 1
ATOM 4130 C CA . GLU B 1 136 ? 9.398 -10.531 3.262 1 92.12 136 GLU B CA 1
ATOM 4131 C C . GLU B 1 136 ? 8.922 -11.648 2.334 1 92.12 136 GLU B C 1
ATOM 4133 O O . GLU B 1 136 ? 7.805 -11.602 1.825 1 92.12 136 GLU B O 1
ATOM 4138 N N . ARG B 1 137 ? 9.711 -12.633 2.111 1 87.5 137 ARG B N 1
ATOM 4139 C CA . ARG B 1 137 ? 9.375 -13.734 1.22 1 87.5 137 ARG B CA 1
ATOM 4140 C C . ARG B 1 137 ? 8.414 -14.711 1.893 1 87.5 137 ARG B C 1
ATOM 4142 O O . ARG B 1 137 ? 7.801 -15.547 1.226 1 87.5 137 ARG B O 1
ATOM 4149 N N . ASN B 1 138 ? 8.344 -14.578 3.213 1 89.5 138 ASN B N 1
ATOM 4150 C CA . ASN B 1 138 ? 7.336 -15.367 3.912 1 89.5 138 ASN B CA 1
ATOM 4151 C C . ASN B 1 138 ? 5.938 -15.125 3.352 1 89.5 138 ASN B C 1
ATOM 4153 O O . ASN B 1 138 ? 5.492 -13.984 3.258 1 89.5 138 ASN B O 1
ATOM 4157 N N . PRO B 1 139 ? 5.227 -16.156 3.025 1 84.81 139 PRO B N 1
ATOM 4158 C CA . PRO B 1 139 ? 3.896 -16.016 2.426 1 84.81 139 PRO B CA 1
ATOM 4159 C C . PRO B 1 139 ? 2.926 -15.25 3.316 1 84.81 139 PRO B C 1
ATOM 4161 O O . PRO B 1 139 ? 1.985 -14.625 2.816 1 84.81 139 PRO B O 1
ATOM 4164 N N . VAL B 1 140 ? 3.174 -15.266 4.57 1 89.25 140 VAL B N 1
ATOM 4165 C CA . VAL B 1 140 ? 2.27 -14.578 5.484 1 89.25 140 VAL B CA 1
ATOM 4166 C C . VAL B 1 140 ? 2.291 -13.078 5.199 1 89.25 140 VAL B C 1
ATOM 4168 O O . VAL B 1 140 ? 1.326 -12.375 5.5 1 89.25 140 VAL B O 1
ATOM 4171 N N . CYS B 1 141 ? 3.35 -12.586 4.59 1 90.31 141 CYS B N 1
ATOM 4172 C CA 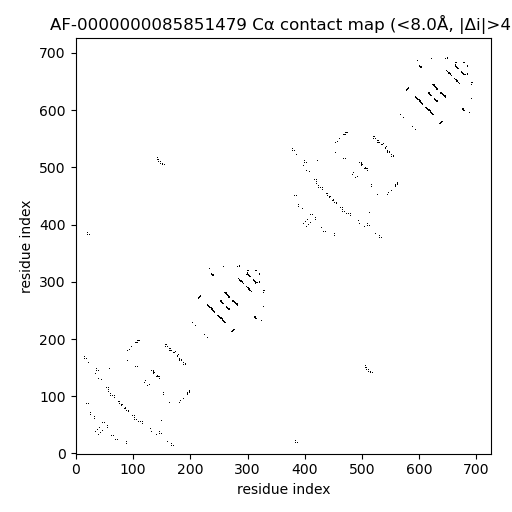. CYS B 1 141 ? 3.502 -11.156 4.32 1 90.31 141 CYS B CA 1
ATOM 4173 C C . CYS B 1 141 ? 2.707 -10.75 3.086 1 90.31 141 CYS B C 1
ATOM 4175 O O . CYS B 1 141 ? 2.496 -9.562 2.846 1 90.31 141 CYS B O 1
ATOM 4177 N N . GLN B 1 142 ? 2.287 -11.703 2.379 1 82.62 142 GLN B N 1
ATOM 4178 C CA . GLN B 1 142 ? 1.513 -11.43 1.175 1 82.62 142 GLN B CA 1
ATOM 4179 C C . GLN B 1 142 ? 2.236 -10.43 0.272 1 82.62 142 GLN B C 1
ATOM 4181 O O . GLN B 1 142 ? 1.629 -9.477 -0.219 1 82.62 142 GLN B O 1
ATOM 4186 N N . ARG B 1 143 ? 3.602 -10.578 0.247 1 81 143 ARG B N 1
ATOM 4187 C CA . ARG B 1 143 ? 4.496 -9.82 -0.623 1 81 143 ARG B CA 1
ATOM 4188 C C . ARG B 1 143 ? 4.551 -8.352 -0.213 1 81 143 ARG B C 1
ATOM 4190 O O . ARG B 1 143 ? 5.012 -7.504 -0.98 1 81 143 ARG B O 1
ATOM 4197 N N . LEU B 1 144 ? 4.105 -8.039 0.976 1 87.25 144 LEU B N 1
ATOM 4198 C CA . LEU B 1 144 ? 4.223 -6.676 1.481 1 87.25 144 LEU B CA 1
ATOM 4199 C C . LEU B 1 144 ? 5.598 -6.441 2.1 1 87.25 144 LEU B C 1
ATOM 4201 O O . LEU B 1 144 ? 6.074 -7.258 2.891 1 87.25 144 LEU B O 1
ATOM 4205 N N . PRO B 1 145 ? 6.18 -5.371 1.701 1 90 145 PRO B N 1
ATOM 4206 C CA . PRO B 1 145 ? 7.461 -5.047 2.33 1 90 145 PRO B CA 1
ATOM 4207 C C . PRO B 1 145 ? 7.305 -4.516 3.752 1 90 145 PRO B C 1
ATOM 4209 O O . PRO B 1 145 ? 6.219 -4.07 4.133 1 90 145 PRO B O 1
ATOM 4212 N N . LEU B 1 146 ? 8.383 -4.625 4.5 1 94.25 146 LEU B N 1
ATOM 4213 C CA . LEU B 1 146 ? 8.383 -4.148 5.879 1 94.25 146 LEU B CA 1
ATOM 4214 C C . LEU B 1 146 ? 7.93 -2.693 5.949 1 94.25 146 LEU B C 1
ATOM 4216 O O . LEU B 1 146 ? 7.156 -2.324 6.836 1 94.25 146 LEU B O 1
ATOM 4220 N N . ARG B 1 147 ? 8.359 -1.868 5.035 1 90.69 147 ARG B N 1
ATOM 4221 C CA . ARG B 1 147 ? 8.023 -0.447 5.016 1 90.69 147 ARG B CA 1
ATOM 4222 C C . ARG B 1 147 ? 6.516 -0.239 4.941 1 90.69 147 ARG B C 1
ATOM 4224 O O . ARG B 1 147 ? 5.98 0.693 5.547 1 90.69 147 ARG B O 1
ATOM 4231 N N . SER B 1 148 ? 5.824 -1.084 4.25 1 90.31 148 SER B N 1
ATOM 4232 C CA . SER B 1 148 ? 4.375 -0.982 4.102 1 90.31 148 SER B CA 1
ATOM 4233 C C . SER B 1 148 ? 3.658 -1.303 5.406 1 90.31 148 SER B C 1
ATOM 4235 O O . SER B 1 148 ? 2.615 -0.717 5.707 1 90.31 148 SER B O 1
ATOM 4237 N N . PHE B 1 149 ? 4.207 -2.236 6.117 1 93.88 149 PHE B N 1
ATOM 4238 C CA . PHE B 1 149 ? 3.621 -2.57 7.41 1 93.88 149 PHE B CA 1
ATOM 4239 C C . PHE B 1 149 ? 3.766 -1.409 8.383 1 93.88 149 PHE B C 1
ATOM 4241 O O . PHE B 1 149 ? 2.869 -1.153 9.195 1 93.88 149 PHE B O 1
ATOM 4248 N N . LEU B 1 150 ? 4.895 -0.73 8.258 1 94.19 150 LEU B N 1
ATOM 4249 C CA . LEU B 1 150 ? 5.223 0.321 9.211 1 94.19 150 LEU B CA 1
ATOM 4250 C C . LEU B 1 150 ? 4.301 1.522 9.039 1 94.19 150 LEU B C 1
ATOM 4252 O O . LEU B 1 150 ? 4.113 2.307 9.969 1 94.19 150 LEU B O 1
ATOM 4256 N N . ILE B 1 151 ? 3.639 1.704 7.938 1 92.44 151 ILE B N 1
ATOM 4257 C CA . ILE B 1 151 ? 2.803 2.871 7.672 1 92.44 151 ILE B CA 1
ATOM 4258 C C . ILE B 1 151 ? 1.349 2.549 8.008 1 92.44 151 ILE B C 1
ATOM 4260 O O . ILE B 1 151 ? 0.504 3.447 8.055 1 92.44 151 ILE B O 1
ATOM 4264 N N . LEU B 1 152 ? 1.02 1.355 8.344 1 94.56 152 LEU B N 1
ATOM 4265 C CA . LEU B 1 152 ? -0.344 0.869 8.523 1 94.56 152 LEU B CA 1
ATOM 4266 C C . LEU B 1 152 ? -1.062 1.652 9.617 1 94.56 152 LEU B C 1
ATOM 4268 O O . LEU B 1 152 ? -2.232 2.01 9.461 1 94.56 152 LEU B O 1
ATOM 4272 N N . PRO B 1 153 ? -0.428 1.957 10.734 1 95.25 153 PRO B N 1
ATOM 4273 C CA . PRO B 1 153 ? -1.134 2.674 11.797 1 95.25 153 PRO B CA 1
ATOM 4274 C C . PRO B 1 153 ? -1.654 4.039 11.344 1 95.25 153 PRO B C 1
ATOM 4276 O O . PRO B 1 153 ? -2.766 4.43 11.711 1 95.25 153 PRO B O 1
ATOM 4279 N N . PHE B 1 154 ? -0.898 4.73 10.57 1 91.56 154 PHE B N 1
ATOM 4280 C CA . PHE B 1 154 ? -1.371 5.992 10.023 1 91.56 154 PHE B CA 1
ATOM 4281 C C . PHE B 1 154 ? -2.592 5.773 9.133 1 91.56 154 PHE B C 1
ATOM 4283 O O . PHE B 1 154 ? -3.578 6.504 9.234 1 91.56 154 PHE B O 1
ATOM 4290 N N . GLN B 1 155 ? -2.506 4.809 8.297 1 89.69 155 GLN B N 1
ATOM 4291 C CA . GLN B 1 155 ? -3.586 4.504 7.363 1 89.69 155 GLN B CA 1
ATOM 4292 C C . GLN B 1 155 ? -4.859 4.105 8.109 1 89.69 155 GLN B C 1
ATOM 4294 O O . GLN B 1 155 ? -5.965 4.434 7.68 1 89.69 155 GLN B O 1
ATOM 4299 N N . ARG B 1 156 ? -4.617 3.471 9.164 1 95.5 156 ARG B N 1
ATOM 4300 C CA . ARG B 1 156 ? -5.758 2.961 9.922 1 95.5 156 ARG B CA 1
ATOM 4301 C C . ARG B 1 156 ? -6.586 4.105 10.492 1 95.5 156 ARG B C 1
ATOM 4303 O O . ARG B 1 156 ? -7.809 4.129 10.336 1 95.5 156 ARG B O 1
ATOM 4310 N N . ILE B 1 157 ? -5.918 5.016 11.172 1 94.69 157 ILE B N 1
ATOM 4311 C CA . ILE B 1 157 ? -6.652 6.09 11.836 1 94.69 157 ILE B CA 1
ATOM 4312 C C . ILE B 1 157 ? -7.367 6.945 10.789 1 94.69 157 ILE B C 1
ATOM 4314 O O . ILE B 1 157 ? -8.492 7.391 11.008 1 94.69 157 ILE B O 1
ATOM 4318 N N . THR B 1 158 ? -6.77 7.195 9.672 1 91.62 158 THR B N 1
ATOM 4319 C CA . THR B 1 158 ? -7.391 7.969 8.594 1 91.62 158 THR B CA 1
ATOM 4320 C C . THR B 1 158 ? -8.586 7.219 8.016 1 91.62 158 THR B C 1
ATOM 4322 O O . THR B 1 158 ? -9.625 7.816 7.746 1 91.62 158 THR B O 1
ATOM 4325 N N . ARG B 1 159 ? -8.398 5.93 7.852 1 90.81 159 ARG B N 1
ATOM 4326 C CA . ARG B 1 159 ? -9.492 5.113 7.332 1 90.81 159 ARG B CA 1
ATOM 4327 C C . ARG B 1 159 ? -10.656 5.07 8.312 1 90.81 159 ARG B C 1
ATOM 4329 O O . ARG B 1 159 ? -11.82 5.066 7.91 1 90.81 159 ARG B O 1
ATOM 4336 N N . LEU B 1 160 ? -10.352 4.914 9.547 1 96.19 160 LEU B N 1
ATOM 4337 C CA . LEU B 1 160 ? -11.375 4.879 10.586 1 96.19 160 LEU B CA 1
ATOM 4338 C C . LEU B 1 160 ? -12.219 6.148 10.555 1 96.19 160 LEU B C 1
ATOM 4340 O O . LEU B 1 160 ? -13.445 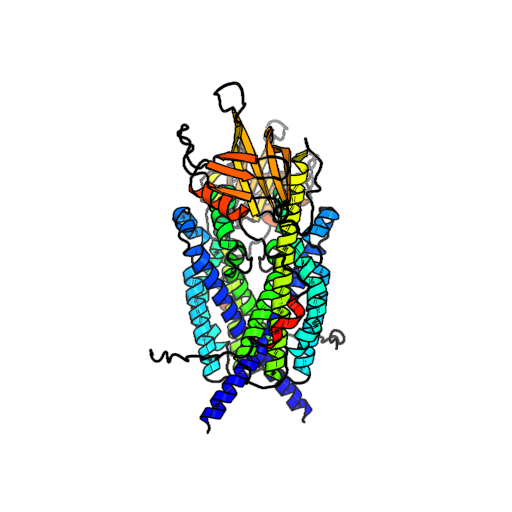6.09 10.688 1 96.19 160 LEU B O 1
ATOM 4344 N N . LYS B 1 161 ? -11.625 7.277 10.406 1 96.19 161 LYS B N 1
ATOM 4345 C CA . LYS B 1 161 ? -12.336 8.547 10.289 1 96.19 161 LYS B CA 1
ATOM 4346 C C . LYS B 1 161 ? -13.281 8.531 9.086 1 96.19 161 LYS B C 1
ATOM 4348 O O . LYS B 1 161 ? -14.43 8.953 9.195 1 96.19 161 LYS B O 1
ATOM 4353 N N . LEU B 1 162 ? -12.766 8.047 7.984 1 92.12 162 LEU B N 1
ATOM 4354 C CA . LEU B 1 162 ? -13.57 7.984 6.77 1 92.12 162 LEU B CA 1
ATOM 4355 C C . LEU B 1 162 ? -14.773 7.07 6.957 1 92.12 162 LEU B C 1
ATOM 4357 O O . LEU B 1 162 ? -15.867 7.379 6.484 1 92.12 162 LEU B O 1
ATOM 4361 N N . LEU B 1 163 ? -14.578 5.961 7.609 1 93.56 163 LEU B N 1
ATOM 4362 C CA . LEU B 1 163 ? -15.664 5.031 7.879 1 93.56 163 LEU B CA 1
ATOM 4363 C C . LEU B 1 163 ? -16.719 5.672 8.766 1 93.56 163 LEU B C 1
ATOM 4365 O O . LEU B 1 163 ? -17.922 5.512 8.531 1 93.56 163 LEU B O 1
ATOM 4369 N N . VAL B 1 164 ? -16.297 6.398 9.766 1 97.25 164 VAL B N 1
ATOM 4370 C CA . VAL B 1 164 ? -17.234 7.059 10.672 1 97.25 164 VAL B CA 1
ATOM 4371 C C . VAL B 1 164 ? -17.953 8.172 9.93 1 97.25 164 VAL B C 1
ATOM 4373 O O . VAL B 1 164 ? -19.141 8.406 10.164 1 97.25 164 VAL B O 1
ATOM 4376 N N . GLN B 1 165 ? -17.25 8.867 9.078 1 95.81 165 GLN B N 1
ATOM 4377 C CA . GLN B 1 165 ? -17.875 9.867 8.234 1 95.81 165 GLN B CA 1
ATOM 4378 C C . GLN B 1 165 ? -19.016 9.258 7.406 1 95.81 165 GLN B C 1
ATOM 4380 O O . GLN B 1 165 ? -20.062 9.859 7.242 1 95.81 165 GLN B O 1
ATOM 4385 N N . ASN B 1 166 ? -18.781 8.109 6.898 1 91.75 166 ASN B N 1
ATOM 4386 C CA . ASN B 1 166 ? -19.812 7.391 6.152 1 91.75 166 ASN B CA 1
ATOM 4387 C C . ASN B 1 166 ? -21 7.023 7.047 1 91.75 166 ASN B C 1
ATOM 4389 O O . ASN B 1 166 ? -22.141 7.043 6.602 1 91.75 166 ASN B O 1
ATOM 4393 N N . ILE B 1 167 ? -20.734 6.672 8.242 1 94.44 167 ILE B N 1
ATOM 4394 C CA . ILE B 1 167 ? -21.797 6.352 9.195 1 94.44 167 ILE B CA 1
ATOM 4395 C C . ILE B 1 167 ? -22.641 7.598 9.469 1 94.44 167 ILE B C 1
ATOM 4397 O O . ILE B 1 167 ? -23.859 7.527 9.5 1 94.44 167 ILE B O 1
ATOM 4401 N N . VAL B 1 168 ? -22.016 8.742 9.648 1 96.06 168 VAL B N 1
ATOM 4402 C CA . VAL B 1 168 ? -22.719 9.992 9.898 1 96.06 168 VAL B CA 1
ATOM 4403 C C . VAL B 1 168 ? -23.656 10.297 8.734 1 96.06 168 VAL B C 1
ATOM 4405 O O . VAL B 1 168 ? -24.828 10.656 8.945 1 96.06 168 VAL B O 1
ATOM 4408 N N . LYS B 1 169 ? -23.188 10.109 7.578 1 93.56 169 LYS B N 1
ATOM 4409 C CA . LYS B 1 169 ? -23.953 10.422 6.371 1 93.56 169 LYS B CA 1
ATOM 4410 C C . LYS B 1 169 ? -25.172 9.523 6.25 1 93.56 169 LYS B C 1
ATOM 4412 O O . LYS B 1 169 ? -26.203 9.93 5.688 1 93.56 169 LYS B O 1
ATOM 4417 N N . ARG B 1 170 ? -25.125 8.352 6.887 1 90 170 ARG B N 1
ATOM 4418 C CA . ARG B 1 170 ? -26.172 7.352 6.672 1 90 170 ARG B CA 1
ATOM 4419 C C . ARG B 1 170 ? -27.062 7.211 7.902 1 90 170 ARG B C 1
ATOM 4421 O O . ARG B 1 170 ? -28.062 6.484 7.875 1 90 170 ARG B O 1
ATOM 4428 N N . THR B 1 171 ? -26.703 7.895 8.914 1 92.25 171 THR B N 1
ATOM 4429 C CA . THR B 1 171 ? -27.484 7.84 10.148 1 92.25 171 THR B CA 1
ATOM 4430 C C . THR B 1 171 ? -28.578 8.906 10.141 1 92.25 171 THR B C 1
ATOM 4432 O O . THR B 1 171 ? -28.375 10.016 9.664 1 92.25 171 THR B O 1
ATOM 4435 N N . ALA B 1 172 ? -29.828 8.523 10.648 1 91.19 172 ALA B N 1
ATOM 4436 C CA . ALA B 1 172 ? -30.953 9.453 10.711 1 91.19 172 ALA B CA 1
ATOM 4437 C C . ALA B 1 172 ? -30.609 10.695 11.523 1 91.19 172 ALA B C 1
ATOM 4439 O O . ALA B 1 172 ? -30 10.594 12.594 1 91.19 172 ALA B O 1
ATOM 4440 N N . PRO B 1 173 ? -31.016 11.859 10.984 1 92.38 173 PRO B N 1
ATOM 4441 C CA . PRO B 1 173 ? -30.672 13.117 11.656 1 92.38 173 PRO B CA 1
ATOM 4442 C C . PRO B 1 173 ? -31.391 13.297 12.984 1 92.38 173 PRO B C 1
ATOM 4444 O O . PRO B 1 173 ? -32.5 12.781 13.164 1 92.38 173 PRO B O 1
ATOM 4447 N N . LYS B 1 174 ? -30.812 13.992 13.875 1 93.94 174 LYS B N 1
ATOM 4448 C CA . LYS B 1 174 ? -31.375 14.391 15.164 1 93.94 174 LYS B CA 1
ATOM 4449 C C . LYS B 1 174 ? -31.625 13.18 16.047 1 93.94 174 LYS B C 1
ATOM 4451 O O . LYS B 1 174 ? -32.656 13.102 16.734 1 93.94 174 LYS B O 1
ATOM 4456 N N . THR B 1 175 ? -30.859 12.094 15.867 1 93.69 175 THR B N 1
ATOM 4457 C CA . THR B 1 175 ? -30.922 10.914 16.719 1 93.69 175 THR B CA 1
ATOM 4458 C C . THR B 1 175 ? -29.703 10.844 17.641 1 93.69 175 THR B C 1
ATOM 4460 O O . THR B 1 175 ? -28.719 11.555 17.422 1 93.69 175 THR B O 1
ATOM 4463 N N . LYS B 1 176 ? -29.844 10.125 18.656 1 93.81 176 LYS B N 1
ATOM 4464 C CA . LYS B 1 176 ? -28.719 9.875 19.547 1 93.81 176 LYS B CA 1
ATOM 4465 C C . LYS B 1 176 ? -27.562 9.234 18.797 1 93.81 176 LYS B C 1
ATOM 4467 O O . LYS B 1 176 ? -26.391 9.539 19.078 1 93.81 176 LYS B O 1
ATOM 4472 N N . ASP B 1 177 ? -27.891 8.391 17.922 1 92.88 177 ASP B N 1
ATOM 4473 C CA . ASP B 1 177 ? -26.875 7.711 17.125 1 92.88 177 ASP B CA 1
ATOM 4474 C C . ASP B 1 177 ? -26.078 8.703 16.281 1 92.88 177 ASP B C 1
ATOM 4476 O O . ASP B 1 177 ? -24.859 8.578 16.156 1 92.88 177 ASP B O 1
ATOM 4480 N N . GLU B 1 178 ? -26.75 9.578 15.734 1 95.25 178 GLU B N 1
ATOM 4481 C CA . GLU B 1 178 ? -26.062 10.578 14.93 1 95.25 178 GLU B CA 1
ATOM 4482 C C . GLU B 1 178 ? -25.141 11.43 15.789 1 95.25 178 GLU B C 1
ATOM 4484 O O . GLU B 1 178 ? -24.016 11.75 15.383 1 95.25 178 GLU B O 1
ATOM 4489 N N . ALA B 1 179 ? -25.641 11.82 16.906 1 97.06 179 ALA B N 1
ATOM 4490 C CA . ALA B 1 179 ? -24.844 12.617 17.828 1 97.06 179 ALA B CA 1
ATOM 4491 C C . ALA B 1 179 ? -23.562 11.883 18.219 1 97.06 179 ALA B C 1
ATOM 4493 O O . ALA B 1 179 ? -22.484 12.484 18.297 1 97.06 179 ALA B O 1
ATOM 4494 N N . GLN B 1 180 ? -23.641 10.641 18.484 1 97.06 180 GLN B N 1
ATOM 4495 C CA . GLN B 1 180 ? -22.484 9.82 18.828 1 97.06 180 GLN B CA 1
ATOM 4496 C C . GLN B 1 180 ? -21.531 9.711 17.641 1 97.06 180 GLN B C 1
ATOM 4498 O O . GLN B 1 180 ? -20.312 9.75 17.828 1 97.06 180 GLN B O 1
ATOM 4503 N N . ALA B 1 181 ? -22.062 9.508 16.516 1 97.69 181 ALA B N 1
ATOM 4504 C CA . ALA B 1 181 ? -21.234 9.398 15.32 1 97.69 181 ALA B CA 1
ATOM 4505 C C . ALA B 1 181 ? -20.453 10.688 15.07 1 97.69 181 ALA B C 1
ATOM 4507 O O . ALA B 1 181 ? -19.266 10.648 14.727 1 97.69 181 ALA B O 1
ATOM 4508 N N . ILE B 1 182 ? -21.125 11.781 15.172 1 98 182 ILE B N 1
ATOM 4509 C CA . ILE B 1 182 ? -20.5 13.086 14.977 1 98 182 ILE B CA 1
ATOM 4510 C C . ILE B 1 182 ? -19.391 13.281 16.016 1 98 182 ILE B C 1
ATOM 4512 O O . ILE B 1 182 ? -18.312 13.766 15.688 1 98 182 ILE B O 1
ATOM 4516 N N . LYS B 1 183 ? -19.703 12.938 17.219 1 98.25 183 LYS B N 1
ATOM 4517 C CA . LYS B 1 183 ? -18.719 13.047 18.297 1 98.25 183 LYS B CA 1
ATOM 4518 C C . LYS B 1 183 ? -17.484 12.188 17.984 1 98.25 183 LYS B C 1
ATOM 4520 O O . LYS B 1 183 ? -16.359 12.648 18.141 1 98.25 183 LYS B O 1
ATOM 4525 N N . ALA B 1 184 ? -17.672 10.953 17.594 1 98.38 184 ALA B N 1
ATOM 4526 C CA . ALA B 1 184 ? -16.562 10.062 17.219 1 98.38 184 ALA B CA 1
ATOM 4527 C C . ALA B 1 184 ? -15.734 10.656 16.094 1 98.38 184 ALA B C 1
ATOM 4529 O O . ALA B 1 184 ? -14.5 10.625 16.125 1 98.38 184 ALA B O 1
ATOM 4530 N N . MET B 1 185 ? -16.406 11.141 15.102 1 98.06 185 MET B N 1
ATOM 4531 C CA . MET B 1 185 ? -15.742 11.734 13.945 1 98.06 185 MET B CA 1
ATOM 4532 C C . MET B 1 185 ? -14.844 12.898 14.367 1 98.06 185 MET B C 1
ATOM 4534 O O . MET B 1 185 ? -13.695 12.984 13.93 1 98.06 185 MET B O 1
ATOM 4538 N N . LYS B 1 186 ? -15.375 13.781 15.195 1 98.06 186 LYS B N 1
ATOM 4539 C CA . LYS B 1 186 ? -14.641 14.953 15.656 1 98.06 186 LYS B CA 1
ATOM 4540 C C . LYS B 1 186 ? -13.422 14.555 16.484 1 98.06 186 LYS B C 1
ATOM 4542 O O . LYS B 1 186 ? -12.359 15.18 16.375 1 98.06 186 LYS B O 1
ATOM 4547 N N . LEU B 1 187 ? -13.602 13.547 17.266 1 98 187 LEU B N 1
ATOM 4548 C CA . LEU B 1 187 ? -12.492 13.062 18.094 1 98 187 LEU B CA 1
ATOM 4549 C C . LEU B 1 187 ? -11.383 12.492 17.219 1 98 187 LEU B C 1
ATOM 4551 O O . LEU B 1 187 ? -10.203 12.742 17.453 1 98 187 LEU B O 1
ATOM 4555 N N . LEU B 1 188 ? -11.773 11.75 16.219 1 97.75 188 LEU B N 1
ATOM 4556 C CA . LEU B 1 188 ? -10.805 11.18 15.297 1 97.75 188 LEU B CA 1
ATOM 4557 C C . LEU B 1 188 ? -10.109 12.273 14.492 1 97.75 188 LEU B C 1
ATOM 4559 O O . LEU B 1 188 ? -8.898 12.227 14.273 1 97.75 188 LEU B O 1
ATOM 4563 N N . GLU B 1 189 ? -10.859 13.195 14.055 1 96.62 189 GLU B N 1
ATOM 4564 C CA . GLU B 1 189 ? -10.305 14.328 13.32 1 96.62 189 GLU B CA 1
ATOM 4565 C C . GLU B 1 189 ? -9.281 15.078 14.164 1 96.62 189 GLU B C 1
ATOM 4567 O O . GLU B 1 189 ? -8.219 15.469 13.656 1 96.62 189 GLU B O 1
ATOM 4572 N N . LYS B 1 190 ? -9.641 15.312 15.359 1 96.44 190 LYS B N 1
ATOM 4573 C CA . LYS B 1 190 ? -8.734 16 16.266 1 96.44 190 LYS B CA 1
ATOM 4574 C C . LYS B 1 190 ? -7.445 15.203 16.469 1 96.44 190 LYS B C 1
ATOM 4576 O O . LYS B 1 190 ? -6.355 15.773 16.484 1 96.44 190 LYS B O 1
ATOM 4581 N N . MET B 1 191 ? -7.562 13.938 16.562 1 95.38 191 MET B N 1
ATOM 4582 C CA . MET B 1 191 ? -6.387 13.094 16.75 1 95.38 191 MET B CA 1
ATOM 4583 C C . MET B 1 191 ? -5.477 13.156 15.523 1 95.38 191 MET B C 1
ATOM 4585 O O . MET B 1 191 ? -4.25 13.203 15.656 1 95.38 191 MET B O 1
ATOM 4589 N N . ILE B 1 192 ? -6.051 13.094 14.391 1 93.88 192 ILE B N 1
ATOM 4590 C CA . ILE B 1 192 ? -5.285 13.195 13.148 1 93.88 192 ILE B CA 1
ATOM 4591 C C . ILE B 1 192 ? -4.59 14.555 13.078 1 93.88 192 ILE B C 1
ATOM 4593 O O . ILE B 1 192 ? -3.416 14.633 12.711 1 93.88 192 ILE B O 1
ATOM 4597 N N . GLN B 1 193 ? -5.305 15.594 13.438 1 94 193 GLN B N 1
ATOM 4598 C CA . GLN B 1 193 ? -4.738 16.938 13.461 1 94 193 GLN B CA 1
ATOM 4599 C C . GLN B 1 193 ? -3.588 17.031 14.461 1 94 193 GLN B C 1
ATOM 4601 O O . GLN B 1 193 ? -2.539 17.594 14.156 1 94 193 GLN B O 1
ATOM 4606 N N . ASP B 1 194 ? -3.803 16.469 15.633 1 93.31 194 ASP B N 1
ATOM 4607 C CA . ASP B 1 194 ? -2.754 16.422 16.641 1 93.31 194 ASP B CA 1
ATOM 4608 C C . ASP B 1 194 ? -1.514 15.703 16.125 1 93.31 194 ASP B C 1
ATOM 4610 O O . ASP B 1 194 ? -0.387 16.125 16.375 1 93.31 194 ASP B O 1
ATOM 4614 N N . SER B 1 195 ? -1.76 14.609 15.484 1 91.75 195 SER B N 1
ATOM 4615 C CA . SER B 1 195 ? -0.659 13.828 14.93 1 91.75 195 SER B CA 1
ATOM 4616 C C . SER B 1 195 ? 0.109 14.625 13.875 1 91.75 195 SER B C 1
ATOM 4618 O O . SER B 1 195 ? 1.341 14.664 13.898 1 91.75 195 SER B O 1
ATOM 4620 N N . ASN B 1 196 ? -0.584 15.242 13.031 1 87.62 196 ASN B N 1
ATOM 4621 C CA . ASN B 1 196 ? 0.044 16.047 11.984 1 87.62 196 ASN B CA 1
ATOM 4622 C C . ASN B 1 196 ? 0.828 17.219 12.578 1 87.62 196 ASN B C 1
ATOM 4624 O O . ASN B 1 196 ? 1.916 17.547 12.102 1 87.62 196 ASN B O 1
ATOM 4628 N N . GLU B 1 197 ? 0.273 17.875 13.523 1 89.81 197 GLU B N 1
ATOM 4629 C CA . GLU B 1 197 ? 0.946 18.984 14.195 1 89.81 197 GLU B CA 1
ATOM 4630 C C . GLU B 1 197 ? 2.215 18.5 14.906 1 89.81 197 GLU B C 1
ATOM 4632 O O . GLU B 1 197 ? 3.248 19.172 14.844 1 89.81 197 GLU B O 1
ATOM 4637 N N . SER B 1 198 ? 2.072 17.391 15.523 1 90.12 198 SER B N 1
ATOM 4638 C CA . SER B 1 198 ? 3.23 16.844 16.219 1 90.12 198 SER B CA 1
ATOM 4639 C C . SER B 1 198 ? 4.34 16.469 15.242 1 90.12 198 SER B C 1
ATOM 4641 O O . SER B 1 198 ? 5.52 16.688 15.523 1 90.12 198 SER B O 1
ATOM 4643 N N . ILE B 1 199 ? 3.945 15.938 14.188 1 88.38 199 ILE B N 1
ATOM 4644 C CA . ILE B 1 199 ? 4.898 15.57 13.148 1 88.38 199 ILE B CA 1
ATOM 4645 C C . ILE B 1 199 ? 5.586 16.828 12.609 1 88.38 199 ILE B C 1
ATOM 4647 O O . ILE B 1 199 ? 6.809 16.859 12.469 1 88.38 199 ILE B O 1
ATOM 4651 N N . SER B 1 200 ? 4.848 17.828 12.344 1 88.19 200 SER B N 1
ATOM 4652 C CA . SER B 1 200 ? 5.379 19.094 11.836 1 88.19 200 SER B CA 1
ATOM 4653 C C . SER B 1 200 ? 6.324 19.734 12.844 1 88.19 200 SER B C 1
ATOM 4655 O O . SER B 1 200 ? 7.379 20.266 12.469 1 88.19 200 SER B O 1
ATOM 4657 N N . GLN B 1 201 ? 5.922 19.703 14.047 1 89.19 201 GLN B N 1
ATOM 4658 C CA . GLN B 1 201 ? 6.742 20.266 15.117 1 89.19 201 GLN B CA 1
ATOM 4659 C C . GLN B 1 201 ? 8.07 19.531 15.227 1 89.19 201 GLN B C 1
ATOM 4661 O O . GLN B 1 201 ? 9.125 20.156 15.383 1 89.19 201 GLN B O 1
ATOM 4666 N N . MET B 1 202 ? 7.961 18.266 15.141 1 87.81 202 MET B N 1
ATOM 4667 C CA . MET B 1 202 ? 9.172 17.453 15.234 1 87.81 202 MET B CA 1
ATOM 4668 C C . MET B 1 202 ? 10.109 17.734 14.07 1 87.81 202 MET B C 1
ATOM 4670 O O . MET B 1 202 ? 11.32 17.875 14.258 1 87.81 202 MET B O 1
ATOM 4674 N N . LYS B 1 203 ? 9.562 17.828 12.984 1 88.25 203 LYS B N 1
ATOM 4675 C CA . LYS B 1 203 ? 10.367 18.172 11.805 1 88.25 203 LYS B CA 1
ATOM 4676 C C . LYS B 1 203 ? 11.016 19.547 11.961 1 88.25 203 LYS B C 1
ATOM 4678 O O . LYS B 1 203 ? 12.172 19.734 11.578 1 88.25 203 LYS B O 1
ATOM 4683 N N . ASN B 1 204 ? 10.266 20.422 12.484 1 90.25 204 ASN B N 1
ATOM 4684 C CA . ASN B 1 204 ? 10.781 21.766 12.734 1 90.25 204 ASN B CA 1
ATOM 4685 C C . ASN B 1 204 ? 11.93 21.75 13.734 1 90.25 204 ASN B C 1
ATOM 4687 O O . ASN B 1 204 ? 12.961 22.375 13.516 1 90.25 204 ASN B O 1
ATOM 4691 N N . ILE B 1 205 ? 11.742 21.062 14.703 1 89.94 205 ILE B N 1
ATOM 4692 C CA . ILE B 1 205 ? 12.766 20.953 15.742 1 89.94 205 ILE B CA 1
ATOM 4693 C C . ILE B 1 205 ? 14.031 20.328 15.164 1 89.94 205 ILE B C 1
ATOM 4695 O O . ILE B 1 205 ? 15.141 20.797 15.438 1 89.94 205 ILE B O 1
ATOM 4699 N N . GLU B 1 206 ? 13.812 19.359 14.422 1 87.88 206 GLU B N 1
ATOM 4700 C CA . GLU B 1 206 ? 14.961 18.719 13.773 1 87.88 206 GLU B CA 1
ATOM 4701 C C . GLU B 1 206 ? 15.711 19.703 12.883 1 87.88 206 GLU B C 1
ATOM 4703 O O . GLU B 1 206 ? 16.953 19.703 12.859 1 87.88 206 GLU B O 1
ATOM 4708 N N . SER B 1 207 ? 15.016 20.422 12.211 1 91.25 207 SER B N 1
ATOM 4709 C CA . SER B 1 207 ? 15.609 21.438 11.344 1 91.25 207 SER B CA 1
ATOM 4710 C C . SER B 1 207 ? 16.375 22.484 12.156 1 91.25 207 SER B C 1
ATOM 4712 O O . SER B 1 207 ? 17.453 22.922 11.766 1 91.25 207 SER B O 1
ATOM 4714 N N . LEU B 1 208 ? 15.805 22.891 13.25 1 92.94 208 LEU B N 1
ATOM 4715 C CA . LEU B 1 208 ? 16.438 23.859 14.125 1 92.94 208 LEU B CA 1
ATOM 4716 C C . LEU B 1 208 ? 17.703 23.297 14.742 1 92.94 208 LEU B C 1
ATOM 4718 O O . LEU B 1 208 ? 18.703 24.016 14.875 1 92.94 208 LEU B O 1
ATOM 4722 N N . VAL B 1 209 ? 17.625 22.062 15.062 1 91.94 209 VAL B N 1
ATOM 4723 C CA . VAL B 1 209 ? 18.797 21.391 15.625 1 91.94 209 VAL B CA 1
ATOM 4724 C C . VAL B 1 209 ? 19.922 21.359 14.594 1 91.94 209 VAL B C 1
ATOM 4726 O O . VAL B 1 209 ? 21.078 21.641 14.914 1 91.94 209 VAL B O 1
ATOM 4729 N N . THR B 1 210 ? 19.547 21.016 13.422 1 91.81 210 THR B N 1
ATOM 4730 C CA . THR B 1 210 ? 20.5 20.984 12.328 1 91.81 210 THR B CA 1
ATOM 4731 C C . THR B 1 210 ? 21.094 22.375 12.086 1 91.81 210 THR B C 1
ATOM 4733 O O . THR B 1 210 ? 22.312 22.531 11.93 1 91.81 210 THR B O 1
ATOM 4736 N N . LEU B 1 211 ? 20.297 23.344 12.094 1 94 211 LEU B N 1
ATOM 4737 C CA . LEU B 1 211 ? 20.75 24.719 11.906 1 94 211 LEU B CA 1
ATOM 4738 C C . LEU B 1 211 ? 21.625 25.172 13.07 1 94 211 LEU B C 1
ATOM 4740 O O . LEU B 1 211 ? 22.656 25.828 12.859 1 94 211 LEU B O 1
ATOM 4744 N N . ASN B 1 212 ? 21.234 24.859 14.234 1 93.88 212 ASN B N 1
ATOM 4745 C CA . ASN B 1 212 ? 21.969 25.219 15.438 1 93.88 212 ASN B CA 1
ATOM 4746 C C . ASN B 1 212 ? 23.406 24.688 15.391 1 93.88 212 ASN B C 1
ATOM 4748 O O . ASN B 1 212 ? 24.328 25.328 15.898 1 93.88 212 ASN B O 1
ATOM 4752 N N . ALA B 1 213 ? 23.516 23.531 14.789 1 93.25 213 ALA B N 1
ATOM 4753 C CA . ALA B 1 213 ? 24.844 22.922 14.672 1 93.25 213 ALA B CA 1
ATOM 4754 C C . ALA B 1 213 ? 25.688 23.656 13.633 1 93.25 213 ALA B C 1
ATOM 4756 O O . ALA B 1 213 ? 26.922 23.547 13.648 1 93.25 213 ALA B O 1
ATOM 4757 N N . LYS B 1 214 ? 25.094 24.422 12.82 1 95.56 214 LYS B N 1
ATOM 4758 C CA . LYS B 1 214 ? 25.797 25.062 11.711 1 95.56 214 LYS B CA 1
ATOM 4759 C C . LYS B 1 214 ? 25.953 26.562 11.953 1 95.56 214 LYS B C 1
ATOM 4761 O O . LYS B 1 214 ? 26.469 27.281 11.094 1 95.56 214 LYS B O 1
ATOM 4766 N N . VAL B 1 215 ? 25.547 27.031 13.102 1 95.12 215 VAL B N 1
ATOM 4767 C CA . VAL B 1 215 ? 25.484 28.469 13.297 1 95.12 215 VAL B CA 1
ATOM 4768 C C . VAL B 1 215 ? 26.406 28.875 14.453 1 95.12 215 VAL B C 1
ATOM 4770 O O . VAL B 1 215 ? 26.484 28.172 15.461 1 95.12 215 VAL B O 1
ATOM 4773 N N . ASP B 1 216 ? 27.203 29.891 14.289 1 94.62 216 ASP B N 1
ATOM 4774 C CA . ASP B 1 216 ? 27.953 30.562 15.344 1 94.62 216 ASP B CA 1
ATOM 4775 C C . ASP B 1 216 ? 27.516 32 15.484 1 94.62 216 ASP B C 1
ATOM 4777 O O . ASP B 1 216 ? 27.125 32.656 14.5 1 94.62 216 ASP B O 1
ATOM 4781 N N . PHE B 1 217 ? 27.594 32.531 16.719 1 95 217 PHE B N 1
ATOM 4782 C CA . PHE B 1 217 ? 27.141 33.906 16.969 1 95 217 PHE B CA 1
ATOM 4783 C C . PHE B 1 217 ? 28.312 34.844 17.234 1 95 217 PHE B C 1
ATOM 4785 O O . PHE B 1 217 ? 29.109 34.594 18.156 1 95 217 PHE B O 1
ATOM 4792 N N . GLU B 1 218 ? 28.406 35.812 16.375 1 94.69 218 GLU B N 1
ATOM 4793 C CA . GLU B 1 218 ? 29.328 36.906 16.641 1 94.69 218 GLU B CA 1
ATOM 4794 C C . GLU B 1 218 ? 28.703 37.969 17.562 1 94.69 218 GLU B C 1
ATOM 4796 O O . GLU B 1 218 ? 29.422 38.688 18.266 1 94.69 218 GLU B O 1
ATOM 4801 N N . CYS B 1 219 ? 27.406 37.938 17.578 1 90.19 219 CYS B N 1
ATOM 4802 C CA . CYS B 1 219 ? 26.609 38.781 18.484 1 90.19 219 CYS B CA 1
ATOM 4803 C C . CYS B 1 219 ? 26.125 38 19.688 1 90.19 219 CYS B C 1
ATOM 4805 O O . CYS B 1 219 ? 26.641 36.906 19.969 1 90.19 219 CYS B O 1
ATOM 4807 N N . ARG B 1 220 ? 25.266 38.688 20.422 1 92.56 220 ARG B N 1
ATOM 4808 C CA . ARG B 1 220 ? 24.703 37.969 21.547 1 92.56 220 ARG B CA 1
ATOM 4809 C C . ARG B 1 220 ? 24.062 36.656 21.109 1 92.56 220 ARG B C 1
ATOM 4811 O O . ARG B 1 220 ? 23.391 36.594 20.078 1 92.56 220 ARG B O 1
ATOM 4818 N N . THR B 1 221 ? 24.328 35.688 21.906 1 93.81 221 THR B N 1
ATOM 4819 C CA . THR B 1 221 ? 23.844 34.344 21.531 1 93.81 221 THR B CA 1
ATOM 4820 C C . THR B 1 221 ? 22.328 34.281 21.688 1 93.81 221 THR B C 1
ATOM 4822 O O . THR B 1 221 ? 21.75 34.844 22.625 1 93.81 221 THR B O 1
ATOM 4825 N N . LEU B 1 222 ? 21.703 33.625 20.797 1 92.56 222 LEU B N 1
ATOM 4826 C CA . LEU B 1 222 ? 20.281 33.344 20.812 1 92.56 222 LEU B CA 1
ATOM 4827 C C . LEU B 1 222 ? 20.031 31.844 20.781 1 92.56 222 LEU B C 1
ATOM 4829 O O . LEU B 1 222 ? 20.547 31.125 19.922 1 92.56 222 LEU B O 1
ATOM 4833 N N . PRO B 1 223 ? 19.297 31.422 21.812 1 94.06 223 PRO B N 1
ATOM 4834 C CA . PRO B 1 223 ? 18.922 30 21.703 1 94.06 223 PRO B CA 1
ATOM 4835 C C . PRO B 1 223 ? 18.016 29.734 20.5 1 94.06 223 PRO B C 1
ATOM 4837 O O . PRO B 1 223 ? 16.938 30.297 20.391 1 94.06 223 PRO B O 1
ATOM 4840 N N . LEU B 1 224 ? 18.422 28.844 19.641 1 93.94 224 LEU B N 1
ATOM 4841 C CA . LEU B 1 224 ? 17.703 28.625 18.406 1 93.94 224 LEU B CA 1
ATOM 4842 C C . LEU B 1 224 ? 16.625 27.562 18.578 1 93.94 224 LEU B C 1
ATOM 4844 O O . LEU B 1 224 ? 15.562 27.641 17.953 1 93.94 224 LEU B O 1
ATOM 4848 N N . ILE B 1 225 ? 16.906 26.594 19.328 1 93.19 225 ILE B N 1
ATOM 4849 C CA . ILE B 1 225 ? 16 25.453 19.469 1 93.19 225 ILE B CA 1
ATOM 4850 C C . ILE B 1 225 ? 14.836 25.828 20.375 1 93.19 225 ILE B C 1
ATOM 4852 O O . ILE B 1 225 ? 15.031 26.172 21.547 1 93.19 225 ILE B O 1
ATOM 4856 N N . SER B 1 226 ? 13.727 25.922 19.844 1 90.62 226 SER B N 1
ATOM 4857 C CA . SER B 1 226 ? 12.492 26.234 20.562 1 90.62 226 SER B CA 1
ATOM 4858 C C . SER B 1 226 ? 11.305 25.484 19.969 1 90.62 226 SER B C 1
ATOM 4860 O O . SER B 1 226 ? 11.258 25.25 18.75 1 90.62 226 SER B O 1
ATOM 4862 N N . GLN B 1 227 ? 10.344 25.156 20.797 1 86.88 227 GLN B N 1
ATOM 4863 C CA . GLN B 1 227 ? 9.164 24.406 20.344 1 86.88 227 GLN B CA 1
ATOM 4864 C C . GLN B 1 227 ? 8.25 25.281 19.5 1 86.88 227 GLN B C 1
ATOM 4866 O O . GLN B 1 227 ? 7.574 24.781 18.594 1 86.88 227 GLN B O 1
ATOM 4871 N N . SER B 1 228 ? 8.211 26.531 19.844 1 89.06 228 SER B N 1
ATOM 4872 C CA . SER B 1 228 ? 7.254 27.422 19.203 1 89.06 228 SER B CA 1
ATOM 4873 C C . SER B 1 228 ? 7.867 28.109 17.984 1 89.06 228 SER B C 1
ATOM 4875 O O . SER B 1 228 ? 7.152 28.703 17.188 1 89.06 228 SER B O 1
ATOM 4877 N N . ARG B 1 229 ? 9.18 27.953 17.812 1 92.38 229 ARG B N 1
ATOM 4878 C CA . ARG B 1 229 ? 9.859 28.641 16.719 1 92.38 229 ARG B CA 1
ATOM 4879 C C . ARG B 1 229 ? 9.648 27.906 15.391 1 92.38 229 ARG B C 1
ATOM 4881 O O . ARG B 1 229 ? 9.781 26.688 15.328 1 92.38 229 ARG B O 1
ATOM 4888 N N . ARG B 1 230 ? 9.258 28.688 14.375 1 93.94 230 ARG B N 1
ATOM 4889 C CA . ARG B 1 230 ? 9.07 28.156 13.031 1 93.94 230 ARG B CA 1
ATOM 4890 C C . ARG B 1 230 ? 9.773 29.016 11.992 1 93.94 230 ARG B C 1
ATOM 4892 O O . ARG B 1 230 ? 9.766 30.25 12.086 1 93.94 230 ARG B O 1
ATOM 4899 N N . LEU B 1 231 ? 10.414 28.344 11.07 1 94.5 231 LEU B N 1
ATOM 4900 C CA . LEU B 1 231 ? 11.055 29.062 9.977 1 94.5 231 LEU B CA 1
ATOM 4901 C C . LEU B 1 231 ? 10.023 29.609 9 1 94.5 231 LEU B C 1
ATOM 4903 O O . LEU B 1 231 ? 9.188 28.859 8.484 1 94.5 231 LEU B O 1
ATOM 4907 N N . VAL B 1 232 ? 10 30.891 8.781 1 94.38 232 VAL B N 1
ATOM 4908 C CA . VAL B 1 232 ? 9.062 31.531 7.871 1 94.38 232 VAL B CA 1
ATOM 4909 C C . VAL B 1 232 ? 9.688 31.672 6.484 1 94.38 232 VAL B C 1
ATOM 4911 O O . VAL B 1 232 ? 9.031 31.391 5.477 1 94.38 232 VAL B O 1
ATOM 4914 N N . ARG B 1 233 ? 10.891 32.125 6.477 1 95.69 233 ARG B N 1
ATOM 4915 C CA . ARG B 1 233 ? 11.609 32.312 5.219 1 95.69 233 ARG B CA 1
ATOM 4916 C C . ARG B 1 233 ? 13.117 32.375 5.449 1 95.69 233 ARG B C 1
ATOM 4918 O O . ARG B 1 233 ? 13.57 32.75 6.527 1 95.69 233 ARG B O 1
ATOM 4925 N N . GLU B 1 234 ? 13.82 31.953 4.496 1 97.19 234 GLU B N 1
ATOM 4926 C CA . GLU B 1 234 ? 15.273 32.094 4.535 1 97.19 234 GLU B CA 1
ATOM 4927 C C . GLU B 1 234 ? 15.836 32.344 3.137 1 97.19 234 GLU B C 1
ATOM 4929 O O . GLU B 1 234 ? 15.211 31.984 2.137 1 97.19 234 GLU B O 1
ATOM 4934 N N . GLY B 1 235 ? 16.891 33.031 3.062 1 96.38 235 GLY B N 1
ATOM 4935 C CA . GLY B 1 235 ? 17.516 33.219 1.761 1 96.38 235 GLY B CA 1
ATOM 4936 C C . GLY B 1 235 ? 18.609 34.25 1.778 1 96.38 235 GLY B C 1
ATOM 4937 O O . GLY B 1 235 ? 18.797 34.969 2.777 1 96.38 235 GLY B O 1
ATOM 4938 N N . PRO B 1 236 ? 19.359 34.312 0.681 1 96.38 236 PRO B N 1
ATOM 4939 C CA . PRO B 1 236 ? 20.438 35.312 0.554 1 96.38 236 PRO B CA 1
ATOM 4940 C C . PRO B 1 236 ? 19.938 36.688 0.176 1 96.38 236 PRO B C 1
ATOM 4942 O O . PRO B 1 236 ? 18.969 36.812 -0.572 1 96.38 236 PRO B O 1
ATOM 4945 N N . VAL B 1 237 ? 20.531 37.719 0.7 1 96.44 237 VAL B N 1
ATOM 4946 C CA . VAL B 1 237 ? 20.312 39.125 0.341 1 96.44 237 VAL B CA 1
ATOM 4947 C C . VAL B 1 237 ? 21.656 39.875 0.346 1 96.44 237 VAL B C 1
ATOM 4949 O O . VAL B 1 237 ? 22.641 39.375 0.925 1 96.44 237 VAL B O 1
ATOM 4952 N N . THR B 1 238 ? 21.703 40.938 -0.331 1 95.5 238 THR B N 1
ATOM 4953 C CA . THR B 1 238 ? 22.906 41.781 -0.358 1 95.5 238 THR B CA 1
ATOM 4954 C C . THR B 1 238 ? 22.703 43.031 0.455 1 95.5 238 THR B C 1
ATOM 4956 O O . THR B 1 238 ? 21.766 43.812 0.203 1 95.5 238 THR B O 1
ATOM 4959 N N . GLU B 1 239 ? 23.531 43.281 1.399 1 94.56 239 GLU B N 1
ATOM 4960 C CA . GLU B 1 239 ? 23.484 44.531 2.189 1 94.56 239 GLU B CA 1
ATOM 4961 C C . GLU B 1 239 ? 24.328 45.625 1.545 1 94.56 239 GLU B C 1
ATOM 4963 O O . GLU B 1 239 ? 25.5 45.406 1.197 1 94.56 239 GLU B O 1
ATOM 4968 N N . LEU B 1 240 ? 23.719 46.781 1.46 1 89.81 240 LEU B N 1
ATOM 4969 C CA . LEU B 1 240 ? 24.438 47.938 0.977 1 89.81 240 LEU B CA 1
ATOM 4970 C C . LEU B 1 240 ? 24.812 48.875 2.131 1 89.81 240 LEU B C 1
ATOM 4972 O O . LEU B 1 240 ? 23.938 49.438 2.789 1 89.81 240 LEU B O 1
ATOM 4976 N N . ARG B 1 241 ? 26.062 49 2.42 1 85.38 241 ARG B N 1
ATOM 4977 C CA . ARG B 1 241 ? 26.547 49.781 3.537 1 85.38 241 ARG B CA 1
ATOM 4978 C C . ARG B 1 241 ? 27.125 51.125 3.047 1 85.38 241 ARG B C 1
ATOM 4980 O O . ARG B 1 241 ? 27.859 51.125 2.055 1 85.38 241 ARG B O 1
ATOM 4987 N N . ASP B 1 242 ? 26.359 52.281 3.479 1 70.88 242 ASP B N 1
ATOM 4988 C CA . ASP B 1 242 ? 26.891 53.594 3.115 1 70.88 242 ASP B CA 1
ATOM 4989 C C . ASP B 1 242 ? 28.016 54 4.055 1 70.88 242 ASP B C 1
ATOM 4991 O O . ASP B 1 242 ? 27.828 54.062 5.273 1 70.88 242 ASP B O 1
ATOM 4995 N N . PHE B 1 243 ? 29.219 53.844 3.773 1 57.44 243 PHE B N 1
ATOM 4996 C CA . PHE B 1 243 ? 30.266 54.438 4.586 1 57.44 243 PHE B CA 1
ATOM 4997 C C . PHE B 1 243 ? 30.406 55.938 4.258 1 57.44 243 PHE B C 1
ATOM 4999 O O . PHE B 1 243 ? 30.312 56.312 3.096 1 57.44 243 PHE B O 1
ATOM 5006 N N . SER B 1 244 ? 29.797 56.812 5.266 1 53.22 244 SER B N 1
ATOM 5007 C CA . SER B 1 244 ? 29.859 58.281 5.156 1 53.22 244 SER B CA 1
ATOM 5008 C C . SER B 1 244 ? 30.969 58.719 4.211 1 53.22 244 SER B C 1
ATOM 5010 O O . SER B 1 244 ? 30.812 59.688 3.459 1 53.22 244 SER B O 1
ATOM 5012 N N . LEU B 1 245 ? 32.219 58.281 4.496 1 50.59 245 LEU B N 1
ATOM 5013 C CA . LEU B 1 245 ? 33.312 59.094 3.939 1 50.59 245 LEU B CA 1
ATOM 5014 C C . LEU B 1 245 ? 33.438 58.875 2.439 1 50.59 245 LEU B C 1
ATOM 5016 O O . LEU B 1 245 ? 34 59.688 1.726 1 50.59 245 LEU B O 1
ATOM 5020 N N . LYS B 1 246 ? 33.781 57.688 1.93 1 50.75 246 LYS B N 1
ATOM 5021 C CA . LYS B 1 246 ? 34.406 57.5 0.618 1 50.75 246 LYS B CA 1
ATOM 5022 C C . LYS B 1 246 ? 33.375 57.094 -0.426 1 50.75 246 LYS B C 1
ATOM 5024 O O . LYS B 1 246 ? 33.719 56.875 -1.588 1 50.75 246 LYS B O 1
ATOM 5029 N N . ASP B 1 247 ? 32.281 57.75 -0.9 1 55.62 247 ASP B N 1
ATOM 5030 C CA . ASP B 1 247 ? 31.359 57.719 -2.021 1 55.62 247 ASP B CA 1
ATOM 5031 C C . ASP B 1 247 ? 31.109 56.281 -2.479 1 55.62 247 ASP B C 1
ATOM 5033 O O . ASP B 1 247 ? 30.625 56.031 -3.586 1 55.62 247 ASP B O 1
ATOM 5037 N N . ARG B 1 248 ? 31.812 55.188 -1.906 1 60.34 248 ARG B N 1
ATOM 5038 C CA . ARG B 1 248 ? 31.609 53.875 -2.453 1 60.34 248 ARG B CA 1
ATOM 5039 C C . ARG B 1 248 ? 30.75 53 -1.521 1 60.34 248 ARG B C 1
ATOM 5041 O O . ARG B 1 248 ? 30.969 53 -0.309 1 60.34 248 ARG B O 1
ATOM 5048 N N . GLU B 1 249 ? 29.656 52.656 -1.974 1 67.94 249 GLU B N 1
ATOM 5049 C CA . GLU B 1 249 ? 28.797 51.719 -1.272 1 67.94 249 GLU B CA 1
ATOM 5050 C C . GLU B 1 249 ? 29.438 50.312 -1.224 1 67.94 249 GLU B C 1
ATOM 5052 O O . GLU B 1 249 ? 29.891 49.812 -2.248 1 67.94 249 GLU B O 1
ATOM 5057 N N . GLU B 1 250 ? 29.703 49.812 -0.008 1 83.88 250 GLU B N 1
ATOM 5058 C CA . GLU B 1 250 ? 30.25 48.469 0.141 1 83.88 250 GLU B CA 1
ATOM 5059 C C . GLU B 1 250 ? 29.125 47.438 0.248 1 83.88 250 GLU B C 1
ATOM 5061 O O . GLU B 1 250 ? 28.141 47.656 0.958 1 83.88 250 GLU B O 1
ATOM 5066 N N . GLU B 1 251 ? 29.219 46.406 -0.715 1 89.88 251 GLU B N 1
ATOM 5067 C CA . GLU B 1 251 ? 28.234 45.312 -0.713 1 89.88 251 GLU B CA 1
ATOM 5068 C C . GLU B 1 251 ? 28.703 44.156 0.138 1 89.88 251 GLU B C 1
ATOM 5070 O O . GLU B 1 251 ? 29.891 43.812 0.132 1 89.88 251 GLU B O 1
ATOM 5075 N N . ARG B 1 252 ? 27.828 43.656 0.895 1 93.88 252 ARG B N 1
ATOM 5076 C CA . ARG B 1 252 ? 28.094 42.469 1.698 1 93.88 252 ARG B CA 1
ATOM 5077 C C . ARG B 1 252 ? 27 41.406 1.514 1 93.88 252 ARG B C 1
ATOM 5079 O O . ARG B 1 252 ? 25.812 41.719 1.703 1 93.88 252 ARG B O 1
ATOM 5086 N N . ASN B 1 253 ? 27.438 40.156 1.194 1 95.31 253 ASN B N 1
ATOM 5087 C CA . ASN B 1 253 ? 26.469 39.094 1.061 1 95.31 253 ASN B CA 1
ATOM 5088 C C . ASN B 1 253 ? 26.047 38.531 2.422 1 95.31 253 ASN B C 1
ATOM 5090 O O . ASN B 1 253 ? 26.891 38.031 3.176 1 95.31 253 ASN B O 1
ATOM 5094 N N . VAL B 1 254 ? 24.797 38.656 2.65 1 96.69 254 VAL B N 1
ATOM 5095 C CA . VAL B 1 254 ? 24.297 38.156 3.928 1 96.69 254 VAL B CA 1
ATOM 5096 C C . VAL B 1 254 ? 23.203 37.125 3.688 1 96.69 254 VAL B C 1
ATOM 5098 O O . VAL B 1 254 ? 22.688 37.031 2.574 1 96.69 254 VAL B O 1
ATOM 5101 N N . TYR B 1 255 ? 22.906 36.25 4.711 1 97.75 255 TYR B N 1
ATOM 5102 C CA . TYR B 1 255 ? 21.844 35.281 4.707 1 97.75 255 TYR B CA 1
ATOM 5103 C C . TYR B 1 255 ? 20.859 35.531 5.852 1 97.75 255 TYR B C 1
ATOM 5105 O O . TYR B 1 255 ? 21.281 35.719 6.996 1 97.75 255 TYR B O 1
ATOM 5113 N N . MET B 1 256 ? 19.672 35.531 5.469 1 97.81 256 MET B N 1
ATOM 5114 C CA . MET B 1 256 ? 18.672 35.844 6.488 1 97.81 256 MET B CA 1
ATOM 5115 C C . MET B 1 256 ? 17.828 34.594 6.789 1 97.81 256 MET B C 1
ATOM 5117 O O . MET B 1 256 ? 17.438 33.875 5.875 1 97.81 256 MET B O 1
ATOM 5121 N N . HIS B 1 257 ? 17.625 34.25 8.055 1 97.88 257 HIS B N 1
ATOM 5122 C CA . HIS B 1 257 ? 16.625 33.312 8.547 1 97.88 257 HIS B CA 1
ATOM 5123 C C . HIS B 1 257 ? 15.523 34.031 9.32 1 97.88 257 HIS B C 1
ATOM 5125 O O . HIS B 1 257 ? 15.75 34.5 10.422 1 97.88 257 HIS B O 1
ATOM 5131 N N . LEU B 1 258 ? 14.375 34.062 8.695 1 97.56 258 LEU B N 1
ATOM 5132 C CA . LEU B 1 258 ? 13.227 34.688 9.344 1 97.56 258 LEU B CA 1
ATOM 5133 C C . LEU B 1 258 ? 12.344 33.625 10 1 97.56 258 LEU B C 1
ATOM 5135 O O . LEU B 1 258 ? 11.734 32.812 9.312 1 97.56 258 LEU B O 1
ATOM 5139 N N . PHE B 1 259 ? 12.32 33.688 11.352 1 96.81 259 PHE B N 1
ATOM 5140 C CA . PHE B 1 259 ? 11.398 32.875 12.109 1 96.81 259 PHE B CA 1
ATOM 5141 C C . PHE B 1 259 ? 10.164 33.656 12.523 1 96.81 259 PHE B C 1
ATOM 5143 O O . PHE B 1 259 ? 10.102 34.875 12.312 1 96.81 259 PHE B O 1
ATOM 5150 N N . ASN B 1 260 ? 9.203 33 13.078 1 94.31 260 ASN B N 1
ATOM 5151 C CA . ASN B 1 260 ? 7.988 33.656 13.539 1 94.31 260 ASN B CA 1
ATOM 5152 C C . ASN B 1 260 ? 8.266 34.625 14.695 1 94.31 260 ASN B C 1
ATOM 5154 O O . ASN B 1 260 ? 7.492 35.531 14.945 1 94.31 260 ASN B O 1
ATOM 5158 N N . ASP B 1 261 ? 9.422 34.406 15.367 1 94.5 261 ASP B N 1
ATOM 5159 C CA . ASP B 1 261 ? 9.656 35.219 16.562 1 94.5 261 ASP B CA 1
ATOM 5160 C C . ASP B 1 261 ? 10.938 36.062 16.422 1 94.5 261 ASP B C 1
ATOM 5162 O O . ASP B 1 261 ? 11.078 37.094 17.062 1 94.5 261 ASP B O 1
ATOM 5166 N N . TYR B 1 262 ? 11.945 35.531 15.57 1 96.06 262 TYR B N 1
ATOM 5167 C CA . TYR B 1 262 ? 13.203 36.25 15.445 1 96.06 262 TYR B CA 1
ATOM 5168 C C . TYR B 1 262 ? 13.672 36.312 13.992 1 96.06 262 TYR B C 1
ATOM 5170 O O . TYR B 1 262 ? 13.305 35.438 13.195 1 96.06 262 TYR B O 1
ATOM 5178 N N . LEU B 1 263 ? 14.43 37.281 13.648 1 97.25 263 LEU B N 1
ATOM 5179 C CA . LEU B 1 263 ? 15.211 37.344 12.422 1 97.25 263 LEU B CA 1
ATOM 5180 C C . LEU B 1 263 ? 16.703 37.188 12.711 1 97.25 263 LEU B C 1
ATOM 5182 O O . LEU B 1 263 ? 17.219 37.781 13.656 1 97.25 263 LEU B O 1
ATOM 5186 N N . LEU B 1 264 ? 17.344 36.312 11.984 1 97.38 264 LEU B N 1
ATOM 5187 C CA . LEU B 1 264 ? 18.797 36.156 12.016 1 97.38 264 LEU B CA 1
ATOM 5188 C C . LEU B 1 264 ? 19.422 36.719 10.75 1 97.38 264 LEU B C 1
ATOM 5190 O O . LEU B 1 264 ? 18.938 36.469 9.641 1 97.38 264 LEU B O 1
ATOM 5194 N N . VAL B 1 265 ? 20.406 37.531 10.898 1 97.31 265 VAL B N 1
ATOM 5195 C CA . VAL B 1 265 ? 21.25 38 9.805 1 97.31 265 VAL B CA 1
ATOM 5196 C C . VAL B 1 265 ? 22.656 37.438 9.938 1 97.31 265 VAL B C 1
ATOM 5198 O O . VAL B 1 265 ? 23.344 37.656 10.93 1 97.31 265 VAL B O 1
ATOM 5201 N N . SER B 1 266 ? 22.984 36.656 8.891 1 97.75 266 SER B N 1
ATOM 5202 C CA . SER B 1 266 ? 24.219 35.875 9.031 1 97.75 266 SER B CA 1
ATOM 5203 C C . SER B 1 266 ? 25.125 36.062 7.812 1 97.75 266 SER B C 1
ATOM 5205 O O . SER B 1 266 ? 24.672 36.531 6.766 1 97.75 266 SER B O 1
ATOM 5207 N N . LEU B 1 267 ? 26.438 35.812 8.039 1 97 267 LEU B N 1
ATOM 5208 C CA . LEU B 1 267 ? 27.406 35.656 6.961 1 97 267 LEU B CA 1
ATOM 5209 C C . LEU B 1 267 ? 27.656 34.188 6.672 1 97 267 LEU B C 1
ATOM 5211 O O . LEU B 1 267 ? 27.844 33.375 7.598 1 97 267 LEU B O 1
ATOM 5215 N N . ARG B 1 268 ? 27.531 33.781 5.457 1 94.62 268 ARG B N 1
ATOM 5216 C CA . ARG B 1 268 ? 27.781 32.406 5.074 1 94.62 268 ARG B CA 1
ATOM 5217 C C . ARG B 1 268 ? 29.266 32.094 5.082 1 94.62 268 ARG B C 1
ATOM 5219 O O . ARG B 1 268 ? 30.078 32.906 4.641 1 94.62 268 ARG B O 1
ATOM 5226 N N . LYS B 1 269 ? 29.609 30.984 5.625 1 92.94 269 LYS B N 1
ATOM 5227 C CA . LYS B 1 269 ? 30.984 30.516 5.664 1 92.94 269 LYS B CA 1
ATOM 5228 C C . LYS B 1 269 ? 31.156 29.266 4.812 1 92.94 269 LYS B C 1
ATOM 5230 O O . LYS B 1 269 ? 30.188 28.75 4.238 1 92.94 269 LYS B O 1
ATOM 5235 N N . GLU B 1 270 ? 32.438 28.828 4.727 1 88.19 270 GLU B N 1
ATOM 5236 C CA . GLU B 1 270 ? 32.719 27.594 4.016 1 88.19 270 GLU B CA 1
ATOM 5237 C C . GLU B 1 270 ? 32.062 26.391 4.707 1 88.19 270 GLU B C 1
ATOM 5239 O O . GLU B 1 270 ? 31.984 26.359 5.938 1 88.19 270 GLU B O 1
ATOM 5244 N N . GLY B 1 271 ? 31.656 25.359 3.982 1 87.25 271 GLY B N 1
ATOM 5245 C CA . GLY B 1 271 ? 31.094 24.141 4.523 1 87.25 271 GLY B CA 1
ATOM 5246 C C . GLY B 1 271 ? 29.609 24.266 4.867 1 87.25 271 GLY B C 1
ATOM 5247 O O . GLY B 1 271 ? 29.062 23.406 5.574 1 87.25 271 GLY B O 1
ATOM 5248 N N . GLY B 1 272 ? 29 25.328 4.496 1 90.12 272 GLY B N 1
ATOM 5249 C CA . GLY B 1 272 ? 27.578 25.484 4.75 1 90.12 272 GLY B CA 1
ATOM 5250 C C . GLY B 1 272 ? 27.266 26 6.145 1 90.12 272 GLY B C 1
ATOM 5251 O O . GLY B 1 272 ? 26.188 25.766 6.672 1 90.12 272 GLY B O 1
ATOM 5252 N N . ARG B 1 273 ? 28.219 26.641 6.727 1 95.56 273 ARG B N 1
ATOM 5253 C CA . ARG B 1 273 ? 28.047 27.188 8.07 1 95.56 273 ARG B CA 1
ATOM 5254 C C . ARG B 1 273 ? 27.672 28.672 8.016 1 95.56 273 ARG B C 1
ATOM 5256 O O . ARG B 1 273 ? 27.828 29.312 6.977 1 95.56 273 ARG B O 1
ATOM 5263 N N . PHE B 1 274 ? 27.156 29.172 9.18 1 97.25 274 PHE B N 1
ATOM 5264 C CA . PHE B 1 274 ? 26.703 30.562 9.266 1 97.25 274 PHE B CA 1
ATOM 5265 C C . PHE B 1 274 ? 27.281 31.234 10.5 1 97.25 274 PHE B C 1
ATOM 5267 O O . PHE B 1 274 ? 27.344 30.625 11.57 1 97.25 274 PHE B O 1
ATOM 5274 N N . THR B 1 275 ? 27.766 32.469 10.281 1 97.25 275 THR B N 1
ATOM 5275 C CA . THR B 1 275 ? 28.078 33.344 11.406 1 97.25 275 THR B CA 1
ATOM 5276 C C . THR B 1 275 ? 27.016 34.438 11.578 1 97.25 275 THR B C 1
ATOM 5278 O O . THR B 1 275 ? 26.891 35.312 10.742 1 97.25 275 THR B O 1
ATOM 5281 N N . VAL B 1 276 ? 26.281 34.344 12.695 1 97.5 276 VAL B N 1
ATOM 5282 C CA . VAL B 1 276 ? 25.219 35.344 12.938 1 97.5 276 VAL B CA 1
ATOM 5283 C C . VAL B 1 276 ? 25.812 36.656 13.398 1 97.5 276 VAL B C 1
ATOM 5285 O O . VAL B 1 276 ? 26.469 36.719 14.445 1 97.5 276 VAL B O 1
ATOM 5288 N N . ILE B 1 277 ? 25.547 37.688 12.625 1 96.38 277 ILE B N 1
ATOM 5289 C CA . ILE B 1 277 ? 26.141 39 12.938 1 96.38 277 ILE B CA 1
ATOM 5290 C C . ILE B 1 277 ? 25.109 39.875 13.664 1 96.38 277 ILE B C 1
ATOM 5292 O O . ILE B 1 277 ? 25.469 40.812 14.375 1 96.38 277 ILE B O 1
ATOM 5296 N N . ASP B 1 278 ? 23.859 39.562 13.43 1 95.19 278 ASP B N 1
ATOM 5297 C CA . ASP B 1 278 ? 22.812 40.312 14.102 1 95.19 278 ASP B CA 1
ATOM 5298 C C . ASP B 1 278 ? 21.516 39.5 14.172 1 95.19 278 ASP B C 1
ATOM 5300 O O . ASP B 1 278 ? 21.312 38.594 13.383 1 95.19 278 ASP B O 1
ATOM 5304 N N . HIS B 1 279 ? 20.703 39.781 15.188 1 96.56 279 HIS B N 1
ATOM 5305 C CA . HIS B 1 279 ? 19.359 39.219 15.273 1 96.56 279 HIS B CA 1
ATOM 5306 C C . HIS B 1 279 ? 18.406 40.125 16.016 1 96.56 279 HIS B C 1
ATOM 5308 O O . HIS B 1 279 ? 18.859 41 16.781 1 96.56 279 HIS B O 1
ATOM 5314 N N . ALA B 1 280 ? 17.172 40.062 15.766 1 95.94 280 ALA B N 1
ATOM 5315 C CA . ALA B 1 280 ? 16.172 40.875 16.422 1 95.94 280 ALA B CA 1
ATOM 5316 C C . ALA B 1 280 ? 14.812 40.188 16.438 1 95.94 280 ALA B C 1
ATOM 5318 O O . ALA B 1 280 ? 14.5 39.406 15.539 1 95.94 280 ALA B O 1
ATOM 5319 N N . PRO B 1 281 ? 14.008 40.5 17.484 1 95.44 281 PRO B N 1
ATOM 5320 C CA . PRO B 1 281 ? 12.617 40.031 17.469 1 95.44 281 PRO B CA 1
ATOM 5321 C C . PRO B 1 281 ? 11.828 40.594 16.297 1 95.44 281 PRO B C 1
ATOM 5323 O O . PRO B 1 281 ? 11.977 41.781 15.953 1 95.44 281 PRO B O 1
ATOM 5326 N N . VAL B 1 282 ? 11.031 39.781 15.773 1 95.5 282 VAL B N 1
ATOM 5327 C CA . VAL B 1 282 ? 10.242 40.156 14.617 1 95.5 282 VAL B CA 1
ATOM 5328 C C . VAL B 1 282 ? 9.344 41.344 14.984 1 95.5 282 VAL B C 1
ATOM 5330 O O . VAL B 1 282 ? 9.078 42.219 14.148 1 95.5 282 VAL B O 1
ATOM 5333 N N . SER B 1 283 ? 8.891 41.406 16.266 1 93.19 283 SER B N 1
ATOM 5334 C CA . SER B 1 283 ? 8 42.469 16.734 1 93.19 283 SER B CA 1
ATOM 5335 C C . SER B 1 283 ? 8.672 43.844 16.672 1 93.19 283 SER B C 1
ATOM 5337 O O . SER B 1 283 ? 7.992 44.875 16.672 1 93.19 283 SER B O 1
ATOM 5339 N N . GLU B 1 284 ? 10.008 43.875 16.484 1 94.81 284 GLU B N 1
ATOM 5340 C CA . GLU B 1 284 ? 10.75 45.125 16.5 1 94.81 284 GLU B CA 1
ATOM 5341 C C . GLU B 1 284 ? 11.25 45.469 15.102 1 94.81 284 GLU B C 1
ATOM 5343 O O . GLU B 1 284 ? 11.992 46.438 14.938 1 94.81 284 GLU B O 1
ATOM 5348 N N . LEU B 1 285 ? 10.773 44.719 14.148 1 94.5 285 LEU B N 1
ATOM 5349 C CA . LEU B 1 285 ? 11.234 44.938 12.781 1 94.5 285 LEU B CA 1
ATOM 5350 C C . LEU B 1 285 ? 10.273 45.844 12.023 1 94.5 285 LEU B C 1
ATOM 5352 O O . LEU B 1 285 ? 9.062 45.812 12.25 1 94.5 285 LEU B O 1
ATOM 5356 N N . ARG B 1 286 ? 10.805 46.719 11.133 1 93.62 286 ARG B N 1
ATOM 5357 C CA . ARG B 1 286 ? 10.047 47.5 10.172 1 93.62 286 ARG B CA 1
ATOM 5358 C C . ARG B 1 286 ? 10.695 47.438 8.789 1 93.62 286 ARG B C 1
ATOM 5360 O O . ARG B 1 286 ? 11.922 47.531 8.672 1 93.62 286 ARG B O 1
ATOM 5367 N N . VAL B 1 287 ? 9.82 47.188 7.867 1 93.69 287 VAL B N 1
ATOM 5368 C CA . VAL B 1 287 ? 10.344 47.094 6.508 1 93.69 287 VAL B CA 1
ATOM 5369 C C . VAL B 1 287 ? 9.727 48.188 5.637 1 93.69 287 VAL B C 1
ATOM 5371 O O . VAL B 1 287 ? 8.547 48.5 5.781 1 93.69 287 VAL B O 1
ATOM 5374 N N . GLU B 1 288 ? 10.625 48.781 4.785 1 90.12 288 GLU B N 1
ATOM 5375 C CA . GLU B 1 288 ? 10.18 49.812 3.863 1 90.12 288 GLU B CA 1
ATOM 5376 C C . GLU B 1 288 ? 10.641 49.531 2.438 1 90.12 288 GLU B C 1
ATOM 5378 O O . GLU B 1 288 ? 11.812 49.219 2.205 1 90.12 288 GLU B O 1
ATOM 5383 N N . ASN B 1 289 ? 9.586 49.469 1.628 1 88.62 289 ASN B N 1
ATOM 5384 C CA . ASN B 1 289 ? 9.922 49.344 0.214 1 88.62 289 ASN B CA 1
ATOM 5385 C C . ASN B 1 289 ? 10.719 50.562 -0.282 1 88.62 289 ASN B C 1
ATOM 5387 O O . ASN B 1 289 ? 10.391 51.688 0.035 1 88.62 289 ASN B O 1
ATOM 5391 N N . CYS B 1 290 ? 11.891 50.219 -0.802 1 78.25 290 CYS B N 1
ATOM 5392 C CA . CYS B 1 290 ? 12.719 51.281 -1.337 1 78.25 290 CYS B CA 1
ATOM 5393 C C . CYS B 1 290 ? 12.672 51.312 -2.859 1 78.25 290 CYS B C 1
ATOM 5395 O O . CYS B 1 290 ? 13.055 50.312 -3.51 1 78.25 290 CYS B O 1
ATOM 5397 N N . ARG B 1 291 ? 11.789 52.156 -3.445 1 64.81 291 ARG B N 1
ATOM 5398 C CA . ARG B 1 291 ? 11.805 52.281 -4.902 1 64.81 291 ARG B CA 1
ATOM 5399 C C . ARG B 1 291 ? 13.211 52.562 -5.418 1 64.81 291 ARG B C 1
ATOM 5401 O O . ARG B 1 291 ? 14.18 52.438 -4.672 1 64.81 291 ARG B O 1
ATOM 5408 N N . PHE B 1 292 ? 13.477 53.594 -6.062 1 55.12 292 PHE B N 1
ATOM 5409 C CA . PHE B 1 292 ? 14.727 53.906 -6.742 1 55.12 292 PHE B CA 1
ATOM 5410 C C . PHE B 1 292 ? 15.625 54.75 -5.836 1 55.12 292 PHE B C 1
ATOM 5412 O O . PHE B 1 292 ? 15.141 55.562 -5.062 1 55.12 292 PHE B O 1
ATOM 5419 N N . LYS B 1 293 ? 16.688 54.062 -5.258 1 53.25 293 LYS B N 1
ATOM 5420 C CA . LYS B 1 293 ? 17.625 55.125 -4.906 1 53.25 293 LYS B CA 1
ATOM 5421 C C . LYS B 1 293 ? 18 55.969 -6.133 1 53.25 293 LYS B C 1
ATOM 5423 O O . LYS B 1 293 ? 18.266 55.406 -7.199 1 53.25 293 LYS B O 1
ATOM 5428 N N . LEU B 1 294 ? 17.641 57.188 -6.055 1 46.31 294 LEU B N 1
ATOM 5429 C CA . LEU B 1 294 ? 17.906 58.094 -7.16 1 46.31 294 LEU B CA 1
ATOM 5430 C C . LEU B 1 294 ? 19.172 57.688 -7.902 1 46.31 294 LEU B C 1
ATOM 5432 O O . LEU B 1 294 ? 19.188 57.688 -9.133 1 46.31 294 LEU B O 1
ATOM 5436 N N . HIS B 1 295 ? 20.297 57.875 -7.25 1 49.34 295 HIS B N 1
ATOM 5437 C CA . HIS B 1 295 ? 21.531 57.906 -8.023 1 49.34 295 HIS B CA 1
ATOM 5438 C C . HIS B 1 295 ? 22 56.5 -8.367 1 49.34 295 HIS B C 1
ATOM 5440 O O . HIS B 1 295 ? 22.891 56.312 -9.203 1 49.34 295 HIS B O 1
ATOM 5446 N N . SER B 1 296 ? 21.609 55.438 -7.578 1 55.84 296 SER B N 1
ATOM 5447 C CA . SER B 1 296 ? 22.219 54.156 -7.883 1 55.84 296 SER B CA 1
ATOM 5448 C C . SER B 1 296 ? 21.25 53.25 -8.609 1 55.84 296 SER B C 1
ATOM 5450 O O . SER B 1 296 ? 20.031 53.344 -8.445 1 55.84 296 SER B O 1
ATOM 5452 N N . LEU B 1 297 ? 21.422 52.812 -9.805 1 59.69 297 LEU B N 1
ATOM 5453 C CA . LEU B 1 297 ? 20.766 51.875 -10.719 1 59.69 297 LEU B CA 1
ATOM 5454 C C . LEU B 1 297 ? 20.469 50.562 -10.016 1 59.69 297 LEU B C 1
ATOM 5456 O O . LEU B 1 297 ? 20.281 49.531 -10.672 1 59.69 297 LEU B O 1
ATOM 5460 N N . GLN B 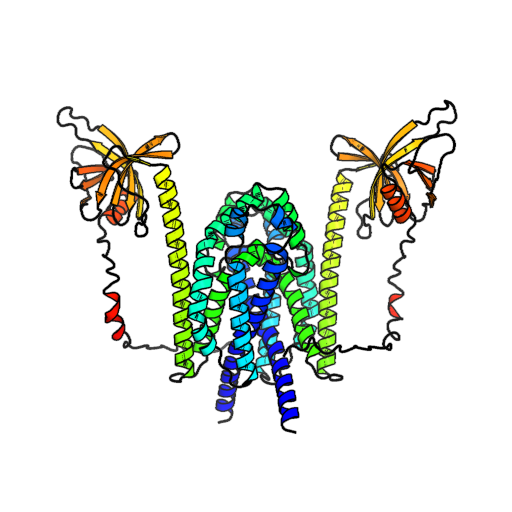1 298 ? 20.391 50.688 -8.742 1 71.12 298 GLN B N 1
ATOM 5461 C CA . GLN B 1 298 ? 20.172 49.375 -8.133 1 71.12 298 GLN B CA 1
ATOM 5462 C C . GLN B 1 298 ? 18.688 49.094 -7.988 1 71.12 298 GLN B C 1
ATOM 5464 O O . GLN B 1 298 ? 17.906 49.969 -7.609 1 71.12 298 GLN B O 1
ATOM 5469 N N . LYS B 1 299 ? 18.266 47.969 -8.469 1 82.94 299 LYS B N 1
ATOM 5470 C CA . LYS B 1 299 ? 16.875 47.531 -8.438 1 82.94 299 LYS B CA 1
ATOM 5471 C C . LYS B 1 299 ? 16.656 46.5 -7.328 1 82.94 299 LYS B C 1
ATOM 5473 O O . LYS B 1 299 ? 17.609 46 -6.746 1 82.94 299 LYS B O 1
ATOM 5478 N N . ASN B 1 300 ? 15.438 46.406 -6.742 1 90.62 300 ASN B N 1
ATOM 5479 C CA . ASN B 1 300 ? 14.984 45.375 -5.801 1 90.62 300 ASN B CA 1
ATOM 5480 C C . ASN B 1 300 ? 15.492 45.656 -4.391 1 90.62 300 ASN B C 1
ATOM 5482 O O . ASN B 1 300 ? 16.016 44.75 -3.729 1 90.62 300 ASN B O 1
ATOM 5486 N N . LEU B 1 301 ? 15.43 46.938 -4.047 1 91.12 301 LEU B N 1
ATOM 5487 C CA . LEU B 1 301 ? 15.945 47.375 -2.752 1 91.12 301 LEU B CA 1
ATOM 5488 C C . LEU B 1 301 ? 14.82 47.531 -1.734 1 91.12 301 LEU B C 1
ATOM 5490 O O . LEU B 1 301 ? 13.688 47.844 -2.096 1 91.12 301 LEU B O 1
ATOM 5494 N N . PHE B 1 302 ? 15.055 47.219 -0.492 1 92.88 302 PHE B N 1
ATOM 5495 C CA . PHE B 1 302 ? 14.164 47.531 0.617 1 92.88 302 PHE B CA 1
ATOM 5496 C C . PHE B 1 302 ? 14.953 47.844 1.886 1 92.88 302 PHE B C 1
ATOM 5498 O O . PHE B 1 302 ? 16.094 47.375 2.031 1 92.88 302 PHE B O 1
ATOM 5505 N N . HIS B 1 303 ? 14.43 48.688 2.781 1 93.06 303 HIS B N 1
ATOM 5506 C CA . HIS B 1 303 ? 15.039 49.031 4.062 1 93.06 303 HIS B CA 1
ATOM 5507 C C . HIS B 1 303 ? 14.492 48.156 5.184 1 93.06 303 HIS B C 1
ATOM 5509 O O . HIS B 1 303 ? 13.281 48 5.312 1 93.06 303 HIS B O 1
ATOM 5515 N N . LEU B 1 304 ? 15.352 47.562 5.914 1 94.62 304 LEU B N 1
ATOM 5516 C CA . LEU B 1 304 ? 14.992 46.781 7.105 1 94.62 304 LEU B CA 1
ATOM 5517 C C . LEU B 1 304 ? 15.453 47.5 8.367 1 94.62 304 LEU B C 1
ATOM 5519 O O . LEU B 1 304 ? 16.656 47.625 8.609 1 94.62 304 LEU B O 1
ATOM 5523 N N . HIS B 1 305 ? 14.523 47.969 9.086 1 93.44 305 HIS B N 1
ATOM 5524 C CA . HIS B 1 305 ? 14.828 48.656 10.336 1 93.44 305 HIS B CA 1
ATOM 5525 C C . HIS B 1 305 ? 14.82 47.688 11.516 1 93.44 305 HIS B C 1
ATOM 5527 O O . HIS B 1 305 ? 13.789 47.125 11.844 1 93.44 305 HIS B O 1
ATOM 5533 N N . MET B 1 306 ? 15.891 47.469 12.164 1 93.31 306 MET B N 1
ATOM 5534 C CA . MET B 1 306 ? 16.062 46.719 13.391 1 93.31 306 MET B CA 1
ATOM 5535 C C . MET B 1 306 ? 16.25 47.625 14.594 1 93.31 306 MET B C 1
ATOM 5537 O O . MET B 1 306 ? 16.391 48.844 14.43 1 93.31 306 MET B O 1
ATOM 5541 N N . PRO B 1 307 ? 16.203 47.125 15.789 1 91 307 PRO B N 1
ATOM 5542 C CA . PRO B 1 307 ? 16.328 47.969 16.969 1 91 307 PRO B CA 1
ATOM 5543 C C . PRO B 1 307 ? 17.641 48.75 17 1 91 307 PRO B C 1
ATOM 5545 O O . PRO B 1 307 ? 17.641 49.938 17.344 1 91 307 PRO B O 1
ATOM 5548 N N . GLN B 1 308 ? 18.719 48.156 16.531 1 86.56 308 GLN B N 1
ATOM 5549 C CA . GLN B 1 308 ? 20.016 48.812 16.703 1 86.56 308 GLN B CA 1
ATOM 5550 C C . GLN B 1 308 ? 20.516 49.375 15.383 1 86.56 308 GLN B C 1
ATOM 5552 O O . GLN B 1 308 ? 21.453 50.188 15.367 1 86.56 308 GLN B O 1
ATOM 5557 N N . LYS B 1 309 ? 19.875 49.031 14.305 1 90.44 309 LYS B N 1
ATOM 5558 C CA . LYS B 1 309 ? 20.422 49.5 13.031 1 90.44 309 LYS B CA 1
ATOM 5559 C C . LYS B 1 309 ? 19.406 49.312 11.906 1 90.44 309 LYS B C 1
ATOM 5561 O O . LYS B 1 309 ? 18.438 48.562 12.047 1 90.44 309 LYS B O 1
ATOM 5566 N N . ALA B 1 310 ? 19.656 50.062 10.859 1 91.5 310 ALA B N 1
ATOM 5567 C CA . ALA B 1 310 ? 18.891 49.938 9.617 1 91.5 310 ALA B CA 1
ATOM 5568 C C . ALA B 1 310 ? 19.766 49.344 8.5 1 91.5 310 ALA B C 1
ATOM 5570 O O . ALA B 1 310 ? 20.922 49.719 8.352 1 91.5 310 ALA B O 1
ATOM 5571 N N . LEU B 1 311 ? 19.172 48.375 7.883 1 92.75 311 LEU B N 1
ATOM 5572 C CA . LEU B 1 311 ? 19.891 47.75 6.789 1 92.75 311 LEU B CA 1
ATOM 5573 C C . LEU B 1 311 ? 19.234 48.062 5.445 1 92.75 311 LEU B C 1
ATOM 5575 O O . LEU B 1 311 ? 18.016 48.094 5.336 1 92.75 311 LEU B O 1
ATOM 5579 N N . LEU B 1 312 ? 20.109 48.438 4.527 1 92.19 312 LEU B N 1
ATOM 5580 C CA . LEU B 1 312 ? 19.672 48.5 3.137 1 92.19 312 LEU B CA 1
ATOM 5581 C C . LEU B 1 312 ? 20.016 47.219 2.398 1 92.19 312 LEU B C 1
ATOM 5583 O O . LEU B 1 312 ? 21.188 46.875 2.242 1 92.19 312 LEU B O 1
ATOM 5587 N N . LEU B 1 313 ? 18.906 46.594 1.974 1 94.56 313 LEU B N 1
ATOM 5588 C CA . LEU B 1 313 ? 19.094 45.25 1.42 1 94.56 313 LEU B CA 1
ATOM 5589 C C . LEU B 1 313 ? 18.625 45.188 -0.031 1 94.56 313 LEU B C 1
ATOM 5591 O O . LEU B 1 313 ? 17.672 45.875 -0.408 1 94.56 313 LEU B O 1
ATOM 5595 N N . ARG B 1 314 ? 19.359 44.344 -0.781 1 94.31 314 ARG B N 1
ATOM 5596 C CA . ARG B 1 314 ? 19.031 44.125 -2.188 1 94.31 314 ARG B CA 1
ATOM 5597 C C . ARG B 1 314 ? 18.844 42.656 -2.484 1 94.31 314 ARG B C 1
ATOM 5599 O O . ARG B 1 314 ? 19.609 41.812 -2 1 94.31 314 ARG B O 1
ATOM 5606 N N . THR B 1 315 ? 17.719 42.281 -3.184 1 94.69 315 THR B N 1
ATOM 5607 C CA . THR B 1 315 ? 17.516 40.906 -3.631 1 94.69 315 THR B CA 1
ATOM 5608 C C . THR B 1 315 ? 17.844 40.75 -5.113 1 94.69 315 THR B C 1
ATOM 5610 O O . THR B 1 315 ? 17.984 41.75 -5.824 1 94.69 315 THR B O 1
ATOM 5613 N N . ASP B 1 316 ? 18 39.469 -5.574 1 92.5 316 ASP B N 1
ATOM 5614 C CA . ASP B 1 316 ? 18.359 39.219 -6.965 1 92.5 316 ASP B CA 1
ATOM 5615 C C . ASP B 1 316 ? 17.188 39.469 -7.898 1 92.5 316 ASP B C 1
ATOM 5617 O O . ASP B 1 316 ? 17.375 39.781 -9.078 1 92.5 316 ASP B O 1
ATOM 5621 N N . THR B 1 317 ? 15.969 39.25 -7.41 1 93.56 317 THR B N 1
ATOM 5622 C CA . THR B 1 317 ? 14.766 39.438 -8.219 1 93.56 317 THR B CA 1
ATOM 5623 C C . THR B 1 317 ? 13.742 40.312 -7.473 1 93.56 317 THR B C 1
ATOM 5625 O O . THR B 1 317 ? 13.781 40.406 -6.246 1 93.56 317 THR B O 1
ATOM 5628 N N . GLN B 1 318 ? 12.906 40.938 -8.312 1 90.81 318 GLN B N 1
ATOM 5629 C CA . GLN B 1 318 ? 11.805 41.688 -7.734 1 90.81 318 GLN B CA 1
ATOM 5630 C C . GLN B 1 318 ? 10.867 40.781 -6.938 1 90.81 318 GLN B C 1
ATOM 5632 O O . GLN B 1 318 ? 10.312 41.219 -5.914 1 90.81 318 GLN B O 1
ATOM 5637 N N . ALA B 1 319 ? 10.664 39.625 -7.406 1 91.94 319 ALA B N 1
ATOM 5638 C CA . ALA B 1 319 ? 9.797 38.656 -6.723 1 91.94 319 ALA B CA 1
ATOM 5639 C C . ALA B 1 319 ? 10.305 38.375 -5.312 1 91.94 319 ALA B C 1
ATOM 5641 O O . ALA B 1 319 ? 9.523 38.344 -4.359 1 91.94 319 ALA B O 1
ATOM 5642 N N . ASN B 1 320 ? 11.562 38.219 -5.207 1 93.88 320 ASN B N 1
ATOM 5643 C CA . ASN B 1 320 ? 12.156 37.938 -3.898 1 93.88 320 ASN B CA 1
ATOM 5644 C C . ASN B 1 320 ? 12.031 39.156 -2.967 1 93.88 320 ASN B C 1
ATOM 5646 O O . ASN B 1 320 ? 11.82 38.969 -1.763 1 93.88 320 ASN B O 1
ATOM 5650 N N . LYS B 1 321 ? 12.25 40.344 -3.547 1 93.5 321 LYS B N 1
ATOM 5651 C CA . LYS B 1 321 ? 12.07 41.562 -2.764 1 93.5 321 LYS B CA 1
ATOM 5652 C C . LYS B 1 321 ? 10.68 41.625 -2.146 1 93.5 321 LYS B C 1
ATOM 5654 O O . LYS B 1 321 ? 10.539 41.812 -0.942 1 93.5 321 LYS B O 1
ATOM 5659 N N . LEU B 1 322 ? 9.727 41.344 -2.969 1 93.56 322 LEU B N 1
ATOM 5660 C CA . LEU B 1 322 ? 8.336 41.438 -2.525 1 93.56 322 LEU B CA 1
ATOM 5661 C C . LEU B 1 322 ? 8.016 40.344 -1.508 1 93.56 322 LEU B C 1
ATOM 5663 O O . LEU B 1 322 ? 7.258 40.594 -0.563 1 93.56 322 LEU B O 1
ATOM 5667 N N . ARG B 1 323 ? 8.5 39.188 -1.644 1 95 323 ARG B N 1
ATOM 5668 C CA . ARG B 1 323 ? 8.281 38.094 -0.712 1 95 323 ARG B CA 1
ATOM 5669 C C . ARG B 1 323 ? 8.875 38.406 0.657 1 95 323 ARG B C 1
ATOM 5671 O O . ARG B 1 323 ? 8.281 38.062 1.687 1 95 323 ARG B O 1
ATOM 5678 N N . TRP B 1 324 ? 10.062 39 0.689 1 95.25 324 TRP B N 1
ATOM 5679 C CA . TRP B 1 324 ? 10.68 39.406 1.956 1 95.25 324 TRP B CA 1
ATOM 5680 C C . TRP B 1 324 ? 9.867 40.469 2.654 1 95.25 324 TRP B C 1
ATOM 5682 O O . TRP B 1 324 ? 9.609 40.406 3.857 1 95.25 324 TRP B O 1
ATOM 5692 N N . ILE B 1 325 ? 9.508 41.438 1.855 1 94.06 325 ILE B N 1
ATOM 5693 C CA . ILE B 1 325 ? 8.727 42.531 2.428 1 94.06 325 ILE B CA 1
ATOM 5694 C C . ILE B 1 325 ? 7.434 41.969 3.025 1 94.06 325 ILE B C 1
ATOM 5696 O O . ILE B 1 325 ? 7.039 42.344 4.133 1 94.06 325 ILE B O 1
ATOM 5700 N N . SER B 1 326 ? 6.809 41.094 2.297 1 94.06 326 SER B N 1
ATOM 5701 C CA . SER B 1 326 ? 5.578 40.469 2.768 1 94.06 326 SER B CA 1
ATOM 5702 C C . SER B 1 326 ? 5.816 39.656 4.043 1 94.06 326 SER B C 1
ATOM 5704 O O . SER B 1 326 ? 5.035 39.75 4.992 1 94.06 326 SER B O 1
ATOM 5706 N N . ALA B 1 327 ? 6.836 38.906 4.113 1 95.31 327 ALA B N 1
ATOM 5707 C CA . ALA B 1 327 ? 7.145 38.031 5.246 1 95.31 327 ALA B CA 1
ATOM 5708 C C . ALA B 1 327 ? 7.5 38.875 6.484 1 95.31 327 ALA B C 1
ATOM 5710 O O . ALA B 1 327 ? 7.152 38.5 7.605 1 95.31 327 ALA B O 1
ATOM 5711 N N . LEU B 1 328 ? 8.133 39.969 6.215 1 94.06 328 LEU B N 1
ATOM 5712 C CA . LEU B 1 328 ? 8.625 40.812 7.312 1 94.06 328 LEU B CA 1
ATOM 5713 C C . LEU B 1 328 ? 7.531 41.719 7.84 1 94.06 328 LEU B C 1
ATOM 5715 O O . LEU B 1 328 ? 7.637 42.25 8.953 1 94.06 328 LEU B O 1
ATOM 5719 N N . SER B 1 329 ? 6.473 42 6.953 1 87.94 329 SER B N 1
ATOM 5720 C CA . SER B 1 329 ? 5.387 42.906 7.324 1 87.94 329 SER B CA 1
ATOM 5721 C C . SER B 1 329 ? 4.289 42.188 8.078 1 87.94 329 SER B C 1
ATOM 5723 O O . SER B 1 329 ? 3.369 42.781 8.617 1 87.94 329 SER B O 1
ATOM 5725 N N . ARG B 1 330 ? 4.043 40.906 7.938 1 66.88 330 ARG B N 1
ATOM 5726 C CA . ARG B 1 330 ? 2.91 40.156 8.438 1 66.88 330 ARG B CA 1
ATOM 5727 C C . ARG B 1 330 ? 2.768 40.281 9.945 1 66.88 330 ARG B C 1
ATOM 5729 O O . ARG B 1 330 ? 3.736 40.094 10.688 1 66.88 330 ARG B O 1
ATOM 5736 N N . PRO B 1 331 ? 1.668 41.031 10.414 1 55.44 331 PRO B N 1
ATOM 5737 C CA . PRO B 1 331 ? 1.322 40.875 11.828 1 55.44 331 PRO B CA 1
ATOM 5738 C C . PRO B 1 331 ? 1.182 39.438 12.258 1 55.44 331 PRO B C 1
ATOM 5740 O O . PRO B 1 331 ? 0.565 38.625 11.547 1 55.44 331 PRO B O 1
ATOM 5743 N N . TYR B 1 332 ? 2.123 38.812 12.484 1 48.69 332 TYR B N 1
ATOM 5744 C CA . TYR B 1 332 ? 1.907 37.438 12.883 1 48.69 332 TYR B CA 1
ATOM 5745 C C . TYR B 1 332 ? 0.811 37.312 13.938 1 48.69 332 TYR B C 1
ATOM 5747 O O . TYR B 1 332 ? 0.86 38 14.961 1 48.69 332 TYR B O 1
ATOM 5755 N N . PRO B 1 333 ? -0.475 37.031 13.625 1 41.53 333 PRO B N 1
ATOM 5756 C CA . PRO B 1 333 ? -1.508 36.938 14.656 1 41.53 333 PRO B CA 1
ATOM 5757 C C . PRO B 1 333 ? -0.996 36.25 15.938 1 41.53 333 PRO B C 1
ATOM 5759 O O . PRO B 1 333 ? -0.251 35.281 15.867 1 41.53 333 PRO B O 1
ATOM 5762 N N . GLU B 1 334 ? -0.802 36.969 16.922 1 38.34 334 GLU B N 1
ATOM 5763 C CA . GLU B 1 334 ? -0.7 36.375 18.25 1 38.34 334 GLU B CA 1
ATOM 5764 C C . GLU B 1 334 ? -1.779 35.312 18.453 1 38.34 334 GLU B C 1
ATOM 5766 O O . GLU B 1 334 ? -2.973 35.594 18.391 1 38.34 334 GLU B O 1
ATOM 5771 N N . ILE B 1 335 ? -1.791 34.156 17.906 1 35.12 335 ILE B N 1
ATOM 5772 C CA . ILE B 1 335 ? -2.768 33.156 18.312 1 35.12 335 ILE B CA 1
ATOM 5773 C C . ILE B 1 335 ? -2.889 33.156 19.844 1 35.12 335 ILE B C 1
ATOM 5775 O O . ILE B 1 335 ? -1.938 32.812 20.547 1 35.12 335 ILE B O 1
ATOM 5779 N N . ASP B 1 336 ? -3.541 34.125 20.359 1 31.5 336 ASP B N 1
ATOM 5780 C CA . ASP B 1 336 ? -4.074 34.031 21.719 1 31.5 336 ASP B CA 1
ATOM 5781 C C . ASP B 1 336 ? -4.949 32.812 21.875 1 31.5 336 ASP B C 1
ATOM 5783 O O . ASP B 1 336 ? -6.055 32.75 21.328 1 31.5 336 ASP B O 1
ATOM 5787 N N . PHE B 1 337 ? -4.422 31.672 22.078 1 29.56 337 PHE B N 1
ATOM 5788 C CA . PHE B 1 337 ? -5.105 30.422 22.406 1 29.56 337 PHE B CA 1
ATOM 5789 C C . PHE B 1 337 ? -6.117 30.641 23.531 1 29.56 337 PHE B C 1
ATOM 5791 O O . PHE B 1 337 ? -6.84 29.719 23.906 1 29.56 337 PHE B O 1
ATOM 5798 N N . SER B 1 338 ? -6.066 31.719 24.234 1 30.36 338 SER B N 1
ATOM 5799 C CA . SER B 1 338 ? -7.023 31.844 25.328 1 30.36 338 SER B CA 1
ATOM 5800 C C . SER B 1 338 ? -8.438 32.062 24.812 1 30.36 338 SER B C 1
ATOM 5802 O O . SER B 1 338 ? -9.414 31.703 25.453 1 30.36 338 SER B O 1
ATOM 5804 N N . ALA B 1 339 ? -8.609 32.969 23.812 1 30.62 339 ALA B N 1
ATOM 5805 C CA . ALA B 1 339 ? -9.953 33.438 23.516 1 30.62 339 ALA B CA 1
ATOM 5806 C C . ALA B 1 339 ? -10.75 32.406 22.719 1 30.62 339 ALA B C 1
ATOM 5808 O O . ALA B 1 339 ? -11.898 32.625 22.344 1 30.62 339 ALA B O 1
ATOM 5809 N N . VAL B 1 340 ? -10.227 31.406 22.125 1 28.92 340 VAL B N 1
ATOM 5810 C CA . VAL B 1 340 ? -11.047 30.484 21.328 1 28.92 340 VAL B CA 1
ATOM 5811 C C . VAL B 1 340 ? -12.086 29.812 22.219 1 28.92 340 VAL B C 1
ATOM 5813 O O . VAL B 1 340 ? -12.797 28.906 21.781 1 28.92 340 VAL B O 1
ATOM 5816 N N . GLN B 1 341 ? -12.25 30.141 23.453 1 25.17 341 GLN B N 1
ATOM 5817 C CA . GLN B 1 341 ? -13.336 29.453 24.141 1 25.17 341 GLN B CA 1
ATOM 5818 C C . GLN B 1 341 ? -14.695 29.906 23.609 1 25.17 341 GLN B C 1
ATOM 5820 O O . GLN B 1 341 ? -15.633 29.109 23.531 1 25.17 341 GLN B O 1
ATOM 5825 N N . GLY B 1 342 ? -14.969 31.25 23.422 1 25.22 342 GLY B N 1
ATOM 5826 C CA . GLY B 1 342 ? -16.359 31.688 23.438 1 25.22 342 GLY B CA 1
ATOM 5827 C C . GLY B 1 342 ? -17.062 31.484 22.109 1 25.22 342 GLY B C 1
ATOM 5828 O O . GLY B 1 342 ? -18.281 31.391 22.047 1 25.22 342 GLY B O 1
ATOM 5829 N N . MET B 1 343 ? -16.469 31.859 21.016 1 24 343 MET B N 1
ATOM 5830 C CA . MET B 1 343 ? -17.297 32.219 19.875 1 24 343 MET B CA 1
ATOM 5831 C C . MET B 1 343 ? -17.859 30.984 19.188 1 24 343 MET B C 1
ATOM 5833 O O . MET B 1 343 ? -18.297 31.047 18.031 1 24 343 MET B O 1
ATOM 5837 N N . CYS B 1 344 ? -17.812 29.781 19.734 1 22.16 344 CYS B N 1
ATOM 5838 C CA . CYS B 1 344 ? -18.328 28.625 19.016 1 22.16 344 CYS B CA 1
ATOM 5839 C C . CYS B 1 344 ? -19.812 28.766 18.75 1 22.16 344 CYS B C 1
ATOM 5841 O O . CYS B 1 344 ? -20.422 27.891 18.109 1 22.16 344 CYS B O 1
ATOM 5843 N N . THR B 1 345 ? -20.516 29.719 19.453 1 21.52 345 THR B N 1
ATOM 5844 C CA . THR B 1 345 ? -21.938 29.391 19.469 1 21.52 345 THR B CA 1
ATOM 5845 C C . THR B 1 345 ? -22.562 29.688 18.109 1 21.52 345 THR B C 1
ATOM 5847 O O . THR B 1 345 ? -23.438 28.938 17.641 1 21.52 345 THR B O 1
ATOM 5850 N N . SER B 1 346 ? -22.406 30.953 17.625 1 22.62 346 SER B N 1
ATOM 5851 C CA . SER B 1 346 ? -23.516 31.469 16.828 1 22.62 346 SER B CA 1
ATOM 5852 C C . SER B 1 346 ? -23.406 31 15.383 1 22.62 346 SER B C 1
ATOM 5854 O O . SER B 1 346 ? -24.359 31.156 14.602 1 22.62 346 SER B O 1
ATOM 5856 N N . CYS B 1 347 ? -22.172 30.859 14.891 1 19.77 347 CYS B N 1
ATOM 5857 C CA . CYS B 1 347 ? -22.141 30.891 13.43 1 19.77 347 CYS B CA 1
ATOM 5858 C C . CYS B 1 347 ? -22.812 29.641 12.859 1 19.77 347 CYS B C 1
ATOM 5860 O O . CYS B 1 347 ? -22.562 29.281 11.703 1 19.77 347 CYS B O 1
ATOM 5862 N N . PHE B 1 348 ? -23.609 28.906 13.672 1 19.06 348 PHE B N 1
ATOM 5863 C CA . PHE B 1 348 ? -24.266 27.703 13.188 1 19.06 348 PHE B CA 1
ATOM 5864 C C . PHE B 1 348 ? -25.203 28.031 12.031 1 19.06 348 PHE B C 1
ATOM 5866 O O . PHE B 1 348 ? -25.797 27.125 11.43 1 19.06 348 PHE B O 1
ATOM 5873 N N . LYS B 1 349 ? -25.688 29.312 11.93 1 19.27 349 LYS B N 1
ATOM 5874 C CA . LYS B 1 349 ? -26.984 29.297 11.266 1 19.27 349 LYS B CA 1
ATOM 5875 C C . LYS B 1 349 ? -26.828 29.25 9.75 1 19.27 349 LYS B C 1
ATOM 5877 O O . LYS B 1 349 ? -27.812 29.172 9.016 1 19.27 349 LYS B O 1
ATOM 5882 N N . ARG B 1 350 ? -25.766 29.906 9.273 1 19.61 350 ARG B N 1
ATOM 5883 C CA . ARG B 1 350 ? -26.156 30.328 7.934 1 19.61 350 ARG B CA 1
ATOM 5884 C C . ARG B 1 350 ? -26.391 29.125 7.027 1 19.61 350 ARG B C 1
ATOM 5886 O O . ARG B 1 350 ? -25.906 28.031 7.301 1 19.61 350 ARG B O 1
ATOM 5893 N N . ASN B 1 351 ? -26.844 29.531 5.645 1 18.16 351 ASN B N 1
ATOM 5894 C CA . ASN B 1 351 ? -27.688 29.031 4.57 1 18.16 351 ASN B CA 1
ATOM 5895 C C . ASN B 1 351 ? -27.016 27.875 3.82 1 18.16 351 ASN B C 1
ATOM 5897 O O . ASN B 1 351 ? -25.953 28.062 3.23 1 18.16 351 ASN B O 1
ATOM 5901 N N . CYS B 1 352 ? -27.016 26.766 4.367 1 16.55 352 CYS B N 1
ATOM 5902 C CA . CYS B 1 352 ? -26.656 25.484 3.773 1 16.55 352 CYS B CA 1
ATOM 5903 C C . CYS B 1 352 ? -27.312 25.312 2.412 1 16.55 352 CYS B C 1
ATOM 5905 O O . CYS B 1 352 ? -28.25 24.531 2.273 1 16.55 352 CYS B O 1
ATOM 5907 N N . ARG B 1 353 ? -27.469 26.5 1.604 1 19.83 353 ARG B N 1
ATOM 5908 C CA . ARG B 1 353 ? -28.141 26.094 0.38 1 19.83 353 ARG B CA 1
ATOM 5909 C C . ARG B 1 353 ? -27.328 25.047 -0.38 1 19.83 353 ARG B C 1
ATOM 5911 O O . ARG B 1 353 ? -26.219 25.328 -0.822 1 19.83 353 ARG B O 1
ATOM 5918 N N . VAL B 1 354 ? -27.438 23.891 0.013 1 17.36 354 VAL B N 1
ATOM 5919 C CA . VAL B 1 354 ? -26.953 22.656 -0.594 1 17.36 354 VAL B CA 1
ATOM 5920 C C . VAL B 1 354 ? -27.453 22.562 -2.039 1 17.36 354 VAL B C 1
ATOM 5922 O O . VAL B 1 354 ? -28.641 22.438 -2.291 1 17.36 354 VAL B O 1
ATOM 5925 N N . LYS B 1 355 ? -27.188 23.656 -2.875 1 19.22 355 LYS B N 1
ATOM 5926 C CA . LYS B 1 355 ? -27.656 23.375 -4.23 1 19.22 355 LYS B CA 1
ATOM 5927 C C . LYS B 1 355 ? -27.234 21.984 -4.688 1 19.22 355 LYS B C 1
ATOM 5929 O O . LYS B 1 355 ? -26.047 21.656 -4.652 1 19.22 355 LYS B O 1
ATOM 5934 N N . VAL B 1 356 ? -28.188 21.078 -4.66 1 17.25 356 VAL B N 1
ATOM 5935 C CA . VAL B 1 356 ? -28.375 19.703 -5.102 1 17.25 356 VAL B CA 1
ATOM 5936 C C . VAL B 1 356 ? -28.141 19.594 -6.605 1 17.25 356 VAL B C 1
ATOM 5938 O O . VAL B 1 356 ? -29.016 19.938 -7.398 1 17.25 356 VAL B O 1
ATOM 5941 N N . ASN B 1 357 ? -27.406 20.438 -7.301 1 17.69 357 ASN B N 1
ATOM 5942 C CA . ASN B 1 357 ? -27.484 20.156 -8.734 1 17.69 357 ASN B CA 1
ATOM 5943 C C . ASN B 1 357 ? -27.547 18.656 -9 1 17.69 357 ASN B C 1
ATOM 5945 O O . ASN B 1 357 ? -27 17.859 -8.234 1 17.69 357 ASN B O 1
ATOM 5949 N N . SER B 1 358 ? -28.484 18.266 -9.945 1 17.8 358 SER B N 1
ATOM 5950 C CA . SER B 1 358 ? -29.203 17.109 -10.477 1 17.8 358 SER B CA 1
ATOM 5951 C C . SER B 1 358 ? -28.234 15.977 -10.82 1 17.8 358 SER B C 1
ATOM 5953 O O . SER B 1 358 ? -28.469 14.82 -10.477 1 17.8 358 SER B O 1
ATOM 5955 N N . LEU B 1 359 ? -27.547 16.234 -12.062 1 16.95 359 LEU B N 1
ATOM 5956 C CA . LEU B 1 359 ? -27.266 15.023 -12.836 1 16.95 359 LEU B CA 1
ATOM 5957 C C . LEU B 1 359 ? -26.406 14.055 -12.031 1 16.95 359 LEU B C 1
ATOM 5959 O O . LEU B 1 359 ? -26.234 12.898 -12.43 1 16.95 359 LEU B O 1
ATOM 5963 N N . MET B 1 360 ? -25.609 14.672 -11.258 1 15.75 360 MET B N 1
ATOM 5964 C CA . MET B 1 360 ? -24.438 13.859 -10.945 1 15.75 360 MET B CA 1
ATOM 5965 C C . MET B 1 360 ? -24.828 12.609 -10.164 1 15.75 360 MET B C 1
ATOM 5967 O O . MET B 1 360 ? -24.016 12.047 -9.43 1 15.75 360 MET B O 1
ATOM 5971 N N . LEU B 1 361 ? -26.062 12.172 -10.102 1 16.44 361 LEU B N 1
ATOM 5972 C CA . LEU B 1 361 ? -26.906 11.062 -9.711 1 16.44 361 LEU B CA 1
ATOM 5973 C C . LEU B 1 361 ? -26.562 9.797 -10.492 1 16.44 361 LEU B C 1
ATOM 5975 O O . LEU B 1 361 ? -27.25 8.781 -10.383 1 16.44 361 LEU B O 1
ATOM 5979 N N . ILE B 1 362 ? -25.812 9.57 -11.484 1 15.17 362 ILE B N 1
ATOM 5980 C CA . ILE B 1 362 ? -25.859 8.375 -12.32 1 15.17 362 ILE B CA 1
ATOM 5981 C C . ILE B 1 362 ? -25.859 7.129 -11.438 1 15.17 362 ILE B C 1
ATOM 5983 O O . ILE B 1 362 ? -24.906 6.879 -10.703 1 15.17 362 ILE B O 1
ATOM 5987 N N . ILE B 1 363 ? -27.188 6.844 -11.32 1 15.29 363 ILE B N 1
ATOM 5988 C CA . ILE B 1 363 ? -28.016 5.996 -12.164 1 15.29 363 ILE B CA 1
ATOM 5989 C C . ILE B 1 363 ? -27.844 6.387 -13.625 1 15.29 363 ILE B C 1
ATOM 5991 O O . ILE B 1 363 ? -27.938 7.566 -13.977 1 15.29 363 ILE B O 1
#

Secondary structure (DSSP, 8-state):
-HHHHHHHHHHHHHHHHHHHHHHHHHHHHHHHHHHHIIIIIT-HHHHHHS-HHHHHHHHTTHHHHHHHHHHHHHHHHHHHHH-TTT--SHHHHHHHHHHHHHHHHHHHHTHHHHHHHHHHHHHH-HHHHHHHHHHHTSGGGTT--HHHHHTHHHHHHHHHHHHHHHHHHHSPTTSHHHHHHHHHHHHHHHHHHHHHHHHHHHHHHHHHHHHHHTEEESSS------SS--EEEEEEEEEEEE-SSSS-EEEEEEEEEEESSEEEEEEE-TTS-EEEEEEEEGGG-EEEEE---SS----SEEEEE-SS-EEEEE-SSHHHHHHHHHHHH-------TTGGGTTTTGGGGS-------------/-HHHHHHHHHHHHHHHHHHHHHHHHHHHHHHHHHHHIIIIIT-HHHHHHS-HHHHHHHHTTHHHHHHHHHHHHHHHHHHHHH-TTT--SHHHHHHHHHHHHHHHHHHHHTHHHHHHHHHHHHHH-HHHHHHHHHHHTSGGGTT--HHHHHTHHHHHHHHHHHHHHHHHHHSPTTSHHHHHHHHHHHHHHHHHHHHHHHHHHHHHHHHHHHHHHTEEESSS------SS--EEEEEEEEEEEE-SSSS-EEEEEEEEEEESSEEEEEEE-TTS-EEEEEEEEGGG-EEEEE---SSS---SEEEEE-SS-EEEEE-SSHHHHHHHHHHHH-------TTGGGTTTSGGGGS-------SGGG--

Nearest PDB structures (foldseek):
  7csr-assembly1_A  TM=7.316E-01  e=3.164E-25  Mus musculus
  7csr-assembly2_B  TM=7.505E-01  e=2.217E-23  Mus musculus
  7cso-assembly1_A  TM=7.179E-01  e=3.283E-24  Mus musculus
  7cso-assembly2_B  TM=7.326E-01  e=1.033E-23  Mus musculus
  7cso-assembly4_D  TM=7.305E-01  e=8.947E-24  Mus musculus

pLDDT: mean 83.74, std 21.96, range [15.17, 98.56]

Solvent-accessible surface area (backbone atoms only — not comparable to full-atom values): 40248 Å² total; per-residue (Å²): 107,73,61,58,51,49,52,46,48,47,42,51,46,50,37,50,50,47,52,47,46,56,52,54,52,45,52,54,50,42,50,54,44,48,44,46,42,60,59,48,70,63,24,63,76,52,57,71,71,46,50,74,66,52,44,46,41,58,52,57,51,48,66,56,49,42,53,51,47,50,51,51,44,51,52,48,51,49,36,38,70,73,32,73,88,76,50,70,58,36,67,60,48,48,69,42,43,66,59,45,47,68,44,49,33,60,43,55,39,39,44,64,53,18,51,52,50,49,51,48,40,57,71,71,30,68,65,54,40,52,51,52,52,56,50,29,65,37,72,89,42,59,73,42,50,71,71,60,58,70,48,40,66,61,42,45,58,56,48,51,34,53,49,36,50,53,42,41,74,51,40,63,81,95,35,71,65,29,54,40,24,50,50,29,32,51,51,44,50,49,46,52,49,51,24,52,50,45,31,52,47,50,52,43,42,50,52,33,50,56,47,51,73,33,48,44,60,78,37,85,79,70,87,66,73,47,90,85,56,40,85,73,47,68,49,72,36,33,35,53,42,78,50,89,81,53,96,52,71,48,77,44,73,33,34,36,43,32,34,76,56,36,36,38,37,21,37,74,45,82,94,77,26,32,39,29,63,44,70,44,50,44,91,56,46,46,70,39,84,38,72,71,51,85,89,51,92,60,65,35,35,33,37,40,35,45,88,90,49,72,42,38,35,31,33,96,39,62,66,56,34,52,50,48,50,52,66,59,61,53,76,68,74,77,78,59,76,74,63,72,68,67,71,74,64,67,78,70,64,74,82,78,74,72,78,74,78,71,94,91,77,89,122,106,76,64,56,51,48,50,46,48,47,42,49,46,49,38,49,49,49,53,47,46,55,49,54,52,44,50,53,49,43,51,52,43,48,45,46,43,59,60,49,70,62,24,63,75,51,58,71,70,45,51,74,66,54,45,47,42,57,51,56,52,49,68,57,49,43,52,52,46,48,52,50,44,51,54,49,52,49,35,38,69,74,33,72,88,74,50,69,57,36,66,60,48,50,69,42,44,68,59,45,48,70,45,49,34,59,42,54,40,39,40,66,52,19,52,52,48,50,51,49,40,57,73,71,29,68,66,55,40,51,50,52,52,56,50,30,66,38,72,88,42,60,73,41,50,70,71,61,58,72,47,41,66,64,41,46,58,56,47,51,34,52,49,35,49,53,42,40,75,51,39,61,80,95,35,72,66,28,53,41,26,49,50,31,32,52,54,43,49,49,46,54,49,51,25,51,51,45,30,52,46,48,53,45,44,50,51,33,49,55,46,53,74,32,49,44,62,80,39,83,80,70,88,67,73,47,88,84,55,42,83,72,48,68,49,74,36,32,35,50,41,78,52,89,81,72,89,53,70,47,77,42,73,31,33,36,43,32,34,75,56,36,34,38,38,22,37,75,46,83,93,75,26,33,38,28,64,44,70,44,50,43,93,56,46,45,69,39,86,37,74,70,50,84,88,50,91,59,66,36,36,32,36,41,35,44,88,89,49,71,42,39,35,31,33,97,38,60,68,55,34,52,52,49,49,51,66,60,59,55,75,68,76,75,80,61,78,74,65,74,70,68,74,75,67,69,81,72,66,73,84,76,75,68,79,71,76,70,74,88,58,76,121

Foldseek 3Di:
DVVVVVVVVVLLVQLLVLLVCLLVVLVVLLLLLVLLCVLPLPDPLNVVVDDPVLSCLQCPLSVLVNVLSVVLSVVSVVQCVVPVRDGGNLVSLLVSLVVCLVRLLVLLLSVVSNVVSVVCCCPPPPSNVVSQVVSCPPVSVVNDGSNVSSCSSVVSLVVSLVSLVSSLVSDDPPDPNNVSSVVSNVSSVVSNVSSVLSNVLSVQQVVQVVQVVQEAEPDPDDDRRDSPKGFLDKDKKWWWDDDVPDPDTDIDIWIWTDILFKIFIWHADPPRHTYTHDMATLVQKDKADDCDPVPDPAPLWIWIDGPVDITIIHDPDVVVSVSVNVSSVDPSPPPPVVPVPPDVPDVPDDDPPVPPPDDDDDD/DVVVVVVVVVLLVQLLVLLVCLLVVLVVLLLLLVLLCVLPLPDPLNVVVDDPVLSCLQCPLSVLVNVLSVVLSVVSVVQCVVPVRDGGNLVSLLVSLVVLLVRLLVLLLSVVSNVVSVVCCCPPPPSNVVSQVVSCPPVSVVNDGSNVSSCSSVVSLVVSLVSLVSSLVSDDPPDPNNVSSVVSNVSSVVSNVSSVLSNVLSVQQVVQVVQVVQEAEPDDDDDRRDSPKGWDDKDKKWWWDDDVPDPDTDIDIWIWTDIPFKIFIWHADPPRHTYTHDMATLVQKDKADDCDPVPDPAPLWIWIDGPVDITIIHDPDVVVSVVVNVSSVDPPPPPPVPPVPPDPPDPPDDDCVVPPDPDVPDD

Radius of gyration: 34.93 Å; Cα contacts (8 Å, |Δi|>4): 879; chains: 2; bounding box: 97×108×62 Å

Sequence (726 aa):
SNEMKHTFLKKCLCLFQVRFEVVTSEASYCRSLDIVVENFVMAKQLNVILSSQDKNWLFSRLNDVRAISHSFLSHLEQAVEKDIMRFTVCDTIIKHCPRFRNVYVPYLTNQSYQDKTYQRLMEESHEFRRVVEKLERNPVCQRLPLRSFLILPFQRITRLKLLVQNIVKRTAPKTKDEAQAIKAMKLLEKMIQDSNESISQMKNIESLVTLNAKVDFECRTLPLISQSRRLVREGPVTELRDFSLKDREEERNVYMHLFNDYLLVSLRKEGGRFTVIDHAPVSELRVENCRFKLHSLQKNLFHLHMPQKALLLRTDTQANKLRWISALSRPYPEIDFSAVQGMCTSCFKRNCRVKVNSLMLIISNEMKHTFLKKCLCLFQVRFEVVTSEASYCRSLDIVVENFVMAKQLNVILSSQDKNWLFSRLNDVRAISHSFLSHLEQAVEKDIMRFTVCDTIIKHCPRFRNVYVPYLTNQSYQDKTYQRLMEESHEFRRVVEKLERNPVCQRLPLRSFLILPFQRITRLKLLVQNIVKRTAPKTKDEAQAIKAMKLLEKMIQDSNESISQMKNIESLVTLNAKVDFECRTLPLISQSRRLVREGPVTELRDFSLKDREEERNVYMHLFNDYLLVSLRKEGGRFTVIDHAPVSELRVENCRFKLHSLQKNLFHLHMPQKALLLRTDTQANKLRWISALSRPYPEIDFSAVQGMCTSCFKRNCRVKVNSLMLII

Organism: NCBI:txid630221

InterPro domains:
  IPR000219 Dbl homology domain [PF00621] (20-196)
  IPR000219 Dbl homology domain [PS50010] (14-198)
  IPR000219 Dbl homology domain [SM00325] (18-197)
  IPR000219 Dbl homology domain [cd00160] (20-196)
  IPR001331 Guanine-nucleotide dissociation stimulator, CDC24, conserved site [PS00741] (146-171)
  IPR001849 Pleckstrin homology domain [PS50003] (230-333)
  IPR001849 Pleckstrin homology domain [SM00233] (231-335)
  IPR011993 PH-like domain superfamily [G3DSA:2.30.29.30] (223-330)
  IPR035899 Dbl homology (DH) domain superfamily [G3DSA:1.20.900.10] (7-217)
  IPR035899 Dbl homology (DH) domain superfamily [SSF48065] (10-215)
  IPR047270 Ephexin-like, PH domain [cd01221] (218-331)
  IPR047271 Ephexin-like [PTHR12845] (19-341)